Protein AF-A0A8T9MUU0-F1 (afdb_monomer)

InterPro domains:
  IPR001677 Transferrin-binding protein B, C-lobe/N-lobe beta-barrel domain [PF01298] (312-409)
  IPR011250 Outer membrane protein/outer membrane enzyme PagP, beta-barrel [SSF56925] (318-408)

Secondary structure (DSSP, 8-state):
--HHHHHHHHHHHHTTSS--------------------------------------------------PPPPP-PPEE--EEEE---TTSTTTTSEETT-S-EEE-SSTTEEEETTEEEESS--STTTTTTSS--EE-TT-SS-EEEE----SS---TTS-EEEEE-S-SSEEEEEEE-TTS-EEEEEEEEBPPHHHHHHHHHSTTGGG--EEEEEEEEEEE-HHHHHHHHHHHHHHHHHHHHHHHHHHHHHHHHHHHHHHHHHHHHT-HHHHHHHHHHHHHHHHHHHHHHHHHHHHHHHHHHHHHHHHHHHT-PPEEEEEEEEEETTTTEEEEEEE-SS-TT-EEEEEEEESS--SSS---TTEEEEE-GGGGGGS-EEEEEEETTTT-EEEEEEEETTEEEEEEEEE-

Radius of gyration: 31.25 Å; Cα contacts (8 Å, |Δi|>4): 716; chains: 1; bounding box: 78×64×93 Å

Organism: NCBI:txid211502

Nearest PDB structures (foldseek):
  7aal-assembly1_B  TM=9.586E-01  e=2.621E+00  Homo sapiens
  6zvr-assembly1_D  TM=7.462E-01  e=3.088E+00  Nostoc punctiforme
  7o40-assembly1_F  TM=5.292E-01  e=1.036E+00  Synechocystis sp. PCC 6803 substr. Kazusa
  7o3w-assembly1_A  TM=5.124E-01  e=2.482E+00  Synechocystis sp. PCC 6803 substr. Kazusa
  8qhz-assembly1_D  TM=4.959E-01  e=3.842E+00  Synechocystis sp. PCC 6803

Sequence (410 aa):
MDKKLTAVLVTAVFGLAACGSGGGGSGVITTGSGGSSGGKGGASAGGSSANNTGASSSAGNQSGSSTGGSAPAIKVLAGLHASLDVNPASEQAGKFVPAHGDWKLSKSMEAVEIEGRVIQLIPTGKGDAADGKEDGFYEGSNEKIYTGTSTAPYHQDPSNSWRMIGTHLKHARYGEIYDEYEKRHTLTVGDATPEDKIKQMTEAKGAIDKEIKYTGKALHVEAAPYFNAAAFLQERRQQLDNAENNVKGAYAAWEGAVTAVENAKLGGDAVAIAAAETELGRAHSNLQTAADALNGARQGLATAQEGVKSALSVKPVPVQSEFFVNFGNKTVVGTIKDENNPDFKINLKGTFGKKADYSDTDPYRFGGKDSALGEAGAIMEGTFHGDNAEELTGIYINGTSHGTFGAAKE

Solvent-accessible surface area (backbone atoms only — not comparable to full-atom values): 23086 Å² total; per-residue (Å²): 132,67,75,65,60,62,54,54,57,54,54,60,62,61,66,71,73,78,76,80,88,87,88,83,89,85,81,91,77,88,82,89,83,86,81,90,79,87,81,82,90,82,89,84,86,82,88,80,91,79,87,84,80,89,82,91,82,79,88,80,94,73,96,72,93,73,80,92,68,82,71,79,77,81,79,49,78,43,65,51,58,29,23,45,35,80,48,63,87,44,99,51,41,71,31,70,35,72,75,67,64,58,69,43,82,45,100,46,65,51,34,38,25,53,70,86,40,64,31,56,67,55,86,89,56,100,67,75,65,73,83,78,65,77,63,42,61,48,88,89,49,103,56,52,33,38,30,30,57,56,59,46,100,68,90,71,57,71,89,56,28,33,29,42,28,44,58,76,52,92,40,42,32,23,27,41,38,31,35,77,84,78,41,43,34,41,37,30,30,16,36,42,27,46,67,70,44,56,47,50,47,33,69,36,91,66,19,67,81,40,74,44,52,25,46,44,34,25,39,38,39,76,40,53,66,35,44,54,25,36,53,51,32,44,54,28,49,53,47,31,54,51,23,53,51,43,32,55,53,26,45,54,49,26,55,51,25,51,52,44,29,54,53,24,58,75,69,68,42,69,69,54,28,55,53,26,48,53,47,29,53,51,27,47,52,49,28,50,54,25,48,53,48,32,53,51,24,52,52,50,33,54,54,27,51,51,45,30,51,55,44,64,67,60,76,62,47,80,27,39,29,41,36,41,36,23,50,39,72,28,36,39,42,34,40,40,36,35,90,92,38,84,85,46,70,46,63,37,31,26,40,39,80,75,92,77,91,77,84,77,95,50,77,48,37,34,34,35,55,23,70,92,52,54,95,67,27,22,34,36,41,30,39,35,14,30,76,77,51,47,29,38,36,30,41,38,41,42,85,59,26,37,36,26,29,40,27,36,55,117

Foldseek 3Di:
DDPVVVVVVVVVVVVPVPDDDDDDDDDDDDDDDDDDDDDDDDDDDDDDDDDDDDDDDDDDDDDDDDDDDPDPPDFDKDKFKFKQPCQLPDPSHLHGDGPPFDWDQDPDQQWIAGNNFIWGQADPDPCPCVPDDDQDADPPDPARFTKAFRDGPDDDDSVQWMWTWGDRDDFKIWTWIQGRVRMIMTMIIGRFADLVLLVCLQPPDCLQVDKFKWKDKKFKDQCVLLVVLSVQLVVLVVLLVVLVVQLVVLVVQLVVLVVQLVVVVVVVDPVSNVVSVVSNVVSVVSNVVSVVSNVVSVVSNVVSVVSNSVSSPDGTDMWMKMWIARSNQQKIWMWTAHPVDRPDIAIAIWGADDDDDDDDDDRQKIWDFPPVVPPQTKIKIKGFTDHNSQKIKIKIDGPSMIIIDIIGTD

Structure (mmCIF, N/CA/C/O backbone):
data_AF-A0A8T9MUU0-F1
#
_entry.id   AF-A0A8T9MUU0-F1
#
loop_
_atom_site.group_PDB
_atom_site.id
_atom_site.type_symbol
_atom_site.label_atom_id
_atom_site.label_alt_id
_atom_site.label_comp_id
_atom_site.label_asym_id
_atom_site.label_entity_id
_atom_site.label_seq_id
_atom_site.pdbx_PDB_ins_code
_atom_site.Cartn_x
_atom_site.Cartn_y
_atom_site.Cartn_z
_atom_site.occupancy
_atom_site.B_iso_or_equiv
_atom_site.auth_seq_id
_atom_site.auth_comp_id
_atom_site.auth_asym_id
_atom_site.auth_atom_id
_atom_site.pdbx_PDB_model_num
ATOM 1 N N . MET A 1 1 ? 12.813 -19.259 -27.455 1.00 47.81 1 MET A N 1
ATOM 2 C CA . MET A 1 1 ? 14.172 -18.698 -27.608 1.00 47.81 1 MET A CA 1
ATOM 3 C C . MET A 1 1 ? 15.050 -19.269 -26.517 1.00 47.81 1 MET A C 1
ATOM 5 O O . MET A 1 1 ? 14.623 -19.302 -25.367 1.00 47.81 1 MET A O 1
ATOM 9 N N . ASP A 1 2 ? 16.222 -19.772 -26.888 1.00 32.12 2 ASP A N 1
ATOM 10 C CA . ASP A 1 2 ? 17.143 -20.432 -25.968 1.00 32.12 2 ASP A CA 1
ATOM 11 C C . ASP A 1 2 ? 17.756 -19.410 -25.000 1.00 32.12 2 ASP A C 1
ATOM 13 O O . ASP A 1 2 ? 18.453 -18.488 -25.422 1.00 32.12 2 ASP A O 1
ATOM 17 N N . LYS A 1 3 ? 17.528 -19.582 -23.689 1.00 38.00 3 LYS A N 1
ATOM 18 C CA . LYS A 1 3 ? 18.052 -18.705 -22.614 1.00 38.00 3 LYS A CA 1
ATOM 19 C C . LYS A 1 3 ? 19.586 -18.578 -22.631 1.00 38.00 3 LYS A C 1
ATOM 21 O O . LYS A 1 3 ? 20.150 -17.677 -22.018 1.00 38.00 3 LYS A O 1
ATOM 26 N N . LYS A 1 4 ? 20.261 -19.473 -23.355 1.00 37.47 4 LYS A N 1
ATOM 27 C CA . LYS A 1 4 ? 21.711 -19.492 -23.556 1.00 37.47 4 LYS A CA 1
ATOM 28 C C . LYS A 1 4 ? 22.200 -18.400 -24.516 1.00 37.47 4 LYS A C 1
ATOM 30 O O . LYS A 1 4 ? 23.317 -17.927 -24.343 1.00 37.47 4 LYS A O 1
ATOM 35 N N . LEU A 1 5 ? 21.373 -17.947 -25.464 1.00 40.44 5 LEU A N 1
ATOM 36 C CA . LEU A 1 5 ? 21.762 -16.906 -26.424 1.00 40.44 5 LEU A CA 1
ATOM 37 C C . LEU A 1 5 ? 21.836 -15.521 -25.758 1.00 40.44 5 LEU A C 1
ATOM 39 O O . LEU A 1 5 ? 22.755 -14.750 -26.016 1.00 40.44 5 LEU A O 1
ATOM 43 N N . THR A 1 6 ? 20.925 -15.244 -24.821 1.00 50.56 6 THR A N 1
ATOM 44 C CA . THR A 1 6 ? 20.920 -14.007 -24.025 1.00 50.56 6 THR A CA 1
ATOM 45 C C . THR A 1 6 ? 22.147 -13.911 -23.112 1.00 50.56 6 THR A C 1
ATOM 47 O O . THR A 1 6 ? 22.708 -12.832 -22.957 1.00 50.56 6 THR A O 1
ATOM 50 N N . ALA A 1 7 ? 22.611 -15.035 -22.552 1.00 41.44 7 ALA A N 1
ATOM 51 C CA . ALA A 1 7 ? 23.805 -15.070 -21.704 1.00 41.44 7 ALA A CA 1
ATOM 52 C C . ALA A 1 7 ? 25.097 -14.770 -22.489 1.00 41.44 7 ALA A C 1
ATOM 54 O O . ALA A 1 7 ? 25.939 -14.017 -22.006 1.00 41.44 7 ALA A O 1
ATOM 55 N N . VAL A 1 8 ? 25.227 -15.286 -23.717 1.00 45.62 8 VAL A N 1
ATOM 56 C CA . VAL A 1 8 ? 26.397 -15.039 -24.582 1.00 45.62 8 VAL A CA 1
ATOM 57 C C . VAL A 1 8 ? 26.465 -13.575 -25.038 1.00 45.62 8 VAL A C 1
ATOM 59 O O . VAL A 1 8 ? 27.548 -12.989 -25.068 1.00 45.62 8 VAL A O 1
ATOM 62 N N . LEU A 1 9 ? 25.314 -12.949 -25.305 1.00 45.38 9 LEU A N 1
ATOM 63 C CA . LEU A 1 9 ? 25.223 -11.531 -25.675 1.00 45.38 9 LEU A CA 1
ATOM 64 C C . LEU A 1 9 ? 25.645 -10.590 -24.535 1.00 45.38 9 LEU A C 1
ATOM 66 O O . LEU A 1 9 ? 26.265 -9.560 -24.786 1.00 45.38 9 LEU A O 1
ATOM 70 N N . VAL A 1 10 ? 25.377 -10.961 -23.279 1.00 51.72 10 VAL A N 1
ATOM 71 C CA . VAL A 1 10 ? 25.828 -10.194 -22.107 1.00 51.72 10 VAL A CA 1
ATOM 72 C C . VAL A 1 10 ? 27.349 -10.295 -21.939 1.00 51.72 10 VAL A C 1
ATOM 74 O O . VAL A 1 10 ? 28.006 -9.281 -21.723 1.00 51.72 10 VAL A O 1
ATOM 77 N N . THR A 1 11 ? 27.948 -11.480 -22.094 1.00 48.12 11 THR A N 1
ATOM 78 C CA . THR A 1 11 ? 29.403 -11.653 -21.905 1.00 48.12 11 THR A CA 1
ATOM 79 C C . THR A 1 11 ? 30.236 -10.960 -22.992 1.00 48.12 11 THR A C 1
ATOM 81 O O . THR A 1 11 ? 31.306 -10.432 -22.693 1.00 48.12 11 THR A O 1
ATOM 84 N N . ALA A 1 12 ? 29.742 -10.895 -24.233 1.00 43.91 12 ALA A N 1
ATOM 85 C CA . ALA A 1 12 ? 30.452 -10.247 -25.338 1.00 43.91 12 ALA A CA 1
ATOM 86 C C . ALA A 1 12 ? 30.530 -8.711 -25.200 1.00 43.91 12 ALA A C 1
ATOM 88 O O . ALA A 1 12 ? 31.528 -8.114 -25.597 1.00 43.91 12 ALA A O 1
ATOM 89 N N . VAL A 1 13 ? 29.524 -8.075 -24.587 1.00 50.50 13 VAL A N 1
ATOM 90 C CA . VAL A 1 13 ? 29.501 -6.614 -24.378 1.00 50.50 13 VAL A CA 1
ATOM 91 C C . VAL A 1 13 ? 30.392 -6.193 -23.199 1.00 50.50 13 VAL A C 1
ATOM 93 O O . VAL A 1 13 ? 31.060 -5.165 -23.274 1.00 50.50 13 VAL A O 1
ATOM 96 N N . PHE A 1 14 ? 30.496 -7.009 -22.143 1.00 46.34 14 PHE A N 1
ATOM 97 C CA . PHE A 1 14 ? 31.392 -6.719 -21.012 1.00 46.34 14 PHE A CA 1
ATOM 98 C C . PHE A 1 14 ? 32.874 -7.031 -21.292 1.00 46.34 14 PHE A C 1
ATOM 100 O O . PHE A 1 14 ? 33.748 -6.427 -20.672 1.00 46.34 14 PHE A O 1
ATOM 107 N N . GLY A 1 15 ? 33.183 -7.917 -22.246 1.00 37.72 15 GLY A N 1
ATOM 108 C CA . GLY A 1 15 ? 34.563 -8.273 -22.606 1.00 37.72 15 GLY A CA 1
ATOM 109 C C . GLY A 1 15 ? 35.354 -7.177 -23.336 1.00 37.72 15 GLY A C 1
ATOM 110 O O . GLY A 1 15 ? 36.580 -7.224 -23.343 1.00 37.72 15 GLY A O 1
ATOM 111 N N . LEU A 1 16 ? 34.681 -6.175 -23.915 1.00 39.28 16 LEU A N 1
ATOM 112 C CA . LEU A 1 16 ? 35.317 -5.090 -24.682 1.00 39.28 16 LEU A CA 1
ATOM 113 C C . LEU A 1 16 ? 35.532 -3.792 -23.883 1.00 39.28 16 LEU A C 1
ATOM 115 O O . LEU A 1 16 ? 36.207 -2.891 -24.372 1.00 39.28 16 LEU A O 1
ATOM 119 N N . ALA A 1 17 ? 35.030 -3.699 -22.647 1.00 40.53 17 ALA A N 1
ATOM 120 C CA . ALA A 1 17 ? 35.209 -2.520 -21.788 1.00 40.53 17 ALA A CA 1
ATOM 121 C C . ALA A 1 17 ? 36.428 -2.611 -20.842 1.00 40.53 17 ALA A C 1
ATOM 123 O O . ALA A 1 17 ? 36.721 -1.668 -20.111 1.00 40.53 17 ALA A O 1
ATOM 124 N N . ALA A 1 18 ? 37.171 -3.723 -20.856 1.00 40.22 18 ALA A N 1
ATOM 125 C CA . ALA A 1 18 ? 38.341 -3.939 -20.006 1.00 40.22 18 ALA A CA 1
ATOM 126 C C . ALA A 1 18 ? 39.668 -3.708 -20.756 1.00 40.22 18 ALA A C 1
ATOM 128 O O . ALA A 1 18 ? 40.536 -4.573 -20.756 1.00 40.22 18 ALA A O 1
ATOM 129 N N . CYS A 1 19 ? 39.841 -2.549 -21.400 1.00 39.88 19 CYS A N 1
ATOM 130 C CA . CYS A 1 19 ? 41.171 -2.021 -21.733 1.00 39.88 19 CYS A CA 1
ATOM 131 C C . CYS A 1 19 ? 41.102 -0.522 -22.071 1.00 39.88 19 CYS A C 1
ATOM 133 O O . CYS A 1 19 ? 40.812 -0.150 -23.203 1.00 39.88 19 CYS A O 1
ATOM 135 N N . GLY A 1 20 ? 41.396 0.343 -21.095 1.00 31.89 20 GLY A N 1
ATOM 136 C CA . GLY A 1 20 ? 41.598 1.776 -21.335 1.00 31.89 20 GLY A CA 1
ATOM 137 C C . GLY A 1 20 ? 41.543 2.640 -20.071 1.00 31.89 20 GLY A C 1
ATOM 138 O O . GLY A 1 20 ? 40.470 3.068 -19.671 1.00 31.89 20 GLY A O 1
ATOM 139 N N . SER A 1 21 ? 42.719 2.840 -19.454 1.00 35.81 21 SER A N 1
ATOM 140 C CA . SER A 1 21 ? 43.244 4.050 -18.765 1.00 35.81 21 SER A CA 1
ATOM 141 C C . SER A 1 21 ? 42.261 5.206 -18.483 1.00 35.81 21 SER A C 1
ATOM 143 O O . SER A 1 21 ? 41.609 5.672 -19.404 1.00 35.81 21 SER A O 1
ATOM 145 N N . GLY A 1 22 ? 42.161 5.843 -17.313 1.00 33.19 22 GLY A N 1
ATOM 146 C CA . GLY A 1 22 ? 43.107 6.063 -16.218 1.00 33.19 22 GLY A CA 1
ATOM 147 C C . GLY A 1 22 ? 43.082 7.558 -15.828 1.00 33.19 22 GLY A C 1
ATOM 148 O O . GLY A 1 22 ? 43.306 8.406 -16.684 1.00 33.19 22 GLY A O 1
ATOM 149 N N . GLY A 1 23 ? 42.830 7.864 -14.546 1.00 28.78 23 GLY A N 1
ATOM 150 C CA . GLY A 1 23 ? 42.906 9.206 -13.927 1.00 28.78 23 GLY A C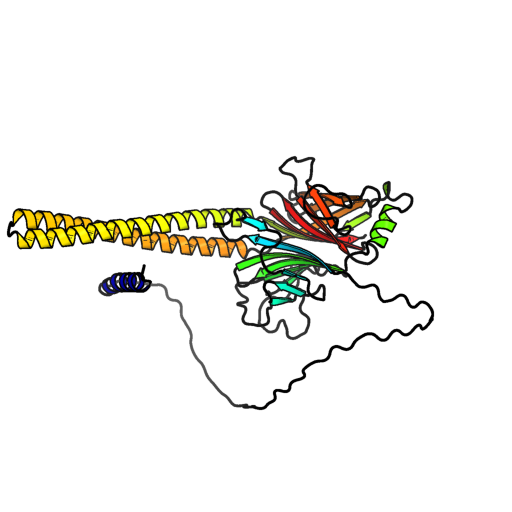A 1
ATOM 151 C C . GLY A 1 23 ? 41.614 9.585 -13.183 1.00 28.78 23 GLY A C 1
ATOM 152 O O . GLY A 1 23 ? 40.539 9.469 -13.746 1.00 28.78 23 GLY A O 1
ATOM 153 N N . GLY A 1 24 ? 41.582 10.021 -11.924 1.00 29.38 24 GLY A N 1
ATOM 154 C CA . GLY A 1 24 ? 42.615 10.287 -10.927 1.00 29.38 24 GLY A CA 1
ATOM 155 C C . GLY A 1 24 ? 42.061 11.267 -9.877 1.00 29.38 24 GLY A C 1
ATOM 156 O O . GLY A 1 24 ? 41.769 12.404 -10.224 1.00 29.38 24 GLY A O 1
ATOM 157 N N . GLY A 1 25 ? 41.967 10.829 -8.612 1.00 27.98 25 GLY A N 1
ATOM 158 C CA . GLY A 1 25 ? 41.773 11.652 -7.399 1.00 27.98 25 GLY A CA 1
ATOM 159 C C . GLY A 1 25 ? 40.314 11.940 -7.005 1.00 27.98 25 GLY A C 1
ATOM 160 O O . GLY A 1 25 ? 39.469 12.150 -7.857 1.00 27.98 25 GLY A O 1
ATOM 161 N N . SER A 1 26 ? 39.916 12.016 -5.735 1.00 28.80 26 SER A N 1
ATOM 162 C CA . SER A 1 26 ? 40.520 11.716 -4.430 1.00 28.80 26 SER A CA 1
ATOM 163 C C . SER A 1 26 ? 39.371 11.819 -3.415 1.00 28.80 26 SER A C 1
ATOM 165 O O . SER A 1 26 ? 38.606 12.780 -3.465 1.00 28.80 26 SER A O 1
ATOM 167 N N . GLY A 1 27 ? 39.230 10.854 -2.508 1.00 27.08 27 GLY A N 1
ATOM 168 C CA . GLY A 1 27 ? 38.193 10.854 -1.475 1.00 27.08 27 GLY A CA 1
ATOM 169 C C . GLY A 1 27 ? 38.480 9.765 -0.454 1.00 27.08 27 GLY A C 1
ATOM 170 O O . GLY A 1 27 ? 38.007 8.642 -0.574 1.00 27.08 27 GLY A O 1
ATOM 171 N N . VAL A 1 28 ? 39.349 10.091 0.497 1.00 28.78 28 VAL A N 1
ATOM 172 C CA . VAL A 1 28 ? 39.805 9.220 1.582 1.00 28.78 28 VAL A CA 1
ATOM 173 C C . VAL A 1 28 ? 38.635 8.891 2.514 1.00 28.78 28 VAL A C 1
ATOM 175 O O . VAL A 1 28 ? 38.098 9.790 3.153 1.00 28.78 28 VAL A O 1
ATOM 178 N N . ILE A 1 29 ? 38.301 7.606 2.660 1.00 31.11 29 ILE A N 1
ATOM 179 C CA . ILE A 1 29 ? 37.681 7.082 3.884 1.00 31.11 29 ILE A CA 1
ATOM 180 C C . ILE A 1 29 ? 38.589 5.978 4.419 1.00 31.11 29 ILE A C 1
ATOM 182 O O . ILE A 1 29 ? 38.755 4.912 3.831 1.00 31.11 29 ILE A O 1
ATOM 186 N N . THR A 1 30 ? 39.225 6.294 5.539 1.00 27.81 30 THR A N 1
ATOM 187 C CA . THR A 1 30 ? 40.043 5.423 6.377 1.00 27.81 30 THR A CA 1
ATOM 188 C C . THR A 1 30 ? 39.237 4.239 6.911 1.00 27.81 30 THR A C 1
ATOM 190 O O . THR A 1 30 ? 38.359 4.412 7.751 1.00 27.81 30 THR A O 1
ATOM 193 N N . THR A 1 31 ? 39.592 3.026 6.491 1.00 31.62 31 THR A N 1
ATOM 194 C CA . THR A 1 31 ? 39.244 1.773 7.174 1.00 31.62 31 THR A CA 1
ATOM 195 C C . THR A 1 31 ? 40.359 1.404 8.150 1.00 31.62 31 THR A C 1
ATOM 197 O O . THR A 1 31 ? 41.461 1.043 7.732 1.00 31.62 31 THR A O 1
ATOM 200 N N . GLY A 1 32 ? 40.082 1.482 9.452 1.00 26.50 32 GLY A N 1
ATOM 201 C CA . GLY A 1 32 ? 40.931 0.903 10.492 1.00 26.50 32 GLY A CA 1
ATOM 202 C C . GLY A 1 32 ? 40.562 -0.562 10.714 1.00 26.50 32 GLY A C 1
ATOM 203 O O . GLY A 1 32 ? 39.426 -0.865 11.062 1.00 26.50 32 GLY A O 1
ATOM 204 N N . SER A 1 33 ? 41.521 -1.459 10.489 1.00 30.84 33 SER A N 1
ATOM 205 C CA . SER A 1 33 ? 41.433 -2.895 10.772 1.00 30.84 33 SER A CA 1
ATOM 206 C C . SER A 1 33 ? 42.320 -3.267 11.962 1.00 30.84 33 SER A C 1
ATOM 208 O O . SER A 1 33 ? 43.409 -2.714 12.105 1.00 30.84 33 SER A O 1
ATOM 210 N N . GLY A 1 34 ? 41.900 -4.293 12.710 1.00 27.34 34 GLY A N 1
ATOM 211 C CA . GLY A 1 34 ? 42.758 -5.157 13.537 1.00 27.34 34 GLY A CA 1
ATOM 212 C C . GLY A 1 34 ? 42.509 -5.036 15.047 1.00 27.34 34 GLY A C 1
ATOM 213 O O . GLY A 1 34 ? 42.518 -3.939 15.581 1.00 27.34 34 GLY A O 1
ATOM 214 N N . GLY A 1 35 ? 42.308 -6.109 15.816 1.00 25.48 35 GLY A N 1
ATOM 215 C CA . GLY A 1 35 ? 42.318 -7.542 15.514 1.00 25.48 35 GLY A CA 1
ATOM 216 C C . GLY A 1 35 ? 42.335 -8.390 16.803 1.00 25.48 35 GLY A C 1
ATOM 217 O O . GLY A 1 35 ? 42.477 -7.844 17.892 1.00 25.48 35 GLY A O 1
ATOM 218 N N . SER A 1 36 ? 42.302 -9.723 16.618 1.00 26.41 36 SER A N 1
ATOM 219 C CA . SER A 1 36 ? 42.647 -10.806 17.575 1.00 26.41 36 SER A CA 1
ATOM 220 C C . SER A 1 36 ? 41.715 -11.054 18.778 1.00 26.41 36 SER A C 1
ATOM 222 O O . SER A 1 36 ? 41.190 -10.122 19.356 1.00 26.41 36 SER A O 1
ATOM 224 N N . SER A 1 37 ? 41.546 -12.262 19.333 1.00 29.30 37 SER A N 1
ATOM 225 C CA . SER A 1 37 ? 41.753 -13.668 18.929 1.00 29.30 37 SER A CA 1
ATOM 226 C C . SER A 1 37 ? 41.180 -14.583 20.041 1.00 29.30 37 SER A C 1
ATOM 228 O O . SER A 1 37 ? 41.188 -14.196 21.204 1.00 29.30 37 SER A O 1
ATOM 230 N N . GLY A 1 38 ? 40.766 -15.811 19.682 1.00 26.77 38 GLY A N 1
ATOM 231 C CA . GLY A 1 38 ? 40.624 -16.983 20.576 1.00 26.77 38 GLY A CA 1
ATOM 232 C C . GLY A 1 38 ? 39.322 -17.082 21.395 1.00 26.77 38 GLY A C 1
ATOM 233 O O . GLY A 1 38 ? 38.834 -16.096 21.913 1.00 26.77 38 GLY A O 1
ATOM 234 N N . GLY A 1 39 ? 38.688 -18.237 21.602 1.00 27.25 39 GLY A N 1
ATOM 235 C CA . GLY A 1 39 ? 38.942 -19.605 21.167 1.00 27.25 39 GLY A CA 1
ATOM 236 C C . GLY A 1 39 ? 37.957 -20.585 21.838 1.00 27.25 39 GLY A C 1
ATOM 237 O O . GLY A 1 39 ? 37.366 -20.267 22.862 1.00 27.25 39 GLY A O 1
ATOM 238 N N . LYS A 1 40 ? 37.895 -21.800 21.271 1.00 29.58 40 LYS A N 1
ATOM 239 C CA . LYS A 1 40 ? 37.414 -23.086 21.831 1.00 29.58 40 LYS A CA 1
ATOM 240 C C . LYS A 1 40 ? 35.899 -23.323 22.015 1.00 29.58 40 LYS A C 1
ATOM 242 O O . LYS A 1 40 ? 35.310 -22.923 23.003 1.00 29.58 40 LYS A O 1
ATOM 247 N N . GLY A 1 41 ? 35.380 -24.208 21.155 1.00 28.12 41 GLY A N 1
ATOM 248 C CA . GLY A 1 41 ? 35.104 -25.605 21.533 1.00 28.12 41 GLY A CA 1
ATOM 249 C C . GLY A 1 41 ? 33.685 -25.943 22.004 1.00 28.12 41 GLY A C 1
ATOM 250 O O . GLY A 1 41 ? 33.230 -25.441 23.020 1.00 28.12 41 GLY A O 1
ATOM 251 N N . GLY A 1 42 ? 33.041 -26.899 21.326 1.00 29.45 42 GLY A N 1
ATOM 252 C CA . GLY A 1 42 ? 31.839 -27.559 21.842 1.00 29.45 42 GLY A CA 1
ATOM 253 C C . GLY A 1 42 ? 31.021 -28.268 20.769 1.00 29.45 42 GLY A C 1
ATOM 254 O O . GLY A 1 42 ? 30.020 -27.741 20.304 1.00 29.45 42 GLY A O 1
ATOM 255 N N . ALA A 1 43 ? 31.451 -29.465 20.375 1.00 31.88 43 ALA A N 1
ATOM 256 C CA . ALA A 1 43 ? 30.630 -30.391 19.605 1.00 31.88 43 ALA A CA 1
ATOM 257 C C . ALA A 1 43 ? 29.523 -30.982 20.495 1.00 31.88 43 ALA A C 1
ATOM 259 O O . ALA A 1 43 ? 29.803 -31.405 21.615 1.00 31.88 43 ALA A O 1
ATOM 260 N N . SER A 1 44 ? 28.303 -31.109 19.974 1.00 32.69 44 SER A N 1
ATOM 261 C CA . SER A 1 44 ? 27.398 -32.179 20.401 1.00 32.69 44 SER A CA 1
ATOM 262 C C . SER A 1 44 ? 26.522 -32.621 19.231 1.00 32.69 44 SER A C 1
ATOM 264 O O . SER A 1 44 ? 25.897 -31.816 18.547 1.00 32.69 44 SER A O 1
ATOM 266 N N . ALA A 1 45 ? 26.574 -33.924 18.978 1.00 33.44 45 ALA A N 1
ATOM 267 C CA . ALA A 1 45 ? 25.743 -34.678 18.060 1.00 33.44 45 ALA A CA 1
ATOM 268 C C . ALA A 1 45 ? 24.874 -35.635 18.892 1.00 33.44 45 ALA A C 1
ATOM 270 O O . ALA A 1 45 ? 25.298 -36.075 19.960 1.00 33.44 45 ALA A O 1
ATOM 271 N N . GLY A 1 46 ? 23.700 -35.990 18.369 1.00 27.52 46 GLY A N 1
ATOM 272 C CA . GLY A 1 46 ? 22.766 -36.970 18.942 1.00 27.52 46 GLY A CA 1
ATOM 273 C C . GLY A 1 46 ? 21.371 -36.358 19.027 1.00 27.52 46 GLY A C 1
ATOM 274 O O . GLY A 1 46 ? 21.168 -35.419 19.779 1.00 27.52 46 GLY A O 1
ATOM 275 N N . GLY A 1 47 ? 20.440 -36.713 18.139 1.00 28.05 47 GLY A N 1
ATOM 276 C CA . GLY A 1 47 ? 19.591 -37.909 18.261 1.00 28.05 47 GLY A CA 1
ATOM 277 C C . GLY A 1 47 ? 18.267 -37.470 18.917 1.00 28.05 47 GLY A C 1
ATOM 278 O O . GLY A 1 47 ? 18.291 -36.726 19.880 1.00 28.05 47 GLY A O 1
ATOM 279 N N . SER A 1 48 ? 17.060 -37.813 18.485 1.00 30.20 48 SER A N 1
ATOM 280 C CA . SER A 1 48 ? 16.605 -38.953 17.704 1.00 30.20 48 SER A CA 1
ATOM 281 C C . SER A 1 48 ? 15.230 -38.632 17.115 1.00 30.20 48 SER A C 1
ATOM 283 O O . SER A 1 48 ? 14.413 -37.953 17.732 1.00 30.20 48 SER A O 1
ATOM 285 N N . SER A 1 49 ? 14.971 -39.185 15.939 1.00 31.84 49 SER A N 1
ATOM 286 C CA . SER A 1 49 ? 13.645 -39.407 15.372 1.00 31.84 49 SER A CA 1
ATOM 287 C C . SER A 1 49 ? 12.823 -40.382 16.223 1.00 31.84 49 SER A C 1
ATOM 289 O O . SER A 1 49 ? 13.343 -41.439 16.585 1.00 31.84 49 SER A O 1
ATOM 291 N N . ALA A 1 50 ? 11.533 -40.113 16.424 1.00 30.38 50 ALA A N 1
ATOM 292 C CA . ALA A 1 50 ? 10.532 -41.160 16.626 1.00 30.38 50 ALA A CA 1
ATOM 293 C C . ALA A 1 50 ? 9.126 -40.668 16.252 1.00 30.38 50 ALA A C 1
ATOM 295 O O . ALA A 1 50 ? 8.659 -39.629 16.710 1.00 30.38 50 ALA A O 1
ATOM 296 N N . ASN A 1 51 ? 8.492 -41.476 15.405 1.00 30.42 51 ASN A N 1
ATOM 297 C CA . ASN A 1 51 ? 7.086 -41.496 15.021 1.00 30.42 51 ASN A CA 1
ATOM 298 C C . ASN A 1 51 ? 6.113 -41.345 16.201 1.00 30.42 51 ASN A C 1
ATOM 300 O O . ASN A 1 51 ? 6.326 -41.948 17.250 1.00 30.42 51 ASN A O 1
ATOM 304 N N . ASN A 1 52 ? 4.928 -40.785 15.930 1.00 29.73 52 ASN A N 1
ATOM 305 C CA . ASN A 1 52 ? 3.732 -41.602 16.138 1.00 29.73 52 ASN A CA 1
ATOM 306 C C . ASN A 1 52 ? 2.590 -41.258 15.174 1.00 29.73 52 ASN A C 1
ATOM 308 O O . ASN A 1 52 ? 2.090 -40.139 15.098 1.00 29.73 52 ASN A O 1
ATOM 312 N N . THR A 1 53 ? 2.215 -42.286 14.429 1.00 31.86 53 THR A N 1
ATOM 313 C CA . THR A 1 53 ? 1.051 -42.435 13.564 1.00 31.86 53 THR A CA 1
ATOM 314 C C . THR A 1 53 ? -0.229 -42.626 14.379 1.00 31.86 53 THR A C 1
ATOM 316 O O . THR A 1 53 ? -0.232 -43.441 15.292 1.00 31.86 53 THR A O 1
ATOM 319 N N . GLY A 1 54 ? -1.312 -41.976 13.939 1.00 29.48 54 GLY A N 1
ATOM 320 C CA . GLY A 1 54 ? -2.665 -42.542 13.832 1.00 29.48 54 GLY A CA 1
ATOM 321 C C . GLY A 1 54 ? -3.461 -42.852 15.108 1.00 29.48 54 GLY A C 1
ATOM 322 O O . GLY A 1 54 ? -3.049 -43.651 15.934 1.00 29.48 54 GLY A O 1
ATOM 323 N N . ALA A 1 55 ? -4.690 -42.332 15.178 1.00 30.17 55 ALA A N 1
ATOM 324 C CA . ALA A 1 55 ? -5.903 -43.162 15.193 1.00 30.17 55 ALA A CA 1
ATOM 325 C C . ALA A 1 55 ? -7.160 -42.289 15.317 1.00 30.17 55 ALA A C 1
ATOM 327 O O . ALA A 1 55 ? -7.356 -41.565 16.289 1.00 30.17 55 ALA A O 1
ATOM 328 N N . SER A 1 56 ? -8.037 -42.418 14.326 1.00 38.12 56 SER A N 1
ATOM 329 C CA . SER A 1 56 ? -9.464 -42.149 14.448 1.00 38.12 56 SER A CA 1
ATOM 330 C C . SER A 1 56 ? -10.103 -43.122 15.440 1.00 38.12 56 SER A C 1
ATOM 332 O O . SER A 1 56 ? -9.846 -44.325 15.354 1.00 38.12 56 SER A O 1
ATOM 334 N N . SER A 1 57 ? -11.028 -42.656 16.274 1.00 31.55 57 SER A N 1
ATOM 335 C CA . SER A 1 57 ? -12.065 -43.527 16.823 1.00 31.55 57 SER A CA 1
ATOM 336 C C . SER A 1 57 ? -13.401 -42.800 16.948 1.00 31.55 57 SER A C 1
ATOM 338 O O . SER A 1 57 ? -13.510 -41.622 17.276 1.00 31.55 57 SER A O 1
ATOM 340 N N . SER A 1 58 ? -14.411 -43.560 16.560 1.00 32.22 58 SER A N 1
ATOM 341 C CA . SER A 1 58 ? -15.828 -43.278 16.444 1.00 32.22 58 SER A CA 1
ATOM 342 C C . SER A 1 58 ? -16.549 -43.171 17.789 1.00 32.22 58 SER A C 1
ATOM 344 O O . SER A 1 58 ? -16.224 -43.890 18.726 1.00 32.22 58 SER A O 1
ATOM 346 N N . ALA A 1 59 ? -17.596 -42.342 17.786 1.00 33.81 59 ALA A N 1
ATOM 347 C CA . ALA A 1 59 ? -18.864 -42.451 18.512 1.00 33.81 59 ALA A CA 1
ATOM 348 C C . ALA A 1 59 ? -18.912 -43.322 19.787 1.00 33.81 59 ALA A C 1
ATOM 350 O O . ALA A 1 59 ? -18.983 -44.548 19.730 1.00 33.81 59 ALA A O 1
ATOM 351 N N . GLY A 1 60 ? -19.061 -42.649 20.930 1.00 27.33 60 GLY A N 1
ATOM 352 C CA . GLY A 1 60 ? -19.629 -43.205 22.154 1.00 27.33 60 GLY A CA 1
ATOM 353 C C . GLY A 1 60 ? -20.796 -42.333 22.604 1.00 27.33 60 GLY A C 1
ATOM 354 O O . GLY A 1 60 ? -20.595 -41.242 23.127 1.00 27.33 60 GLY A O 1
ATOM 355 N N . ASN A 1 61 ? -22.018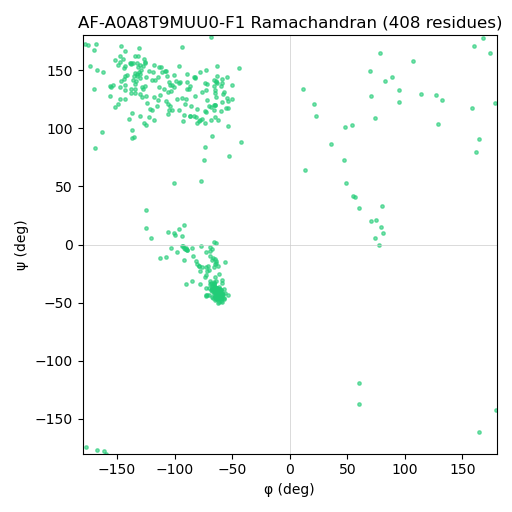 -42.799 22.359 1.00 36.59 61 ASN A N 1
ATOM 356 C CA . ASN A 1 61 ? -23.246 -42.174 22.834 1.00 36.59 61 ASN A CA 1
ATOM 357 C C . ASN A 1 61 ? -23.405 -42.510 24.328 1.00 36.59 61 ASN A C 1
ATOM 359 O O . ASN A 1 61 ? -23.686 -43.659 24.667 1.00 36.59 61 ASN A O 1
ATOM 363 N N . GLN A 1 62 ? -23.214 -41.536 25.220 1.00 29.84 62 GLN A N 1
ATOM 364 C CA . GLN A 1 62 ? -23.564 -41.668 26.636 1.00 29.84 62 GLN A CA 1
ATOM 365 C C . GLN A 1 62 ? -24.455 -40.504 27.067 1.00 29.84 62 GLN A C 1
ATOM 367 O O . GLN A 1 62 ? -24.024 -39.374 27.265 1.00 29.84 62 GLN A O 1
ATOM 372 N N . SER A 1 63 ? -25.736 -40.840 27.205 1.00 35.53 63 SER A N 1
ATOM 373 C CA . SER A 1 63 ? -26.759 -40.074 27.904 1.00 35.53 63 SER A CA 1
ATOM 374 C C . SER A 1 63 ? -26.376 -39.966 29.384 1.00 35.53 63 SER A C 1
ATOM 376 O O . SER A 1 63 ? -26.487 -40.943 30.125 1.00 35.53 63 SER A O 1
ATOM 378 N N . GLY A 1 64 ? -25.952 -38.776 29.808 1.00 30.34 64 GLY A N 1
ATOM 379 C CA . GLY A 1 64 ? -25.679 -38.433 31.200 1.00 30.34 64 GLY A CA 1
ATOM 380 C C . GLY A 1 64 ? -26.188 -37.028 31.504 1.00 30.34 64 GLY A C 1
ATOM 381 O O . GLY A 1 64 ? -25.630 -36.041 31.043 1.00 30.34 64 GLY A O 1
ATOM 382 N N . SER A 1 65 ? -27.276 -36.953 32.265 1.00 44.00 65 SER A N 1
ATOM 383 C CA . SER A 1 65 ? -27.813 -35.724 32.846 1.00 44.00 65 SER A CA 1
ATOM 384 C C . SER A 1 65 ? -26.855 -35.205 33.925 1.00 44.00 65 SER A C 1
ATOM 386 O O . SER A 1 65 ? -26.685 -35.866 34.950 1.00 44.00 65 SER A O 1
ATOM 388 N N . SER A 1 66 ? -26.303 -34.003 33.746 1.00 33.62 66 SER A N 1
ATOM 389 C CA . SER A 1 66 ? -25.686 -33.235 34.831 1.00 33.62 66 SER A CA 1
ATOM 390 C C . SER A 1 66 ? -25.766 -31.730 34.558 1.00 33.62 66 SER A C 1
ATOM 392 O O . SER A 1 66 ? -25.239 -31.249 33.561 1.00 33.62 66 SER A O 1
ATOM 394 N N . THR A 1 67 ? -26.468 -31.034 35.457 1.00 35.56 67 THR A N 1
ATOM 395 C CA . THR A 1 67 ? -26.240 -29.663 35.958 1.00 35.56 67 THR A CA 1
ATOM 396 C C . THR A 1 67 ? -25.397 -28.714 35.101 1.00 35.56 67 THR A C 1
ATOM 398 O O . THR A 1 67 ? -24.210 -28.941 34.886 1.00 35.56 67 THR A O 1
ATOM 401 N N . GLY A 1 68 ? -26.015 -27.593 34.713 1.00 34.91 68 GLY A N 1
ATOM 402 C CA . GLY A 1 68 ? -25.428 -26.537 33.894 1.00 34.91 68 GLY A CA 1
ATOM 403 C C . GLY A 1 68 ? -24.105 -25.992 34.430 1.00 34.91 68 GLY A C 1
ATOM 404 O O . GLY A 1 68 ? -24.075 -25.155 35.326 1.00 34.91 68 GLY A O 1
ATOM 405 N N . GLY A 1 69 ? -23.016 -26.435 33.812 1.00 28.38 69 GLY A N 1
ATOM 406 C CA . GLY A 1 69 ? -21.838 -25.612 33.603 1.00 28.38 69 GLY A CA 1
ATOM 407 C C . GLY A 1 69 ? -21.952 -25.046 32.196 1.00 28.38 69 GLY A C 1
ATOM 408 O O . GLY A 1 69 ? -21.986 -25.813 31.235 1.00 28.38 69 GLY A O 1
ATOM 409 N N . SER A 1 70 ? -22.068 -23.725 32.066 1.00 34.84 70 SER A N 1
ATOM 410 C CA . SER A 1 70 ? -21.931 -23.066 30.770 1.00 34.84 70 SER A CA 1
ATOM 411 C C . SER A 1 70 ? -20.602 -23.510 30.166 1.00 34.84 70 SER A C 1
ATOM 413 O O . SER A 1 70 ? -19.550 -23.274 30.761 1.00 34.84 70 SER A O 1
ATOM 415 N N . ALA A 1 71 ? -20.649 -24.198 29.023 1.00 38.62 71 ALA A N 1
ATOM 416 C CA . ALA A 1 71 ? -19.449 -24.474 28.249 1.00 38.62 71 ALA A CA 1
ATOM 417 C C . ALA A 1 71 ? -18.694 -23.145 28.052 1.00 38.62 71 ALA A C 1
ATOM 419 O O . ALA A 1 71 ? -19.354 -22.124 27.819 1.00 38.62 71 ALA A O 1
ATOM 420 N N . PRO A 1 72 ? -17.354 -23.114 28.187 1.00 45.53 72 PRO A N 1
ATOM 421 C CA . PRO A 1 72 ? -16.597 -21.896 27.935 1.00 45.53 72 PRO A CA 1
ATOM 422 C C . PRO A 1 72 ? -16.965 -21.394 26.539 1.00 45.53 72 PRO A C 1
ATOM 424 O O . PRO A 1 72 ? -16.890 -22.155 25.572 1.00 45.53 72 PRO A O 1
ATOM 427 N N . ALA A 1 73 ? -17.436 -20.148 26.455 1.00 53.47 73 ALA A N 1
ATOM 428 C CA . ALA A 1 73 ? -17.811 -19.546 25.186 1.00 53.47 73 ALA A CA 1
ATOM 429 C C . ALA A 1 73 ? -16.618 -19.657 24.228 1.00 53.47 73 ALA A C 1
ATOM 431 O O . ALA A 1 73 ? -15.495 -19.280 24.574 1.00 53.47 73 ALA A O 1
ATOM 432 N N . ILE A 1 74 ? -16.849 -20.236 23.048 1.00 54.56 74 ILE A N 1
ATOM 433 C CA . ILE A 1 74 ? -15.827 -20.325 22.008 1.00 54.56 74 ILE A CA 1
ATOM 434 C C . ILE A 1 74 ? -15.529 -18.888 21.581 1.00 54.56 74 ILE A C 1
ATOM 436 O O . ILE A 1 74 ? -16.378 -18.236 20.978 1.00 54.56 74 ILE A O 1
ATOM 440 N N . LYS A 1 75 ? -14.342 -18.384 21.930 1.00 67.88 75 LYS A N 1
ATOM 441 C CA . LYS A 1 75 ? -13.872 -17.079 21.466 1.00 67.88 75 LYS A CA 1
ATOM 442 C C . LYS A 1 75 ? -13.684 -17.137 19.955 1.00 67.88 75 LYS A C 1
ATOM 444 O O . LYS A 1 75 ? -12.904 -17.951 19.459 1.00 67.88 75 LYS A O 1
ATOM 449 N N . VAL A 1 76 ? -14.414 -16.294 19.237 1.00 72.88 76 VAL A N 1
ATOM 450 C CA . VAL A 1 76 ? -14.261 -16.127 17.792 1.00 72.88 76 VAL A CA 1
ATOM 451 C C . VAL A 1 76 ? -13.246 -15.015 17.570 1.00 72.88 76 VAL A C 1
ATOM 453 O O . VAL A 1 76 ? -13.447 -13.897 18.039 1.00 72.88 76 VAL A O 1
ATOM 456 N N . LEU A 1 77 ? -12.150 -15.319 16.877 1.00 74.00 77 LEU A N 1
ATOM 457 C CA . LEU A 1 77 ? -11.216 -14.291 16.428 1.00 74.00 77 LEU A CA 1
ATOM 458 C C . LEU A 1 77 ? -11.741 -13.677 15.134 1.00 74.00 77 LEU A C 1
ATOM 460 O O . LEU A 1 77 ? -12.029 -14.394 14.175 1.00 74.00 77 LEU A O 1
ATOM 464 N N . ALA A 1 78 ? -11.835 -12.353 15.113 1.00 73.06 78 ALA A N 1
ATOM 465 C CA . ALA A 1 78 ? -12.165 -11.578 13.929 1.00 73.06 78 ALA A CA 1
ATOM 466 C C . ALA A 1 78 ? -11.044 -10.584 13.637 1.00 73.06 78 ALA A C 1
ATOM 468 O O . ALA A 1 78 ? -10.354 -10.112 14.543 1.00 73.06 78 ALA A O 1
ATOM 469 N N . GLY A 1 79 ? -10.862 -10.277 12.360 1.00 68.44 79 GLY A N 1
ATOM 470 C CA . GLY A 1 79 ? -9.822 -9.372 11.915 1.00 68.44 79 GLY A CA 1
ATOM 471 C C . GLY A 1 79 ? -10.011 -8.963 10.467 1.00 68.44 79 GLY A C 1
ATOM 472 O O . GLY A 1 79 ? -10.551 -9.719 9.654 1.00 68.44 79 GLY A O 1
ATOM 473 N N . LEU A 1 80 ? -9.551 -7.759 10.160 1.00 71.56 80 LEU A N 1
ATOM 474 C CA . LEU A 1 80 ? -9.446 -7.232 8.810 1.00 71.56 80 LEU A CA 1
ATOM 475 C C . LEU A 1 80 ? -7.977 -7.214 8.427 1.00 71.56 80 LEU A C 1
ATOM 477 O O . LEU A 1 80 ? -7.113 -6.977 9.265 1.00 71.56 80 LEU A O 1
ATOM 481 N N . HIS A 1 81 ? -7.688 -7.476 7.165 1.00 78.38 81 HIS A N 1
ATOM 482 C CA . HIS A 1 81 ? -6.331 -7.408 6.657 1.00 78.38 81 HIS A CA 1
ATOM 483 C C . HIS A 1 81 ? -6.364 -6.930 5.218 1.00 78.38 81 HIS A C 1
ATOM 485 O O . HIS A 1 81 ? -7.232 -7.317 4.430 1.00 78.38 81 HIS A O 1
ATOM 491 N N . ALA A 1 82 ? -5.398 -6.094 4.876 1.00 72.75 82 ALA A N 1
ATOM 492 C CA . ALA A 1 82 ? -5.166 -5.706 3.505 1.00 72.75 82 ALA A CA 1
ATOM 493 C C . ALA A 1 82 ? -3.670 -5.547 3.265 1.00 72.75 82 ALA A C 1
ATOM 495 O O . ALA A 1 82 ? -2.920 -5.060 4.112 1.00 72.75 82 ALA A O 1
ATOM 496 N N . SER A 1 83 ? -3.246 -5.950 2.077 1.00 77.69 83 SER A N 1
ATOM 497 C CA . SER A 1 83 ? -1.887 -5.726 1.604 1.00 77.69 83 SER A CA 1
ATOM 498 C C . SER A 1 83 ? -1.926 -4.584 0.602 1.00 77.69 83 SER A C 1
ATOM 500 O O . SER A 1 83 ? -2.820 -4.538 -0.247 1.00 77.69 83 SER A O 1
ATOM 502 N N . LEU A 1 84 ? -0.968 -3.669 0.689 1.00 73.81 84 LEU A N 1
ATOM 503 C CA . LEU A 1 84 ? -0.734 -2.719 -0.386 1.00 73.81 84 LEU A CA 1
ATOM 504 C C . LEU A 1 84 ? -0.244 -3.510 -1.599 1.00 73.81 84 LEU A C 1
ATOM 506 O O . LEU A 1 84 ? 0.776 -4.199 -1.515 1.00 73.81 84 LEU A O 1
ATOM 510 N N . ASP A 1 85 ? -0.968 -3.439 -2.712 1.00 67.31 85 ASP A N 1
ATOM 511 C CA . ASP A 1 85 ? -0.494 -4.056 -3.942 1.00 67.31 85 ASP A CA 1
ATOM 512 C C . ASP A 1 85 ? 0.642 -3.216 -4.519 1.00 67.31 85 ASP A C 1
ATOM 514 O O . ASP A 1 85 ? 0.437 -2.129 -5.073 1.00 67.31 85 ASP A O 1
ATOM 518 N N . VAL A 1 86 ? 1.856 -3.740 -4.337 1.00 61.78 86 VAL A N 1
ATOM 519 C CA . VAL A 1 86 ? 3.081 -3.071 -4.756 1.00 61.78 86 VAL A CA 1
ATOM 520 C C . VAL A 1 86 ? 3.454 -3.317 -6.214 1.00 61.78 86 VAL A C 1
ATOM 522 O O . VAL A 1 86 ? 4.449 -2.774 -6.697 1.00 61.78 86 VAL A O 1
ATOM 525 N N . ASN A 1 87 ? 2.685 -4.140 -6.931 1.00 64.06 87 ASN A N 1
ATOM 526 C CA . ASN A 1 87 ? 2.965 -4.460 -8.318 1.00 64.06 87 ASN A CA 1
ATOM 527 C C . ASN A 1 87 ? 2.451 -3.339 -9.237 1.00 64.06 87 ASN A C 1
ATOM 529 O O . ASN A 1 87 ? 1.245 -3.255 -9.463 1.00 64.06 87 ASN A O 1
ATOM 533 N N . PRO A 1 88 ? 3.329 -2.540 -9.874 1.00 55.94 88 PRO A N 1
ATOM 534 C CA . PRO A 1 88 ? 2.896 -1.444 -10.744 1.00 55.94 88 PRO A CA 1
ATOM 535 C C . PRO A 1 88 ? 2.179 -1.923 -12.018 1.00 55.94 88 PRO A C 1
ATOM 537 O O . PRO A 1 88 ? 1.615 -1.114 -12.742 1.00 55.94 88 PRO A O 1
ATOM 540 N N . ALA A 1 89 ? 2.219 -3.224 -12.329 1.00 56.78 89 ALA A N 1
ATOM 541 C CA . ALA A 1 89 ? 1.486 -3.808 -13.453 1.00 56.78 89 ALA A CA 1
ATOM 542 C C . ALA A 1 89 ? 0.070 -4.289 -13.078 1.00 56.78 89 ALA A C 1
ATOM 544 O O . ALA A 1 89 ? -0.653 -4.770 -13.948 1.00 56.78 89 ALA A O 1
ATOM 545 N N . SER A 1 90 ? -0.312 -4.216 -11.803 1.00 64.94 90 SER A N 1
ATOM 546 C CA . SER A 1 90 ? -1.637 -4.615 -11.338 1.00 64.94 90 SER A CA 1
ATOM 547 C C . SER A 1 90 ? -2.669 -3.508 -11.556 1.00 64.94 90 SER A C 1
ATOM 549 O O . SER A 1 90 ? -2.385 -2.333 -11.343 1.00 64.94 90 SER A O 1
ATOM 551 N N . GLU A 1 91 ? -3.912 -3.865 -11.892 1.00 64.25 91 GLU A N 1
ATOM 552 C CA . GLU A 1 91 ? -5.049 -2.921 -11.889 1.00 64.25 91 GLU A CA 1
ATOM 553 C C . GLU A 1 91 ? -5.379 -2.394 -10.478 1.00 64.25 91 GLU A C 1
ATOM 555 O O . GLU A 1 91 ? -6.083 -1.389 -10.299 1.00 64.25 91 GLU A O 1
ATOM 560 N N . GLN A 1 92 ? -4.870 -3.092 -9.463 1.00 61.50 92 GLN A N 1
ATOM 561 C CA . GLN A 1 92 ? -4.969 -2.717 -8.064 1.00 61.50 92 GLN A CA 1
ATOM 562 C C . GLN A 1 92 ? -3.693 -2.049 -7.541 1.00 61.50 92 GLN A C 1
ATOM 564 O O . GLN A 1 92 ? -3.614 -1.800 -6.342 1.00 61.50 92 GLN A O 1
ATOM 569 N N . ALA A 1 93 ? -2.723 -1.724 -8.409 1.00 59.47 93 ALA A N 1
ATOM 570 C CA . ALA A 1 93 ? -1.494 -1.040 -8.019 1.00 59.47 93 ALA A CA 1
ATOM 571 C C . ALA A 1 93 ? -1.811 0.195 -7.172 1.00 59.47 93 ALA A C 1
ATOM 573 O O . ALA A 1 93 ? -2.596 1.062 -7.566 1.00 59.47 93 ALA A O 1
ATOM 574 N N . GLY A 1 94 ? -1.214 0.256 -5.985 1.00 57.59 94 GLY A N 1
ATOM 575 C CA . GLY A 1 94 ? -1.480 1.342 -5.058 1.00 57.59 94 GLY A CA 1
ATOM 576 C C . GLY A 1 94 ? -2.862 1.333 -4.409 1.00 57.59 94 GLY A C 1
ATOM 577 O O . GLY A 1 94 ? -3.327 2.338 -3.884 1.00 57.59 94 GLY A O 1
ATOM 578 N N . LYS A 1 95 ? -3.539 0.197 -4.385 1.00 63.81 95 LYS A N 1
ATOM 579 C CA . LYS A 1 95 ? -4.711 0.010 -3.538 1.00 63.81 95 LYS A CA 1
ATOM 580 C C . LYS A 1 95 ? -4.364 -0.978 -2.442 1.00 63.81 95 LYS A C 1
ATOM 582 O O . LYS A 1 95 ? -3.556 -1.889 -2.624 1.00 63.81 95 LYS A O 1
ATOM 587 N N . PHE A 1 96 ? -4.987 -0.784 -1.288 1.00 65.19 96 PHE A N 1
ATOM 588 C CA . PHE A 1 96 ? -5.076 -1.844 -0.300 1.00 65.19 96 PHE A CA 1
ATOM 589 C C . PHE A 1 96 ? -6.067 -2.859 -0.827 1.00 65.19 96 PHE A C 1
ATOM 591 O O . PHE A 1 96 ? -7.245 -2.546 -0.999 1.00 65.19 96 PHE A O 1
ATOM 598 N N . VAL A 1 97 ? -5.568 -4.050 -1.130 1.00 65.12 97 VAL A N 1
ATOM 599 C CA . VAL A 1 97 ? -6.389 -5.118 -1.679 1.00 65.12 97 VAL A CA 1
ATOM 600 C C . VAL A 1 97 ? -6.700 -6.093 -0.552 1.00 65.12 97 VAL A C 1
ATOM 602 O O . VAL A 1 97 ? -5.779 -6.729 -0.020 1.00 65.12 97 VAL A O 1
ATOM 605 N N . PRO A 1 98 ? -7.982 -6.226 -0.169 1.00 62.44 98 PRO A N 1
ATOM 606 C CA . PRO A 1 98 ? -8.417 -7.343 0.651 1.00 62.44 98 PRO A CA 1
ATOM 607 C C . PRO A 1 98 ? -8.054 -8.647 -0.076 1.00 62.44 98 PRO A C 1
ATOM 609 O O . PRO A 1 98 ? -8.338 -8.780 -1.264 1.00 62.44 98 PRO A O 1
ATOM 612 N N . ALA A 1 99 ? -7.433 -9.600 0.621 1.00 56.97 99 ALA A N 1
ATOM 613 C CA . ALA A 1 99 ? -7.071 -10.930 0.104 1.00 56.97 99 ALA A CA 1
ATOM 614 C C . ALA A 1 99 ? -5.861 -11.051 -0.859 1.00 56.97 99 ALA A C 1
ATOM 616 O O . ALA A 1 99 ? -5.730 -12.072 -1.535 1.00 56.97 99 ALA A O 1
ATOM 617 N N . HIS A 1 100 ? -4.920 -10.096 -0.895 1.00 50.06 100 HIS A N 1
ATOM 618 C CA . HIS A 1 100 ? -3.598 -10.383 -1.482 1.00 50.06 100 HIS A CA 1
ATOM 619 C C . HIS A 1 100 ? -2.714 -11.159 -0.485 1.00 50.06 100 HIS A C 1
ATOM 621 O O . HIS A 1 100 ? -2.203 -10.584 0.483 1.00 50.06 100 HIS A O 1
ATOM 627 N N . GLY A 1 101 ? -2.529 -12.457 -0.758 1.00 57.00 101 GLY A N 1
ATOM 628 C CA . GLY A 1 101 ? -1.694 -13.391 0.010 1.00 57.00 101 GLY A CA 1
ATOM 629 C C . GLY A 1 101 ? -2.505 -14.397 0.836 1.00 57.00 101 GLY A C 1
ATOM 630 O O . GLY A 1 101 ? -3.662 -14.152 1.170 1.00 57.00 101 GLY A O 1
ATOM 631 N N . ASP A 1 102 ? -1.889 -15.532 1.180 1.00 67.12 102 ASP A N 1
ATOM 632 C CA . ASP A 1 102 ? -2.483 -16.531 2.077 1.00 67.12 102 ASP A CA 1
ATOM 633 C C . ASP A 1 102 ? -2.444 -16.013 3.522 1.00 67.12 102 ASP A C 1
ATOM 635 O O . ASP A 1 102 ? -1.518 -16.304 4.284 1.00 67.12 102 ASP A O 1
ATOM 639 N N . TRP A 1 103 ? -3.439 -15.206 3.883 1.00 76.12 103 TRP A N 1
ATOM 640 C CA . TRP A 1 103 ? -3.638 -14.718 5.243 1.00 76.12 103 TRP A CA 1
ATOM 641 C C . TRP A 1 103 ? -4.472 -15.693 6.060 1.00 76.12 103 TRP A C 1
ATOM 643 O O . TRP A 1 103 ? -5.543 -16.132 5.633 1.00 76.12 103 TRP A O 1
ATOM 653 N N . LYS A 1 104 ? -4.021 -15.977 7.281 1.00 80.44 104 LYS A N 1
ATOM 654 C CA . LYS A 1 104 ? -4.843 -16.652 8.286 1.00 80.44 104 LYS A CA 1
ATOM 655 C C . LYS A 1 104 ? -4.703 -15.950 9.624 1.00 80.44 104 LYS A C 1
ATOM 657 O O . LYS A 1 104 ? -3.608 -15.585 10.053 1.00 80.44 104 LYS A O 1
ATOM 662 N N . LEU A 1 105 ? -5.830 -15.796 10.309 1.00 77.94 105 LEU A N 1
ATOM 663 C CA . LEU A 1 105 ? -5.802 -15.435 11.718 1.00 77.94 105 LEU A CA 1
ATOM 664 C C . LEU A 1 105 ? -5.160 -16.592 12.490 1.00 77.94 105 LEU A C 1
ATOM 666 O O . LEU A 1 105 ? -5.492 -17.760 12.267 1.00 77.94 105 LEU A O 1
ATOM 670 N N . SER A 1 106 ? -4.219 -16.270 13.378 1.00 76.12 106 SER A N 1
ATOM 671 C CA . SER A 1 106 ? -3.639 -17.263 14.280 1.00 76.12 106 SER A CA 1
ATOM 672 C C . SER A 1 106 ? -4.685 -17.734 15.297 1.00 76.12 106 SER A C 1
ATOM 674 O O . SER A 1 106 ? -5.812 -17.249 15.352 1.00 76.12 106 SER A O 1
ATOM 676 N N . LYS A 1 107 ? -4.302 -18.674 16.163 1.00 79.62 107 LYS A N 1
ATOM 677 C CA . LYS A 1 107 ? -5.116 -19.099 17.312 1.00 79.62 107 LYS A CA 1
ATOM 678 C C . LYS A 1 107 ? -5.159 -18.058 18.441 1.00 79.62 107 LYS A C 1
ATOM 680 O O . LYS A 1 107 ? -5.865 -18.275 19.422 1.00 79.62 107 LYS A O 1
ATOM 685 N N . SER A 1 108 ? -4.385 -16.977 18.343 1.00 84.19 108 SER A N 1
ATOM 686 C CA . SER A 1 108 ? -4.352 -15.881 19.313 1.00 84.19 108 SER A CA 1
ATOM 687 C C . SER A 1 108 ? -4.305 -14.527 18.608 1.00 84.19 108 SER A C 1
ATOM 689 O O . SER A 1 108 ? -3.810 -14.422 17.489 1.00 84.19 108 SER A O 1
ATOM 691 N N . MET A 1 109 ? -4.757 -13.478 19.298 1.00 86.38 109 MET A N 1
ATOM 692 C CA . MET A 1 109 ? -4.642 -12.089 18.832 1.00 86.38 109 MET A CA 1
ATOM 693 C C . MET A 1 109 ? -3.204 -11.549 18.832 1.00 86.38 109 MET A C 1
ATOM 695 O O . MET A 1 109 ? -2.979 -10.431 18.393 1.00 86.38 109 MET A O 1
ATOM 699 N N . GLU A 1 110 ? -2.236 -12.315 19.337 1.00 84.38 110 GLU A N 1
ATOM 700 C CA . GLU A 1 110 ? -0.834 -11.887 19.426 1.00 84.38 110 GLU A CA 1
ATOM 701 C C . GLU A 1 110 ? -0.019 -12.262 18.188 1.00 84.38 110 GLU A C 1
ATOM 703 O O . GLU A 1 110 ? 1.149 -11.899 18.099 1.00 84.38 110 GLU A O 1
ATOM 708 N N . ALA A 1 111 ? -0.608 -12.981 17.230 1.00 83.88 111 ALA A N 1
ATOM 709 C CA . ALA A 1 111 ? 0.079 -13.400 16.019 1.00 83.88 111 ALA A CA 1
ATOM 710 C C . ALA A 1 111 ? -0.862 -13.458 14.811 1.00 83.88 111 ALA A C 1
ATOM 712 O O . ALA A 1 111 ? -2.070 -13.656 14.941 1.00 83.88 111 ALA A O 1
ATOM 713 N N . VAL A 1 112 ? -0.284 -13.369 13.620 1.00 85.69 112 VAL A N 1
ATOM 714 C CA . VAL A 1 112 ? -0.967 -13.586 12.336 1.00 85.69 112 VAL A CA 1
ATOM 715 C C . VAL A 1 112 ? -0.141 -14.527 11.466 1.00 85.69 112 VAL A C 1
ATOM 717 O O . VAL A 1 112 ? 1.074 -14.601 11.627 1.00 85.69 112 VAL A O 1
ATOM 720 N N . GLU A 1 113 ? -0.780 -15.268 10.563 1.00 83.56 113 GLU A N 1
ATOM 721 C CA . GLU A 1 113 ? -0.084 -16.057 9.544 1.00 83.56 113 GLU A CA 1
ATOM 722 C C . GLU A 1 113 ? -0.184 -15.336 8.197 1.00 83.56 113 GLU A C 1
ATOM 724 O O . GLU A 1 113 ? -1.287 -15.119 7.693 1.00 83.56 113 GLU A O 1
ATOM 729 N N . ILE A 1 114 ? 0.961 -14.974 7.622 1.00 80.25 114 ILE A N 1
ATOM 730 C CA . ILE A 1 114 ? 1.068 -14.337 6.306 1.00 80.25 114 ILE A CA 1
ATOM 731 C C . ILE A 1 114 ? 1.912 -15.245 5.420 1.00 80.25 114 ILE A C 1
ATOM 733 O O . ILE A 1 114 ? 3.090 -15.473 5.699 1.00 80.25 114 ILE A O 1
ATOM 737 N N . GLU A 1 115 ? 1.320 -15.779 4.353 1.00 78.31 115 GLU A N 1
ATOM 738 C CA . GLU A 1 115 ? 2.029 -16.625 3.380 1.00 78.31 115 GLU A CA 1
ATOM 739 C C . GLU A 1 115 ? 2.696 -17.842 4.051 1.00 78.31 115 GLU A C 1
ATOM 741 O O . GLU A 1 115 ? 3.837 -18.200 3.766 1.00 78.31 115 GLU A O 1
ATOM 746 N N . GLY A 1 116 ? 1.992 -18.455 5.011 1.00 79.50 116 GLY A N 1
ATOM 747 C CA . GLY A 1 116 ? 2.480 -19.601 5.785 1.00 79.50 116 GLY A CA 1
ATOM 748 C C . GLY A 1 116 ? 3.475 -19.259 6.903 1.00 79.50 116 GLY A C 1
ATOM 749 O O . GLY A 1 116 ? 3.921 -20.162 7.613 1.00 79.50 116 GLY A O 1
ATOM 750 N N . ARG A 1 117 ? 3.828 -17.979 7.089 1.00 76.44 117 ARG A N 1
ATOM 751 C CA . ARG A 1 117 ? 4.730 -17.507 8.151 1.00 76.44 117 ARG A CA 1
ATOM 752 C C . ARG A 1 117 ? 3.928 -16.972 9.327 1.00 76.44 117 ARG A C 1
ATOM 754 O O . ARG A 1 117 ? 3.128 -16.060 9.153 1.00 76.44 117 ARG A O 1
ATOM 761 N N . VAL A 1 118 ? 4.178 -17.487 10.529 1.00 79.88 118 VAL A N 1
ATOM 762 C CA . VAL A 1 118 ? 3.610 -16.919 11.759 1.00 79.88 118 VAL A CA 1
ATOM 763 C C . VAL A 1 118 ? 4.434 -15.704 12.170 1.00 79.88 118 VAL A C 1
ATOM 765 O O . VAL A 1 118 ? 5.612 -15.837 12.500 1.00 79.88 118 VAL A O 1
ATOM 768 N N . ILE A 1 119 ? 3.803 -14.535 12.170 1.00 77.75 119 ILE A N 1
ATOM 769 C CA . ILE A 1 119 ? 4.384 -13.268 12.602 1.00 77.75 119 ILE A CA 1
ATOM 770 C C . ILE A 1 119 ? 3.795 -12.916 13.963 1.00 77.75 119 ILE A C 1
ATOM 772 O O . ILE A 1 119 ? 2.580 -12.769 14.104 1.00 77.75 119 ILE A O 1
ATOM 776 N N . GLN A 1 120 ? 4.661 -12.769 14.964 1.00 81.06 120 GLN A N 1
ATOM 777 C CA . GLN A 1 120 ? 4.262 -12.245 16.268 1.00 81.06 120 GLN A CA 1
ATOM 778 C C . GLN A 1 120 ? 4.006 -10.738 16.155 1.00 81.06 120 GLN A C 1
ATOM 780 O O . GLN A 1 120 ? 4.812 -10.001 15.584 1.00 81.06 120 GLN A O 1
ATOM 785 N N . LEU A 1 121 ? 2.887 -10.274 16.697 1.00 79.81 121 LEU A N 1
ATOM 786 C CA . LEU A 1 121 ? 2.527 -8.858 16.741 1.00 79.81 121 LEU A CA 1
ATOM 787 C C . LEU A 1 121 ? 3.155 -8.157 17.954 1.00 79.81 121 LEU A C 1
ATOM 789 O O . LEU A 1 121 ? 3.497 -6.980 17.869 1.00 79.81 121 LEU A O 1
ATOM 793 N N . ILE A 1 122 ? 3.341 -8.881 19.062 1.00 75.69 122 ILE A N 1
ATOM 794 C CA . ILE A 1 122 ? 3.977 -8.402 20.298 1.00 75.69 122 ILE A CA 1
ATOM 795 C C . ILE A 1 122 ? 5.066 -9.408 20.723 1.00 75.69 122 ILE A C 1
ATOM 797 O O . ILE A 1 122 ? 4.858 -10.612 20.558 1.00 75.69 122 ILE A O 1
ATOM 801 N N . PRO A 1 123 ? 6.214 -8.971 21.282 1.00 63.91 123 PRO A N 1
ATOM 802 C CA . PRO A 1 123 ? 7.234 -9.877 21.807 1.00 63.91 123 PRO A CA 1
ATOM 803 C C . PRO A 1 123 ? 6.673 -10.755 22.926 1.00 63.91 123 PRO A C 1
ATOM 805 O O . PRO A 1 123 ? 5.990 -10.262 23.827 1.00 63.91 123 PRO A O 1
ATOM 808 N N . THR A 1 124 ? 6.997 -12.049 22.912 1.00 57.88 124 THR A N 1
ATOM 809 C CA . THR A 1 124 ? 6.444 -13.011 23.884 1.00 57.88 124 THR A CA 1
ATOM 810 C C . THR A 1 124 ? 7.426 -13.384 25.000 1.00 57.88 124 THR A C 1
ATOM 812 O O . THR A 1 124 ? 7.042 -14.068 25.951 1.00 57.88 124 THR A O 1
ATOM 815 N N . GLY A 1 125 ? 8.673 -12.887 24.966 1.00 50.44 125 GLY A N 1
ATOM 816 C CA . GLY A 1 125 ? 9.650 -13.133 26.030 1.00 50.44 125 GLY A CA 1
ATOM 817 C C . GLY A 1 125 ? 10.929 -12.287 25.986 1.00 50.44 125 GLY A C 1
ATOM 818 O O . GLY A 1 125 ? 11.215 -11.578 25.028 1.00 50.44 125 GLY A O 1
ATOM 819 N N . LYS A 1 126 ? 11.738 -12.405 27.055 1.00 40.03 126 LYS A N 1
ATOM 820 C CA . LYS A 1 126 ? 13.016 -11.687 27.291 1.00 40.03 126 LYS A CA 1
ATOM 821 C C . LYS A 1 126 ? 14.149 -11.993 26.287 1.00 40.03 126 LYS A C 1
ATOM 823 O O . LYS A 1 126 ? 15.249 -11.485 26.472 1.00 40.03 126 LYS A O 1
ATOM 828 N N . GLY A 1 127 ? 13.909 -12.834 25.281 1.00 44.03 127 GLY A N 1
ATOM 829 C CA . GLY A 1 127 ? 14.899 -13.244 24.279 1.00 44.03 127 GLY A CA 1
ATOM 830 C C . GLY A 1 127 ? 14.623 -12.744 22.861 1.00 44.03 127 GLY A C 1
ATOM 831 O O . GLY A 1 127 ? 15.521 -12.829 22.035 1.00 44.03 127 GLY A O 1
ATOM 832 N N . ASP A 1 128 ? 13.436 -12.195 22.586 1.00 44.31 128 ASP A N 1
ATOM 833 C CA . ASP A 1 128 ? 13.037 -11.817 21.218 1.00 44.31 128 ASP A CA 1
ATOM 834 C C . ASP A 1 128 ? 13.624 -10.460 20.776 1.00 44.31 128 ASP A C 1
ATOM 836 O O . ASP A 1 128 ? 13.694 -10.179 19.587 1.00 44.31 128 ASP A O 1
ATOM 840 N N . ALA A 1 129 ? 14.101 -9.647 21.728 1.00 42.78 129 ALA A N 1
ATOM 841 C CA . ALA A 1 129 ? 14.735 -8.344 21.485 1.00 42.78 129 ALA A CA 1
ATOM 842 C C . ALA A 1 129 ? 16.277 -8.416 21.382 1.00 42.78 129 ALA A C 1
ATOM 844 O O . ALA A 1 129 ? 16.958 -7.388 21.381 1.00 42.78 129 ALA A O 1
ATOM 845 N N . ALA A 1 130 ? 16.858 -9.623 21.362 1.00 38.03 130 ALA A N 1
ATOM 846 C CA . ALA A 1 130 ? 18.307 -9.828 21.469 1.00 38.03 130 ALA A CA 1
ATOM 847 C C . ALA A 1 130 ? 19.101 -9.529 20.178 1.00 38.03 130 ALA A C 1
ATOM 849 O O . ALA A 1 130 ? 20.331 -9.576 20.206 1.00 38.03 130 ALA A O 1
ATOM 850 N N . ASP A 1 131 ? 18.430 -9.143 19.088 1.00 42.19 131 ASP A N 1
ATOM 851 C CA . ASP A 1 131 ? 19.054 -9.004 17.763 1.00 42.19 131 ASP A CA 1
ATOM 852 C C . ASP A 1 131 ? 19.402 -7.546 17.388 1.00 42.19 131 ASP A C 1
ATOM 854 O O . ASP A 1 131 ? 19.822 -7.254 16.267 1.00 42.19 131 ASP A O 1
ATOM 858 N N . GLY A 1 132 ? 19.300 -6.615 18.345 1.00 38.53 132 GLY A N 1
ATOM 859 C CA . GLY A 1 132 ? 19.978 -5.318 18.261 1.00 38.53 132 GLY A CA 1
ATOM 860 C C . GLY A 1 132 ? 19.318 -4.234 17.398 1.00 38.53 132 GLY A C 1
ATOM 861 O O . GLY A 1 132 ? 20.046 -3.405 16.853 1.00 38.53 132 GLY A O 1
ATOM 862 N N . LYS A 1 133 ? 17.979 -4.168 17.302 1.00 46.12 133 LYS A N 1
ATOM 863 C CA . LYS A 1 133 ? 17.247 -2.977 16.804 1.00 46.12 133 LYS A CA 1
ATOM 864 C C . LYS A 1 133 ? 16.033 -2.643 17.671 1.00 46.12 133 LYS A C 1
ATOM 866 O O . LYS A 1 133 ? 15.549 -3.517 18.375 1.00 46.12 133 LYS A O 1
ATOM 871 N N . GLU A 1 134 ? 15.613 -1.372 17.634 1.00 46.28 134 GLU A N 1
ATOM 872 C CA . GLU A 1 134 ? 14.618 -0.702 18.498 1.00 46.28 134 GLU A CA 1
ATOM 873 C C . GLU A 1 134 ? 13.261 -1.425 18.599 1.00 46.28 134 GLU A C 1
ATOM 875 O O . GLU A 1 134 ? 12.253 -1.007 18.027 1.00 46.28 134 GLU A O 1
ATOM 880 N N . ASP A 1 135 ? 13.225 -2.500 19.376 1.00 51.88 135 ASP A N 1
ATOM 881 C CA . ASP A 1 135 ? 12.005 -2.964 20.010 1.00 51.88 135 ASP A CA 1
ATOM 882 C C . ASP A 1 135 ? 11.685 -2.006 21.159 1.00 51.88 135 ASP A C 1
ATOM 884 O O . ASP A 1 135 ? 12.440 -1.882 22.126 1.00 51.88 135 ASP A O 1
ATOM 888 N N . GLY A 1 136 ? 10.571 -1.292 21.041 1.00 56.25 136 GLY A N 1
ATOM 889 C CA . GLY A 1 136 ? 10.233 -0.226 21.974 1.00 56.25 136 GLY A CA 1
ATOM 890 C C . GLY A 1 136 ? 8.796 0.247 21.843 1.00 56.25 136 GLY A C 1
ATOM 891 O O . GLY A 1 136 ? 7.999 -0.295 21.077 1.00 56.25 136 GLY A 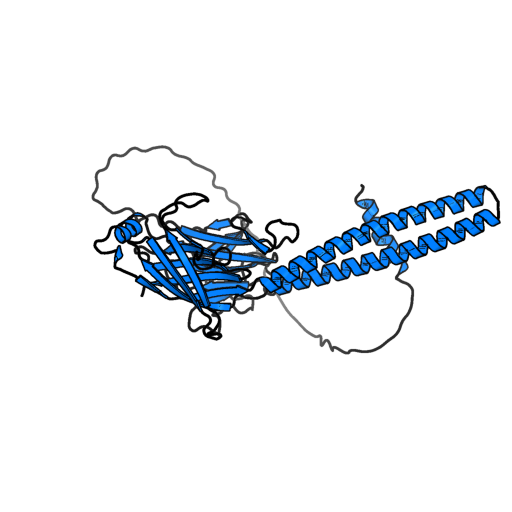O 1
ATOM 892 N N . PHE A 1 137 ? 8.460 1.264 22.626 1.00 56.69 137 PHE A N 1
ATOM 893 C CA . PHE A 1 137 ? 7.236 2.026 22.425 1.00 56.69 137 PHE A CA 1
ATOM 894 C C . PHE A 1 137 ? 7.585 3.301 21.669 1.00 56.69 137 PHE A C 1
ATOM 896 O O . PHE A 1 137 ? 8.623 3.903 21.928 1.00 56.69 137 PHE A O 1
ATOM 903 N N . TYR A 1 138 ? 6.728 3.700 20.734 1.00 54.72 138 TYR A N 1
ATOM 904 C CA . TYR A 1 138 ? 6.918 4.923 19.960 1.00 54.72 138 TYR A CA 1
ATOM 905 C C . TYR A 1 138 ? 7.087 6.143 20.887 1.00 54.72 138 TYR A C 1
ATOM 907 O O . TYR A 1 138 ? 6.161 6.495 21.615 1.00 54.72 138 TYR A O 1
ATOM 915 N N . GLU A 1 139 ? 8.252 6.802 20.838 1.00 50.22 139 GLU A N 1
ATOM 916 C CA . GLU A 1 139 ? 8.633 7.881 21.772 1.00 50.22 139 GLU A CA 1
ATOM 917 C C . GLU A 1 139 ? 7.743 9.137 21.680 1.00 50.22 139 GLU A C 1
ATOM 919 O O . GLU A 1 139 ? 7.722 9.952 22.598 1.00 50.22 139 GLU A O 1
ATOM 924 N N . GLY A 1 140 ? 6.968 9.287 20.601 1.00 52.81 140 GLY A N 1
ATOM 925 C CA . GLY A 1 140 ? 6.061 10.418 20.380 1.00 52.81 140 GLY A CA 1
ATOM 926 C C . GLY A 1 140 ? 4.602 10.183 20.790 1.00 52.81 140 GLY A C 1
ATOM 927 O O . GLY A 1 140 ? 3.739 10.947 20.370 1.00 52.81 140 GLY A O 1
ATOM 928 N N . SER A 1 141 ? 4.288 9.122 21.541 1.00 48.50 141 SER A N 1
ATOM 929 C CA . SER A 1 141 ? 2.928 8.852 22.025 1.00 48.50 141 SER A CA 1
ATOM 930 C C . SER A 1 141 ? 2.944 8.475 23.503 1.00 48.50 141 SER A C 1
ATOM 932 O O . SER A 1 141 ? 3.712 7.618 23.928 1.00 48.50 141 SER A O 1
ATOM 934 N N . ASN A 1 142 ? 2.037 9.063 24.288 1.00 46.53 142 ASN A N 1
ATOM 935 C CA . ASN A 1 142 ? 1.814 8.677 25.689 1.00 46.53 142 ASN A CA 1
ATOM 936 C C . ASN A 1 142 ? 1.171 7.278 25.832 1.00 46.53 142 ASN A C 1
ATOM 938 O O . ASN A 1 142 ? 0.954 6.804 26.947 1.00 46.53 142 ASN A O 1
ATOM 942 N N . GLU A 1 143 ? 0.851 6.612 24.718 1.00 51.91 143 GLU A N 1
ATOM 943 C CA . GLU A 1 143 ? 0.226 5.294 24.675 1.00 51.91 143 GLU A CA 1
ATOM 944 C C . GLU A 1 143 ? 1.104 4.235 23.999 1.00 51.91 143 GLU A C 1
ATOM 946 O O . GLU A 1 143 ? 1.939 4.513 23.141 1.00 51.91 143 GLU A O 1
ATOM 951 N N . LYS A 1 144 ? 0.865 2.975 24.377 1.00 64.62 144 LYS A N 1
ATOM 952 C CA . LYS A 1 144 ? 1.674 1.804 24.031 1.00 64.62 144 LYS A CA 1
ATOM 953 C C . LYS A 1 144 ? 1.491 1.355 22.569 1.00 64.62 144 LYS A C 1
ATOM 955 O O . LYS A 1 144 ? 0.869 0.323 22.304 1.00 64.62 144 LYS A O 1
ATOM 960 N N . ILE A 1 145 ? 2.023 2.107 21.609 1.00 65.44 145 ILE A N 1
ATOM 961 C CA . ILE A 1 145 ? 2.249 1.607 20.243 1.00 65.44 145 ILE A CA 1
ATOM 962 C C . ILE A 1 145 ? 3.609 0.929 20.237 1.00 65.44 145 ILE A C 1
ATOM 964 O O . ILE A 1 145 ? 4.633 1.592 20.391 1.00 65.44 145 ILE A O 1
ATOM 968 N N . TYR A 1 146 ? 3.604 -0.391 20.105 1.00 72.25 146 TYR A N 1
ATOM 969 C CA . TYR A 1 146 ? 4.824 -1.169 20.003 1.00 72.25 146 TYR A CA 1
ATOM 970 C C . TYR A 1 146 ? 5.411 -1.020 18.600 1.00 72.25 146 TYR A C 1
ATOM 972 O O . TYR A 1 146 ? 4.702 -1.177 17.604 1.00 72.25 146 TYR A O 1
ATOM 980 N N . THR A 1 147 ? 6.703 -0.726 18.538 1.00 61.94 147 THR A N 1
ATOM 981 C CA . THR A 1 147 ? 7.502 -0.723 17.317 1.00 61.94 147 THR A CA 1
ATOM 982 C C . THR A 1 147 ? 8.526 -1.841 17.404 1.00 61.94 147 THR A C 1
ATOM 984 O O . THR A 1 147 ? 9.172 -1.988 18.438 1.00 61.94 147 THR A O 1
ATOM 987 N N . GLY A 1 148 ? 8.697 -2.606 16.331 1.00 58.75 148 GLY A N 1
ATOM 988 C CA . GLY A 1 148 ? 9.727 -3.641 16.281 1.00 58.75 148 GLY A CA 1
ATOM 989 C C . GLY A 1 148 ? 10.066 -4.078 14.867 1.00 58.75 148 GLY A C 1
ATOM 990 O O . GLY A 1 148 ? 9.506 -3.561 13.899 1.00 58.75 148 GLY A O 1
ATOM 991 N N . THR A 1 149 ? 10.964 -5.049 14.744 1.00 57.25 149 THR A N 1
ATOM 992 C CA . THR A 1 149 ? 11.240 -5.743 13.472 1.00 57.25 149 THR A CA 1
ATOM 993 C C . THR A 1 149 ? 10.306 -6.947 13.335 1.00 57.25 149 THR A C 1
ATOM 995 O O . THR A 1 149 ? 9.884 -7.514 14.339 1.00 57.25 149 THR A O 1
ATOM 998 N N . SER A 1 150 ? 9.886 -7.304 12.119 1.00 54.03 150 SER A N 1
ATOM 999 C CA . SER A 1 150 ? 8.766 -8.235 11.892 1.00 54.03 150 SER A CA 1
ATOM 1000 C C . SER A 1 150 ? 9.124 -9.716 12.116 1.00 54.03 150 SER A C 1
ATOM 1002 O O . SER A 1 150 ? 8.882 -10.519 11.231 1.00 54.03 150 SER A O 1
ATOM 1004 N N . THR A 1 151 ? 9.658 -10.109 13.274 1.00 51.97 151 THR A N 1
ATOM 1005 C CA . THR A 1 151 ? 10.272 -11.423 13.570 1.00 51.97 151 THR A CA 1
ATOM 1006 C C . THR A 1 151 ? 9.536 -12.668 13.026 1.00 51.97 151 THR A C 1
ATOM 1008 O O . THR A 1 151 ? 8.754 -13.314 13.727 1.00 51.97 151 THR A O 1
ATOM 1011 N N . ALA A 1 152 ? 9.841 -13.071 11.790 1.00 47.44 152 ALA A N 1
ATOM 1012 C CA . ALA A 1 152 ? 9.690 -14.452 11.345 1.00 47.44 152 ALA A CA 1
ATOM 1013 C C . ALA A 1 152 ? 10.937 -15.239 11.803 1.00 47.44 152 ALA A C 1
ATOM 1015 O O . ALA A 1 152 ? 12.041 -14.693 11.777 1.00 47.44 152 ALA A O 1
ATOM 1016 N N . PRO A 1 153 ? 10.811 -16.515 12.212 1.00 45.75 153 PRO A N 1
ATOM 1017 C CA . PRO A 1 153 ? 11.887 -17.270 12.872 1.00 45.75 153 PRO A CA 1
ATOM 1018 C C . PRO A 1 153 ? 13.131 -17.571 12.012 1.00 45.75 153 PRO A C 1
ATOM 1020 O O . PRO A 1 153 ? 14.049 -18.232 12.491 1.00 45.75 153 PRO A O 1
ATOM 1023 N N . TYR A 1 154 ? 13.197 -17.107 10.761 1.00 43.88 154 TYR A N 1
ATOM 1024 C CA . TYR A 1 154 ? 14.316 -17.372 9.863 1.00 43.88 154 TYR A CA 1
ATOM 1025 C C . TYR A 1 154 ? 14.720 -16.103 9.104 1.00 43.88 154 TYR A C 1
ATOM 1027 O O . TYR A 1 154 ? 13.977 -15.623 8.259 1.00 43.88 154 TYR A O 1
ATOM 1035 N N . HIS A 1 155 ? 15.925 -15.605 9.402 1.00 45.09 155 HIS A N 1
ATOM 1036 C CA . HIS A 1 155 ? 16.701 -14.646 8.604 1.00 45.09 155 HIS A CA 1
ATOM 1037 C C . HIS A 1 155 ? 15.943 -13.413 8.094 1.00 45.09 155 HIS A C 1
ATOM 1039 O O . HIS A 1 155 ? 15.724 -13.265 6.894 1.00 45.09 155 HIS A O 1
ATOM 1045 N N . GLN A 1 156 ? 15.627 -12.482 8.989 1.00 52.12 156 GLN A N 1
ATOM 1046 C CA . GLN A 1 156 ? 15.211 -11.150 8.564 1.00 52.12 156 GLN A CA 1
ATOM 1047 C C . GLN A 1 156 ? 16.384 -10.187 8.585 1.00 52.12 156 GLN A C 1
ATOM 1049 O O . GLN A 1 156 ? 17.204 -10.217 9.498 1.00 52.12 156 GLN A O 1
ATOM 1054 N N . ASP A 1 157 ? 16.454 -9.334 7.565 1.00 55.03 157 ASP A N 1
ATOM 1055 C CA . ASP A 1 157 ? 17.274 -8.137 7.605 1.00 55.03 157 ASP A CA 1
ATOM 1056 C C . ASP A 1 157 ? 16.498 -7.065 8.386 1.00 55.03 157 ASP A C 1
ATOM 1058 O O . ASP A 1 157 ? 15.548 -6.470 7.862 1.00 55.03 157 ASP A O 1
ATOM 1062 N N . PRO A 1 158 ? 16.881 -6.781 9.640 1.00 56.34 158 PRO A N 1
ATOM 1063 C CA . PRO A 1 158 ? 16.183 -5.809 10.465 1.00 56.34 158 PRO A CA 1
ATOM 1064 C C . PRO A 1 158 ? 16.341 -4.374 9.927 1.00 56.34 158 PRO A C 1
ATOM 1066 O O . PRO A 1 158 ? 15.837 -3.432 10.524 1.00 56.34 158 PRO A O 1
ATOM 1069 N N . SER A 1 159 ? 17.123 -4.128 8.863 1.00 61.75 159 SER A N 1
ATOM 1070 C CA . SER A 1 159 ? 17.189 -2.810 8.201 1.00 61.75 159 SER A CA 1
ATOM 1071 C C . SER A 1 159 ? 16.049 -2.568 7.214 1.00 61.75 159 SER A C 1
ATOM 1073 O O . SER A 1 159 ? 15.823 -1.421 6.845 1.00 61.75 159 SER A O 1
ATOM 1075 N N . ASN A 1 160 ? 15.312 -3.620 6.844 1.00 66.62 160 ASN A N 1
ATOM 1076 C CA . ASN A 1 160 ? 14.340 -3.599 5.754 1.00 66.62 160 ASN A CA 1
ATOM 1077 C C . ASN A 1 160 ? 12.931 -4.048 6.171 1.00 66.62 160 ASN A C 1
ATOM 1079 O O . ASN A 1 160 ? 12.107 -4.317 5.308 1.00 66.62 160 ASN A O 1
ATOM 1083 N N . SER A 1 161 ? 12.635 -4.125 7.469 1.00 75.06 161 SER A N 1
ATOM 1084 C CA . SER A 1 161 ? 11.295 -4.452 7.965 1.00 75.06 161 SER A CA 1
ATOM 1085 C C . SER A 1 161 ? 10.968 -3.670 9.233 1.00 75.06 161 SER A C 1
ATOM 1087 O O . SER A 1 161 ? 11.858 -3.296 10.003 1.00 75.06 161 SER A O 1
ATOM 1089 N N . TRP A 1 162 ? 9.684 -3.420 9.460 1.00 81.19 162 TRP A N 1
ATOM 1090 C CA . TRP A 1 162 ? 9.177 -2.859 10.707 1.00 81.19 162 TRP A CA 1
ATOM 1091 C C . TRP A 1 162 ? 7.738 -3.311 10.954 1.00 81.19 162 TRP A C 1
ATOM 1093 O O . TRP A 1 162 ? 7.004 -3.662 10.039 1.00 81.19 162 TRP A O 1
ATOM 1103 N N . ARG A 1 163 ? 7.307 -3.261 12.208 1.00 84.94 163 ARG A N 1
ATOM 1104 C CA . ARG A 1 163 ? 5.903 -3.384 12.607 1.00 84.94 163 ARG A CA 1
ATOM 1105 C C . ARG A 1 163 ? 5.557 -2.279 13.592 1.00 84.94 163 ARG A C 1
ATOM 1107 O O . ARG A 1 163 ? 6.401 -1.890 14.400 1.00 84.94 163 ARG A O 1
ATOM 1114 N N . MET A 1 164 ? 4.330 -1.781 13.515 1.00 88.19 164 MET A N 1
ATOM 1115 C CA . MET A 1 164 ? 3.757 -0.819 14.453 1.00 88.19 164 MET A CA 1
ATOM 1116 C C . MET A 1 164 ? 2.394 -1.329 14.895 1.00 88.19 164 MET A C 1
ATOM 1118 O O . MET A 1 164 ? 1.474 -1.368 14.085 1.00 88.19 164 MET A O 1
ATOM 1122 N N . ILE A 1 165 ? 2.269 -1.735 16.159 1.00 89.12 165 ILE A N 1
ATOM 1123 C CA . ILE A 1 165 ? 1.081 -2.415 16.687 1.00 89.12 165 ILE A CA 1
ATOM 1124 C C . ILE A 1 165 ? 0.545 -1.666 17.908 1.00 89.12 165 ILE A C 1
ATOM 1126 O O . ILE A 1 165 ? 1.272 -1.407 18.869 1.00 89.12 165 ILE A O 1
ATOM 1130 N N . GLY A 1 166 ? -0.744 -1.332 17.900 1.00 88.19 166 GLY A N 1
ATOM 1131 C CA . GLY A 1 166 ? -1.438 -0.786 19.060 1.00 88.19 166 GLY A CA 1
ATOM 1132 C C . GLY A 1 166 ? -1.658 -1.852 20.133 1.00 88.19 166 GLY A C 1
ATOM 1133 O O . GLY A 1 166 ? -2.264 -2.890 19.870 1.00 88.19 166 GLY A O 1
ATOM 1134 N N . THR A 1 167 ? -1.184 -1.590 21.355 1.00 84.75 167 THR A N 1
ATOM 1135 C CA . THR A 1 167 ? -1.236 -2.553 22.478 1.00 84.75 167 THR A CA 1
ATOM 1136 C C . THR A 1 167 ? -2.022 -2.044 23.693 1.00 84.75 167 THR A C 1
ATOM 1138 O O . THR A 1 167 ? -2.054 -2.693 24.736 1.00 84.75 167 THR A O 1
ATOM 1141 N N . HIS A 1 168 ? -2.658 -0.873 23.583 1.00 85.31 168 HIS A N 1
ATOM 1142 C CA . HIS A 1 168 ? -3.470 -0.293 24.660 1.00 85.31 168 HIS A CA 1
ATOM 1143 C C . HIS A 1 168 ? -4.812 -1.024 24.863 1.00 85.31 168 HIS A C 1
ATOM 1145 O O . HIS A 1 168 ? -5.415 -0.919 25.929 1.00 85.31 168 HIS A O 1
ATOM 1151 N N . LEU A 1 169 ? -5.249 -1.780 23.855 1.00 90.38 169 LEU A N 1
ATOM 1152 C CA . LEU A 1 169 ? -6.461 -2.591 23.860 1.00 90.38 169 LEU A CA 1
ATOM 1153 C C . LEU A 1 169 ? -6.217 -3.957 24.530 1.00 90.38 169 LEU A C 1
ATOM 1155 O O . LEU A 1 169 ? -5.145 -4.554 24.412 1.00 90.38 169 LEU A O 1
ATOM 1159 N N . LYS A 1 170 ? -7.214 -4.474 25.245 1.00 92.19 170 LYS A N 1
ATOM 1160 C CA . LYS A 1 170 ? -7.194 -5.765 25.947 1.00 92.19 170 LYS A CA 1
ATOM 1161 C C . LYS A 1 170 ? -7.683 -6.917 25.078 1.00 92.19 170 LYS A C 1
ATOM 1163 O O . LYS A 1 170 ? -7.186 -8.025 25.252 1.00 92.19 170 LYS A O 1
ATOM 1168 N N . HIS A 1 171 ? -8.648 -6.676 24.195 1.00 93.44 171 HIS A N 1
ATOM 1169 C CA . HIS A 1 171 ? -9.338 -7.697 23.402 1.00 93.44 171 HIS A CA 1
ATOM 1170 C C . HIS A 1 171 ? -8.939 -7.689 21.930 1.00 93.44 171 HIS A C 1
ATOM 1172 O O . HIS A 1 171 ? -9.280 -8.628 21.213 1.00 93.44 171 HIS A O 1
ATOM 1178 N N . ALA A 1 172 ? -8.221 -6.663 21.476 1.00 92.50 172 ALA A N 1
ATOM 1179 C CA . ALA A 1 172 ? -7.801 -6.553 20.090 1.00 92.50 172 ALA A CA 1
ATOM 1180 C C . ALA A 1 172 ? -6.403 -5.955 19.909 1.00 92.50 172 ALA A C 1
ATOM 1182 O O . ALA A 1 172 ? -5.798 -5.370 20.809 1.00 92.50 172 ALA A O 1
ATOM 1183 N N . ARG A 1 173 ? -5.893 -6.101 18.693 1.00 92.12 173 ARG A N 1
ATOM 1184 C CA . ARG A 1 173 ? -4.705 -5.462 18.143 1.00 92.12 173 ARG A CA 1
ATOM 1185 C C . ARG A 1 173 ? -5.086 -4.834 16.814 1.00 92.12 173 ARG A C 1
ATOM 1187 O O . ARG A 1 173 ? -5.948 -5.329 16.089 1.00 92.12 173 ARG A O 1
ATOM 1194 N N . TYR A 1 174 ? -4.395 -3.762 16.483 1.00 93.19 174 TYR A N 1
ATOM 1195 C CA . TYR A 1 174 ? -4.442 -3.147 15.168 1.00 93.19 174 TYR A CA 1
ATOM 1196 C C . TYR A 1 174 ? -3.046 -2.644 14.841 1.00 93.19 174 TYR A C 1
ATOM 1198 O O . TYR A 1 174 ? -2.258 -2.357 15.749 1.00 93.19 174 TYR A O 1
ATOM 1206 N N . GLY A 1 175 ? -2.727 -2.540 13.562 1.00 92.69 175 GLY A N 1
ATOM 1207 C CA . GLY A 1 175 ? -1.466 -1.950 13.182 1.00 92.69 175 GLY A CA 1
ATOM 1208 C C . GLY A 1 175 ? -1.051 -2.215 11.754 1.00 92.69 175 GLY A C 1
ATOM 1209 O O . GLY A 1 175 ? -1.854 -2.577 10.893 1.00 92.69 175 GLY A O 1
ATOM 1210 N N . GLU A 1 176 ? 0.241 -2.027 11.528 1.00 90.44 176 GLU A N 1
ATOM 1211 C CA . GLU A 1 176 ? 0.869 -2.196 10.230 1.00 90.44 176 GLU A CA 1
ATOM 1212 C C . GLU A 1 176 ? 2.166 -2.986 10.329 1.00 90.44 176 GLU A C 1
ATOM 1214 O O . GLU A 1 176 ? 2.905 -2.892 11.313 1.00 90.44 176 GLU A O 1
ATOM 1219 N N . ILE A 1 177 ? 2.440 -3.747 9.275 1.00 86.94 177 ILE A N 1
ATOM 1220 C CA . ILE A 1 177 ? 3.662 -4.522 9.097 1.00 86.94 177 ILE A CA 1
ATOM 1221 C C . ILE A 1 177 ? 4.237 -4.160 7.732 1.00 86.94 177 ILE A C 1
ATOM 1223 O O . ILE A 1 177 ? 3.549 -4.261 6.721 1.00 86.94 177 ILE A O 1
ATOM 1227 N N . TYR A 1 178 ? 5.499 -3.763 7.707 1.00 84.00 178 TYR A N 1
ATOM 1228 C CA . TYR A 1 178 ? 6.329 -3.755 6.516 1.00 84.00 178 TYR A CA 1
ATOM 1229 C C . TYR A 1 178 ? 7.318 -4.911 6.624 1.00 84.00 178 TYR A C 1
ATOM 1231 O O . TYR A 1 178 ? 8.165 -4.924 7.522 1.00 84.00 178 TYR A O 1
ATOM 1239 N N . ASP A 1 179 ? 7.160 -5.909 5.763 1.00 76.19 179 ASP A N 1
ATOM 1240 C CA . ASP A 1 179 ? 7.934 -7.142 5.827 1.00 76.19 179 ASP A CA 1
ATOM 1241 C C . ASP A 1 179 ? 9.183 -7.107 4.930 1.00 76.19 179 ASP A C 1
ATOM 1243 O O . ASP A 1 179 ? 9.390 -6.207 4.115 1.00 76.19 179 ASP A O 1
ATOM 1247 N N . GLU A 1 180 ? 10.049 -8.104 5.096 1.00 68.75 180 GLU A N 1
ATOM 1248 C CA . GLU A 1 180 ? 11.316 -8.234 4.374 1.00 68.75 180 GLU A CA 1
ATOM 1249 C C . GLU A 1 180 ? 11.165 -8.430 2.857 1.00 68.75 180 GLU A C 1
ATOM 1251 O O . GLU A 1 180 ? 12.142 -8.284 2.122 1.00 68.75 180 GLU A O 1
ATOM 1256 N N . TYR A 1 181 ? 9.958 -8.753 2.384 1.00 71.00 181 TYR A N 1
ATOM 1257 C CA . TYR A 1 181 ? 9.636 -8.892 0.965 1.00 71.00 181 TYR A CA 1
ATOM 1258 C C . TYR A 1 181 ? 9.112 -7.585 0.367 1.00 71.00 181 TYR A C 1
ATOM 1260 O O . TYR A 1 181 ? 8.525 -7.597 -0.717 1.00 71.00 181 TYR A O 1
ATOM 1268 N N . GLU A 1 182 ? 9.336 -6.471 1.068 1.00 71.56 182 GLU A N 1
ATOM 1269 C CA . GLU A 1 182 ? 8.925 -5.130 0.672 1.00 71.56 182 GLU A CA 1
ATOM 1270 C C . GLU A 1 182 ? 7.400 -5.028 0.514 1.00 71.56 182 GLU A C 1
ATOM 1272 O O . GLU A 1 182 ? 6.887 -4.265 -0.307 1.00 71.56 182 GLU A O 1
ATOM 1277 N N . LYS A 1 183 ? 6.649 -5.802 1.309 1.00 77.56 183 LYS A N 1
ATOM 1278 C CA . LYS A 1 183 ? 5.189 -5.726 1.356 1.00 77.56 183 LYS A CA 1
ATOM 1279 C C . LYS A 1 183 ? 4.751 -4.967 2.589 1.00 77.56 183 LYS A C 1
ATOM 1281 O O . LYS A 1 183 ? 5.253 -5.169 3.691 1.00 77.56 183 LYS A O 1
ATOM 1286 N N . ARG A 1 184 ? 3.767 -4.096 2.389 1.00 83.69 184 ARG A N 1
ATOM 1287 C CA . ARG A 1 184 ? 3.109 -3.366 3.466 1.00 83.69 184 ARG A CA 1
ATOM 1288 C C . ARG A 1 184 ? 1.730 -3.952 3.705 1.00 83.69 184 ARG A C 1
ATOM 1290 O O . ARG A 1 184 ? 0.941 -4.110 2.774 1.00 83.69 184 ARG A O 1
ATOM 1297 N N . HIS A 1 185 ? 1.438 -4.222 4.961 1.00 86.19 185 HIS A N 1
ATOM 1298 C CA . HIS A 1 185 ? 0.223 -4.861 5.412 1.00 86.19 185 HIS A CA 1
ATOM 1299 C C . HIS A 1 185 ? -0.427 -4.012 6.497 1.00 86.19 185 HIS A C 1
ATOM 1301 O O . HIS A 1 185 ? 0.242 -3.583 7.434 1.00 86.19 185 HIS A O 1
ATOM 1307 N N . THR A 1 186 ? -1.731 -3.799 6.384 1.00 88.25 186 THR A N 1
ATOM 1308 C CA . THR A 1 186 ? -2.578 -3.253 7.446 1.00 88.25 186 THR A CA 1
ATOM 1309 C C . THR A 1 186 ? -3.399 -4.389 8.027 1.00 88.25 186 THR A C 1
ATOM 1311 O O . THR A 1 186 ? -3.854 -5.271 7.293 1.00 88.25 186 THR A O 1
ATOM 1314 N N . LEU A 1 187 ? -3.571 -4.399 9.347 1.00 91.00 187 LEU A N 1
ATOM 1315 C CA . LEU A 1 187 ? -4.324 -5.458 10.002 1.00 91.00 187 LEU A CA 1
ATOM 1316 C C . LEU A 1 187 ? -5.044 -5.004 11.268 1.00 91.00 187 LEU A C 1
ATOM 1318 O O . LEU A 1 187 ? -4.608 -4.100 11.984 1.00 91.00 187 LEU A O 1
ATOM 1322 N N . THR A 1 188 ? -6.114 -5.726 11.570 1.00 91.19 188 THR A N 1
ATOM 1323 C CA . THR A 1 188 ? -6.746 -5.798 12.881 1.00 91.19 188 THR A CA 1
ATOM 1324 C C . THR A 1 188 ? -6.974 -7.257 13.250 1.00 91.19 188 THR A C 1
ATOM 1326 O O . THR A 1 188 ? -7.177 -8.104 12.381 1.00 91.19 188 THR A O 1
ATOM 1329 N N . VAL A 1 189 ? -6.916 -7.577 14.538 1.00 91.19 189 VAL A N 1
ATOM 1330 C CA . VAL A 1 189 ? -7.230 -8.914 15.052 1.00 91.19 189 VAL A CA 1
ATOM 1331 C C . VAL A 1 189 ? -7.699 -8.813 16.496 1.00 91.19 189 VAL A C 1
ATOM 1333 O O . VAL A 1 189 ? -7.106 -8.088 17.286 1.00 91.19 189 VAL A O 1
ATOM 1336 N N . GLY A 1 190 ? -8.738 -9.546 16.879 1.00 90.62 190 GLY A N 1
ATOM 1337 C CA . GLY A 1 190 ? -9.179 -9.573 18.270 1.00 90.62 190 GLY A CA 1
ATOM 1338 C C . GLY A 1 190 ? -10.309 -10.549 18.548 1.00 90.62 190 GLY A C 1
ATOM 1339 O O . GLY A 1 190 ? -10.908 -11.114 17.632 1.00 90.62 190 GLY A O 1
ATOM 1340 N N . ASP A 1 191 ? -10.612 -10.708 19.833 1.00 91.00 191 ASP A N 1
ATOM 1341 C CA . ASP A 1 191 ? -11.760 -11.462 20.335 1.00 91.00 191 ASP A CA 1
ATOM 1342 C C . ASP A 1 191 ? -13.045 -10.711 19.954 1.00 91.00 191 ASP A C 1
ATOM 1344 O O . ASP A 1 191 ? -13.335 -9.653 20.516 1.00 91.00 191 ASP A O 1
ATOM 1348 N N . ALA A 1 192 ? -13.802 -11.222 18.983 1.00 89.00 192 ALA A N 1
ATOM 1349 C CA . ALA A 1 192 ? -15.035 -10.595 18.516 1.00 89.00 192 ALA A CA 1
ATOM 1350 C C . ALA A 1 192 ? -16.102 -10.563 19.621 1.00 89.00 192 ALA A C 1
ATOM 1352 O O . ALA A 1 192 ? -16.280 -11.535 20.361 1.00 89.00 192 ALA A O 1
ATOM 1353 N N . THR A 1 193 ? -16.850 -9.463 19.711 1.00 91.19 193 THR A N 1
ATOM 1354 C CA . THR A 1 193 ? -18.010 -9.381 20.608 1.00 91.19 193 THR A CA 1
ATOM 1355 C C . THR A 1 193 ? -19.090 -10.372 20.174 1.00 91.19 193 THR A C 1
ATOM 1357 O O . THR A 1 193 ? -19.518 -10.280 19.031 1.00 91.19 193 THR A O 1
ATOM 1360 N N . PRO A 1 194 ? -19.612 -11.255 21.047 1.00 89.00 194 PRO A N 1
ATOM 1361 C CA . PRO A 1 194 ? -20.645 -12.224 20.669 1.00 89.00 194 PRO A CA 1
ATOM 1362 C C . PRO A 1 194 ? -21.900 -11.593 20.032 1.00 89.00 194 PRO A C 1
ATOM 1364 O O . PRO A 1 194 ? -22.349 -10.518 20.436 1.00 89.00 194 PRO A O 1
ATOM 1367 N N . GLU A 1 195 ? -22.513 -12.265 19.046 1.00 85.38 195 GLU A N 1
ATOM 1368 C CA . GLU A 1 195 ? -23.637 -11.688 18.277 1.00 85.38 195 GLU A CA 1
ATOM 1369 C C . GLU A 1 195 ? -24.851 -11.401 19.157 1.00 85.38 195 GLU A C 1
ATOM 1371 O O . GLU A 1 195 ? -25.544 -10.398 18.981 1.00 85.38 195 GLU A O 1
ATOM 1376 N N . ASP A 1 196 ? -25.114 -12.279 20.125 1.00 87.38 196 ASP A N 1
ATOM 1377 C CA . ASP A 1 196 ? -26.209 -12.131 21.075 1.00 87.38 196 ASP A CA 1
ATOM 1378 C C . ASP A 1 196 ? -26.016 -10.892 21.955 1.00 87.38 196 ASP A C 1
ATOM 1380 O O . ASP A 1 196 ? -26.998 -10.242 22.313 1.00 87.38 196 ASP A O 1
ATOM 1384 N N . LYS A 1 197 ? -24.764 -10.522 22.248 1.00 91.19 197 LYS A N 1
ATOM 1385 C CA . LYS A 1 197 ? -24.415 -9.308 22.991 1.00 91.19 197 LYS A CA 1
ATOM 1386 C C . LYS A 1 197 ? -24.625 -8.060 22.149 1.00 91.19 197 LYS A C 1
ATOM 1388 O O . LYS A 1 197 ? -25.259 -7.119 22.625 1.00 91.19 197 LYS A O 1
ATOM 1393 N N . ILE A 1 198 ? -24.196 -8.071 20.884 1.00 88.69 198 ILE A N 1
ATOM 1394 C CA . ILE A 1 198 ? -24.505 -6.991 19.931 1.00 88.69 198 ILE A CA 1
ATOM 1395 C C . ILE A 1 198 ? -26.024 -6.817 19.800 1.00 88.69 198 ILE A C 1
ATOM 1397 O O . ILE A 1 198 ? -26.539 -5.705 19.928 1.00 88.69 198 ILE A O 1
ATOM 1401 N N . LYS A 1 199 ? -26.764 -7.920 19.637 1.00 88.25 199 LYS A N 1
ATOM 1402 C CA . LYS A 1 199 ? -28.227 -7.915 19.539 1.00 88.25 199 LYS A CA 1
ATOM 1403 C C . LYS A 1 199 ? -28.889 -7.360 20.801 1.00 88.25 199 LYS A C 1
ATOM 1405 O O . LYS A 1 199 ? -29.757 -6.498 20.687 1.00 88.25 199 LYS A O 1
ATOM 1410 N N . GLN A 1 200 ? -28.448 -7.784 21.988 1.00 91.12 200 GLN A N 1
ATOM 1411 C CA . GLN A 1 200 ? -28.921 -7.245 23.270 1.00 91.12 200 GLN A CA 1
ATOM 1412 C C . GLN A 1 200 ? -28.723 -5.726 23.352 1.00 91.12 200 GLN A C 1
ATOM 1414 O O . GLN A 1 200 ? -29.619 -5.023 23.812 1.00 91.12 200 GLN A O 1
ATOM 1419 N N . MET A 1 201 ? -27.584 -5.208 22.883 1.00 91.06 201 MET A N 1
ATOM 1420 C CA . MET A 1 201 ? -27.314 -3.766 22.874 1.00 91.06 201 MET A CA 1
ATOM 1421 C C . MET A 1 201 ? -28.181 -3.006 21.864 1.00 91.06 201 MET A C 1
ATOM 1423 O O . MET A 1 201 ? -28.633 -1.905 22.172 1.00 91.06 201 MET A O 1
ATOM 1427 N N . THR A 1 202 ? -28.455 -3.585 20.693 1.00 87.94 202 THR A N 1
ATOM 1428 C CA . THR A 1 202 ? -29.360 -2.997 19.693 1.00 87.94 202 THR A CA 1
ATOM 1429 C C . THR A 1 202 ? -30.819 -2.988 20.155 1.00 87.94 202 THR A C 1
ATOM 1431 O O . THR A 1 202 ? -31.535 -2.023 19.899 1.00 87.94 202 THR A O 1
ATOM 1434 N N . GLU A 1 203 ? -31.272 -4.047 20.826 1.00 90.69 203 GLU A N 1
ATOM 1435 C CA . GLU A 1 203 ? -32.669 -4.223 21.251 1.00 90.69 203 GLU A CA 1
ATOM 1436 C C . GLU A 1 203 ? -32.961 -3.636 22.643 1.00 90.69 203 GLU A C 1
ATOM 1438 O O . GLU A 1 203 ? -34.113 -3.618 23.084 1.00 90.69 203 GLU A O 1
ATOM 1443 N N . ALA A 1 204 ? -31.939 -3.138 23.349 1.00 90.62 204 ALA A N 1
ATOM 1444 C CA . ALA A 1 204 ? -32.103 -2.543 24.667 1.00 90.62 204 ALA A CA 1
ATOM 1445 C C . ALA A 1 204 ? -33.071 -1.347 24.629 1.00 90.62 204 ALA A C 1
ATOM 1447 O O . ALA A 1 204 ? -33.041 -0.493 23.740 1.00 90.62 204 ALA A O 1
ATOM 1448 N N . LYS A 1 205 ? -33.932 -1.250 25.646 1.00 88.56 205 LYS A N 1
ATOM 1449 C CA . LYS A 1 205 ? -34.872 -0.131 25.779 1.00 88.56 205 LYS A CA 1
ATOM 1450 C C . LYS A 1 205 ? -34.102 1.195 25.842 1.00 88.56 205 LYS A C 1
ATOM 1452 O O . LYS A 1 205 ? -33.275 1.380 26.729 1.00 88.56 205 LYS A O 1
ATOM 1457 N N . GLY A 1 206 ? -34.409 2.115 24.925 1.00 87.44 206 GLY A N 1
ATOM 1458 C CA . GLY A 1 206 ? -33.729 3.412 24.814 1.00 87.44 206 GLY A CA 1
ATOM 1459 C C . GLY A 1 206 ? -32.386 3.371 24.073 1.00 87.44 206 GLY A C 1
ATOM 1460 O O . GLY A 1 206 ? -31.673 4.368 24.082 1.00 87.44 206 GLY A O 1
ATOM 1461 N N . ALA A 1 207 ? -32.025 2.259 23.419 1.00 82.69 207 ALA A N 1
ATOM 1462 C CA . ALA A 1 207 ? -30.771 2.150 22.665 1.00 82.69 207 ALA A CA 1
ATOM 1463 C C . ALA A 1 207 ? -30.639 3.187 21.536 1.00 82.69 207 ALA A C 1
ATOM 1465 O O . ALA A 1 207 ? -29.528 3.600 21.228 1.00 82.69 207 ALA A O 1
ATOM 1466 N N . ILE A 1 208 ? -31.756 3.621 20.940 1.00 80.81 208 ILE A N 1
ATOM 1467 C CA . ILE A 1 208 ? -31.789 4.634 19.869 1.00 80.81 208 ILE A CA 1
ATOM 1468 C C . ILE A 1 208 ? -31.322 6.009 20.368 1.00 80.81 208 ILE A C 1
ATOM 1470 O O . ILE A 1 208 ? -30.686 6.743 19.614 1.00 80.81 208 ILE A O 1
ATOM 1474 N N . ASP A 1 209 ? -31.575 6.334 21.636 1.00 84.31 209 ASP A N 1
ATOM 1475 C CA . ASP A 1 209 ? -31.232 7.632 22.234 1.00 84.31 209 ASP A CA 1
ATOM 1476 C C . ASP A 1 209 ? -29.862 7.613 22.929 1.00 84.31 209 ASP A C 1
ATOM 1478 O O . ASP A 1 209 ? -29.422 8.621 23.483 1.00 84.31 209 ASP A O 1
ATOM 1482 N N . LYS A 1 210 ? -29.184 6.457 22.935 1.00 92.06 210 LYS A N 1
ATOM 1483 C CA . LYS A 1 210 ? -27.908 6.267 23.621 1.00 92.06 210 LYS A CA 1
ATOM 1484 C C . LYS A 1 210 ? -26.755 6.232 22.628 1.00 92.06 210 LYS A C 1
ATOM 1486 O O . LYS A 1 210 ? -26.612 5.298 21.842 1.00 92.06 210 LYS A O 1
ATOM 1491 N N . GLU A 1 211 ? -25.883 7.220 22.751 1.00 95.06 211 GLU A N 1
ATOM 1492 C CA . GLU A 1 211 ? -24.588 7.254 22.085 1.00 95.06 211 GLU A CA 1
ATOM 1493 C C . GLU A 1 211 ? -23.489 6.843 23.070 1.00 95.06 211 GLU A C 1
ATOM 1495 O O . GLU A 1 211 ? -23.498 7.239 24.238 1.00 95.06 211 GLU A O 1
ATOM 1500 N N . ILE A 1 212 ? -22.575 5.988 22.620 1.00 96.75 212 ILE A N 1
ATOM 1501 C CA . ILE A 1 212 ? -21.453 5.487 23.409 1.00 96.75 212 ILE A CA 1
ATOM 1502 C C . ILE A 1 212 ? -20.170 6.019 22.786 1.00 96.75 212 ILE A C 1
ATOM 1504 O O . ILE A 1 212 ? -19.922 5.798 21.600 1.00 96.75 212 ILE A O 1
ATOM 1508 N N . LYS A 1 213 ? -19.366 6.703 23.598 1.00 97.81 213 LYS A N 1
ATOM 1509 C CA . LYS A 1 213 ? -18.079 7.251 23.189 1.00 97.81 213 LYS A CA 1
ATOM 1510 C C . LYS A 1 213 ? -16.974 6.207 23.341 1.00 97.81 213 LYS A C 1
ATOM 1512 O O . LYS A 1 213 ? -16.915 5.496 24.343 1.00 97.81 213 LYS A O 1
ATOM 1517 N N . TYR A 1 214 ? -16.117 6.138 22.333 1.00 98.00 214 TYR A N 1
ATOM 1518 C CA . TYR A 1 214 ? -14.901 5.342 22.306 1.00 98.00 214 TYR A CA 1
ATOM 1519 C C . TYR A 1 214 ? -13.732 6.259 21.966 1.00 98.00 214 TYR A C 1
ATOM 1521 O O . TYR A 1 214 ? -13.833 7.077 21.048 1.00 98.00 214 TYR A O 1
ATOM 1529 N N . THR A 1 215 ? -12.617 6.104 22.665 1.00 96.56 215 THR A N 1
ATOM 1530 C CA . THR A 1 215 ? -11.391 6.863 22.413 1.00 96.56 215 THR A CA 1
ATOM 1531 C C . THR A 1 215 ? -10.186 5.945 22.311 1.00 96.56 215 THR A C 1
ATOM 1533 O O . THR A 1 215 ? -10.126 4.876 22.921 1.00 96.56 215 THR A O 1
ATOM 1536 N N . GLY A 1 216 ? -9.234 6.337 21.473 1.00 94.38 216 GLY A N 1
ATOM 1537 C CA . GLY A 1 216 ? -7.989 5.610 21.301 1.00 94.38 216 GLY A CA 1
ATOM 1538 C C . GLY A 1 216 ? -7.086 6.262 20.269 1.00 94.38 216 GLY A C 1
ATOM 1539 O O . GLY A 1 216 ? -6.977 7.491 20.177 1.00 94.38 216 GLY A O 1
ATOM 1540 N N . LYS A 1 217 ? -6.408 5.422 19.490 1.00 92.69 217 LYS A N 1
ATOM 1541 C CA . LYS A 1 217 ? -5.387 5.842 18.529 1.00 92.69 217 LYS A CA 1
ATOM 1542 C C . LYS A 1 217 ? -5.615 5.206 17.168 1.00 92.69 217 LYS A C 1
ATOM 1544 O O . LYS A 1 217 ? -6.429 4.302 16.981 1.00 92.69 217 LYS A O 1
ATOM 1549 N N . ALA A 1 218 ? -4.876 5.705 16.199 1.00 93.12 218 ALA A N 1
ATOM 1550 C CA . ALA A 1 218 ? -4.811 5.181 14.857 1.00 93.12 218 ALA A CA 1
ATOM 1551 C C . ALA A 1 218 ? -3.391 5.332 14.309 1.00 93.12 218 ALA A C 1
ATOM 1553 O O . ALA A 1 218 ? -2.588 6.111 14.819 1.00 93.12 218 ALA A O 1
ATOM 1554 N N . LEU A 1 219 ? -3.081 4.536 13.297 1.00 92.44 219 LEU A N 1
ATOM 1555 C CA . LEU A 1 219 ? -1.881 4.646 12.485 1.00 92.44 219 LEU A CA 1
ATOM 1556 C C . LEU A 1 219 ? -2.316 5.185 11.131 1.00 92.44 219 LEU A C 1
ATOM 1558 O O . LEU A 1 219 ? -3.224 4.625 10.519 1.00 92.44 219 LEU A O 1
ATOM 1562 N N . HIS A 1 220 ? -1.727 6.298 10.713 1.00 90.62 220 HIS A N 1
ATOM 1563 C CA . HIS A 1 220 ? -2.074 6.989 9.483 1.00 90.62 220 HIS A CA 1
ATOM 1564 C C . HIS A 1 220 ? -0.905 7.015 8.508 1.00 90.62 220 HIS A C 1
ATOM 1566 O O . HIS A 1 220 ? 0.244 7.232 8.894 1.00 90.62 220 HIS A O 1
ATOM 1572 N N . VAL A 1 221 ? -1.217 6.857 7.227 1.00 87.62 221 VAL A N 1
ATOM 1573 C CA . VAL A 1 221 ? -0.242 6.877 6.146 1.00 87.62 221 VAL A CA 1
ATOM 1574 C C . VAL A 1 221 ? -0.798 7.664 4.981 1.00 87.62 221 VAL A C 1
ATOM 1576 O O . VAL A 1 221 ? -1.884 7.373 4.477 1.00 87.62 221 VAL A O 1
ATOM 1579 N N . GLU A 1 222 ? 0.009 8.593 4.486 1.00 84.56 222 GLU A N 1
ATOM 1580 C CA . GLU A 1 222 ? -0.206 9.204 3.185 1.00 84.56 222 GLU A CA 1
ATOM 1581 C C . GLU A 1 222 ? 0.452 8.325 2.115 1.00 84.56 222 GLU A C 1
ATOM 1583 O O . GLU A 1 222 ? 1.678 8.219 2.073 1.00 84.56 222 GLU A O 1
ATOM 1588 N N . ALA A 1 223 ? -0.336 7.661 1.261 1.00 78.50 223 ALA A N 1
ATOM 1589 C CA . ALA A 1 223 ? 0.212 6.756 0.246 1.00 78.50 223 ALA A CA 1
ATOM 1590 C C . ALA A 1 223 ? 0.524 7.451 -1.090 1.00 78.50 223 ALA A C 1
ATOM 1592 O O . ALA A 1 223 ? 1.106 6.825 -1.976 1.00 78.50 223 ALA A O 1
ATOM 1593 N N . ALA A 1 224 ? 0.227 8.750 -1.241 1.00 79.81 224 ALA A N 1
ATOM 1594 C CA . ALA A 1 224 ? 0.572 9.503 -2.450 1.00 79.81 224 ALA A CA 1
ATOM 1595 C C . ALA A 1 224 ? 2.068 9.419 -2.844 1.00 79.81 224 ALA A C 1
ATOM 1597 O O . ALA A 1 224 ? 2.344 9.183 -4.024 1.00 79.81 224 ALA A O 1
ATOM 1598 N N . PRO A 1 225 ? 3.051 9.529 -1.920 1.00 83.12 225 PRO A N 1
ATOM 1599 C CA . PRO A 1 225 ? 4.464 9.329 -2.253 1.00 83.12 225 PRO A CA 1
ATOM 1600 C C . PRO A 1 225 ? 4.747 7.955 -2.865 1.00 83.12 225 PRO A C 1
ATOM 1602 O O . PRO A 1 225 ? 5.520 7.847 -3.817 1.00 83.12 225 PRO A O 1
ATOM 1605 N N . TYR A 1 226 ? 4.080 6.916 -2.360 1.00 81.50 226 TYR A N 1
ATOM 1606 C CA . TYR A 1 226 ? 4.203 5.566 -2.889 1.00 81.50 226 TYR A CA 1
ATOM 1607 C C . TYR A 1 226 ? 3.607 5.458 -4.304 1.00 81.50 226 TYR A C 1
ATOM 1609 O O . TYR A 1 226 ? 4.270 4.932 -5.198 1.00 81.50 226 TYR A O 1
ATOM 1617 N N . PHE A 1 227 ? 2.416 6.013 -4.557 1.00 77.81 227 PHE A N 1
ATOM 1618 C CA . PHE A 1 227 ? 1.807 5.980 -5.898 1.00 77.81 227 PHE A CA 1
ATOM 1619 C C . PHE A 1 227 ? 2.646 6.713 -6.937 1.00 77.81 227 PHE A C 1
ATOM 1621 O O . PHE A 1 227 ? 2.824 6.216 -8.048 1.00 77.81 227 PHE A O 1
ATOM 1628 N N . ASN A 1 228 ? 3.222 7.853 -6.559 1.00 83.50 228 ASN A N 1
ATOM 1629 C CA . ASN A 1 228 ? 4.124 8.600 -7.428 1.00 83.50 228 ASN A CA 1
ATOM 1630 C C . ASN A 1 228 ? 5.380 7.780 -7.767 1.00 83.50 228 ASN A C 1
ATOM 1632 O O . ASN A 1 228 ? 5.785 7.725 -8.929 1.00 83.50 228 ASN A O 1
ATOM 1636 N N . ALA A 1 229 ? 5.969 7.099 -6.778 1.00 85.00 229 ALA A N 1
ATOM 1637 C CA . ALA A 1 229 ? 7.119 6.226 -6.999 1.00 85.00 229 ALA A CA 1
ATOM 1638 C C . ALA A 1 229 ? 6.767 5.017 -7.888 1.00 85.00 229 ALA A C 1
ATOM 1640 O O . ALA A 1 229 ? 7.527 4.675 -8.794 1.00 85.00 229 ALA A O 1
ATOM 1641 N N . ALA A 1 230 ? 5.601 4.399 -7.679 1.00 81.94 230 ALA A N 1
ATOM 1642 C CA . ALA A 1 230 ? 5.131 3.262 -8.469 1.00 81.94 230 ALA A CA 1
ATOM 1643 C C . ALA A 1 230 ? 4.842 3.645 -9.932 1.00 81.94 230 ALA A C 1
ATOM 1645 O O . ALA A 1 230 ? 5.253 2.928 -10.848 1.00 81.94 230 ALA A O 1
ATOM 1646 N N . ALA A 1 231 ? 4.206 4.797 -10.164 1.00 83.06 231 ALA A N 1
ATOM 1647 C CA . ALA A 1 231 ? 3.967 5.327 -11.506 1.00 83.06 231 ALA A CA 1
ATOM 1648 C C . ALA A 1 231 ? 5.288 5.613 -12.240 1.00 83.06 231 ALA A C 1
ATOM 1650 O O . ALA A 1 231 ? 5.466 5.218 -13.394 1.00 83.06 231 ALA A O 1
ATOM 1651 N N . PHE A 1 232 ? 6.257 6.220 -11.549 1.00 86.50 232 PHE A N 1
ATOM 1652 C CA . PHE A 1 232 ? 7.591 6.445 -12.102 1.00 86.50 232 PHE A CA 1
ATOM 1653 C C . PHE A 1 232 ? 8.313 5.128 -12.430 1.00 86.50 232 PHE A C 1
ATOM 1655 O O . PHE A 1 232 ? 8.935 5.003 -13.486 1.00 86.50 232 PHE A O 1
ATOM 1662 N N . LEU A 1 233 ? 8.194 4.108 -11.573 1.00 86.31 233 LEU A N 1
ATOM 1663 C CA . LEU A 1 233 ? 8.736 2.775 -11.842 1.00 86.31 233 LEU A CA 1
ATOM 1664 C C . LEU A 1 233 ? 8.127 2.152 -13.108 1.00 86.31 233 LEU A C 1
ATOM 1666 O O . LEU A 1 233 ? 8.853 1.547 -13.899 1.00 86.31 233 LEU A O 1
ATOM 1670 N N . GLN A 1 234 ? 6.819 2.313 -13.325 1.00 86.19 234 GLN A N 1
ATOM 1671 C CA . GLN A 1 234 ? 6.144 1.828 -14.530 1.00 86.19 234 GLN A CA 1
ATOM 1672 C C . GLN A 1 234 ? 6.675 2.511 -15.797 1.00 86.19 234 GLN A C 1
ATOM 1674 O O . GLN A 1 234 ? 6.978 1.827 -16.778 1.00 86.19 234 GLN A O 1
ATOM 1679 N N . GLU A 1 235 ? 6.868 3.831 -15.763 1.00 89.81 235 GLU A N 1
ATOM 1680 C CA . GLU A 1 235 ? 7.473 4.578 -16.870 1.00 89.81 235 GLU A CA 1
ATOM 1681 C C . GLU A 1 235 ? 8.883 4.051 -17.193 1.00 89.81 235 GLU A C 1
ATOM 1683 O O . GLU A 1 235 ? 9.219 3.809 -18.355 1.00 89.81 235 GLU A O 1
ATOM 1688 N N . ARG A 1 236 ? 9.705 3.791 -16.166 1.00 92.25 236 ARG A N 1
ATOM 1689 C CA . ARG A 1 236 ? 11.057 3.239 -16.357 1.00 92.25 236 ARG A CA 1
ATOM 1690 C C . ARG A 1 236 ? 11.057 1.824 -16.923 1.00 92.25 236 ARG A C 1
ATOM 1692 O O . ARG A 1 236 ? 11.930 1.513 -17.731 1.00 92.25 236 ARG A O 1
ATOM 1699 N N . ARG A 1 237 ? 10.075 0.985 -16.576 1.00 90.81 237 ARG A N 1
ATOM 1700 C CA . ARG A 1 237 ? 9.901 -0.335 -17.214 1.00 90.81 237 ARG A CA 1
ATOM 1701 C C . AR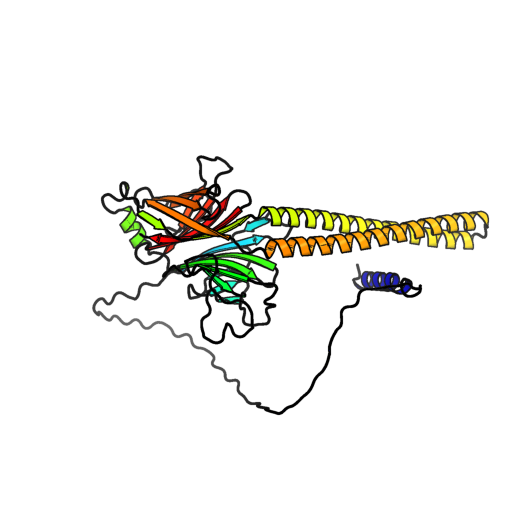G A 1 237 ? 9.606 -0.196 -18.704 1.00 90.81 237 ARG A C 1
ATOM 1703 O O . ARG A 1 237 ? 10.267 -0.841 -19.508 1.00 90.81 237 ARG A O 1
ATOM 1710 N N . GLN A 1 238 ? 8.706 0.711 -19.081 1.00 92.94 238 GLN A N 1
ATOM 1711 C CA . GLN A 1 238 ? 8.408 0.963 -20.491 1.00 92.94 238 GLN A CA 1
ATOM 1712 C C . GLN A 1 238 ? 9.640 1.475 -21.259 1.00 92.94 238 GLN A C 1
ATOM 1714 O O . GLN A 1 238 ? 9.880 1.074 -22.398 1.00 92.94 238 GLN A O 1
ATOM 1719 N N . GLN A 1 239 ? 10.450 2.340 -20.641 1.00 94.44 239 GLN A N 1
ATOM 1720 C CA . GLN A 1 239 ? 11.712 2.798 -21.232 1.00 94.44 239 GLN A CA 1
ATOM 1721 C C . GLN A 1 239 ? 12.713 1.651 -21.420 1.00 94.44 239 GLN A C 1
ATOM 1723 O O . GLN A 1 239 ? 13.374 1.597 -22.458 1.00 94.44 239 GLN A O 1
ATOM 1728 N N . LEU A 1 240 ? 12.803 0.726 -20.457 1.00 95.75 240 LEU A N 1
ATOM 1729 C CA . LEU A 1 240 ? 13.630 -0.473 -20.581 1.00 95.75 240 LEU A CA 1
ATOM 1730 C C . LEU A 1 240 ? 13.166 -1.349 -21.750 1.00 95.75 240 LEU A C 1
ATOM 1732 O O . LEU A 1 240 ? 13.986 -1.682 -22.602 1.00 95.75 240 LEU A O 1
ATOM 1736 N N . ASP A 1 241 ? 11.870 -1.648 -21.842 1.00 95.12 241 ASP A N 1
ATOM 1737 C CA . ASP A 1 241 ? 11.307 -2.472 -22.921 1.00 95.12 241 ASP A CA 1
ATOM 1738 C C . ASP A 1 241 ? 11.579 -1.858 -24.305 1.00 95.12 241 ASP A C 1
ATOM 1740 O O . ASP A 1 241 ? 11.991 -2.543 -25.247 1.00 95.12 241 ASP A O 1
ATOM 1744 N N . ASN A 1 242 ? 11.411 -0.538 -24.429 1.00 96.81 242 ASN A N 1
ATOM 1745 C CA . ASN A 1 242 ? 11.727 0.195 -25.653 1.00 96.81 242 ASN A CA 1
ATOM 1746 C C . ASN A 1 242 ? 13.224 0.120 -25.994 1.00 96.81 242 ASN A C 1
ATOM 1748 O O . ASN A 1 242 ? 13.579 -0.119 -27.150 1.00 96.81 242 ASN A O 1
ATOM 1752 N N . ALA A 1 243 ? 14.108 0.285 -25.006 1.00 97.44 243 ALA A N 1
ATOM 1753 C CA . ALA A 1 243 ? 15.550 0.189 -25.211 1.00 97.44 243 ALA A CA 1
ATOM 1754 C C . ALA A 1 243 ? 15.980 -1.230 -25.621 1.00 97.44 243 ALA A C 1
ATOM 1756 O O . ALA A 1 243 ? 16.787 -1.388 -26.537 1.00 97.44 243 ALA A O 1
ATOM 1757 N N . GLU A 1 244 ? 15.395 -2.269 -25.018 1.00 97.69 244 GLU A N 1
ATOM 1758 C CA . GLU A 1 244 ? 15.633 -3.660 -25.412 1.00 97.69 244 GLU A CA 1
ATOM 1759 C C . GLU A 1 244 ? 15.202 -3.930 -26.857 1.00 97.69 244 GLU A C 1
ATOM 1761 O O . GLU A 1 244 ? 15.917 -4.601 -27.605 1.00 97.69 244 GLU A O 1
ATOM 1766 N N . ASN A 1 245 ? 14.058 -3.389 -27.280 1.00 97.62 245 ASN A N 1
ATOM 1767 C CA . ASN A 1 245 ? 13.590 -3.516 -28.659 1.00 97.62 245 ASN A CA 1
ATOM 1768 C C . ASN A 1 245 ? 14.483 -2.753 -29.649 1.00 97.62 245 ASN A C 1
ATOM 1770 O O . ASN A 1 245 ? 14.781 -3.280 -30.723 1.00 97.62 245 ASN A O 1
ATOM 1774 N N . ASN A 1 246 ? 14.984 -1.574 -29.274 1.00 97.81 246 ASN A N 1
ATOM 1775 C CA . ASN A 1 246 ? 15.932 -0.814 -30.090 1.00 97.81 246 ASN A CA 1
ATOM 1776 C C . ASN A 1 246 ? 17.256 -1.563 -30.278 1.00 97.81 246 ASN A C 1
ATOM 1778 O O . ASN A 1 246 ? 17.763 -1.625 -31.397 1.00 97.81 246 ASN A O 1
ATOM 1782 N N . VAL A 1 247 ? 17.791 -2.186 -29.221 1.00 98.38 247 VAL A N 1
ATOM 1783 C CA . VAL A 1 247 ? 18.997 -3.025 -29.322 1.00 98.38 247 VAL A CA 1
ATOM 1784 C C . VAL A 1 247 ? 18.759 -4.209 -30.257 1.00 98.38 247 VAL A C 1
ATOM 1786 O O . VAL A 1 247 ? 19.594 -4.467 -31.121 1.00 98.38 247 VAL A O 1
ATOM 1789 N N . LYS A 1 248 ? 17.612 -4.896 -30.148 1.00 97.88 248 LYS A N 1
ATOM 1790 C CA . LYS A 1 248 ? 17.260 -6.004 -31.058 1.00 97.88 248 LYS A CA 1
ATOM 1791 C C . LYS A 1 248 ? 17.219 -5.548 -32.520 1.00 97.88 248 LYS A C 1
ATOM 1793 O O . LYS A 1 248 ? 17.789 -6.217 -33.378 1.00 97.88 248 LYS A O 1
ATOM 1798 N N . GLY A 1 249 ? 16.581 -4.410 -32.802 1.00 97.56 249 GLY A N 1
ATOM 1799 C CA . GLY A 1 249 ? 16.511 -3.846 -34.152 1.00 97.56 249 GLY A CA 1
ATOM 1800 C C . GLY A 1 249 ? 17.878 -3.419 -34.695 1.00 97.56 249 GLY A C 1
ATOM 1801 O O . GLY A 1 249 ? 18.226 -3.757 -35.826 1.00 97.56 249 GLY A O 1
ATOM 1802 N N . ALA A 1 250 ? 18.681 -2.730 -33.881 1.00 98.00 250 ALA A N 1
ATOM 1803 C CA . ALA A 1 250 ? 20.024 -2.294 -34.260 1.00 98.00 250 ALA A CA 1
ATOM 1804 C C . ALA A 1 250 ? 20.973 -3.478 -34.498 1.00 98.00 250 ALA A C 1
ATOM 1806 O O . ALA A 1 250 ? 21.781 -3.441 -35.425 1.00 98.00 250 ALA A O 1
ATOM 1807 N N . TYR A 1 251 ? 20.843 -4.546 -33.707 1.00 98.06 251 TYR A N 1
ATOM 1808 C CA . TYR A 1 251 ? 21.617 -5.770 -33.888 1.00 98.06 251 TYR A CA 1
ATOM 1809 C C . TYR A 1 251 ? 21.283 -6.458 -35.215 1.00 98.06 251 TYR A C 1
ATOM 1811 O O . TYR A 1 251 ? 22.192 -6.750 -35.985 1.00 98.06 251 TYR A O 1
ATOM 1819 N N . ALA A 1 252 ? 19.996 -6.618 -35.538 1.00 98.00 252 ALA A N 1
ATOM 1820 C CA . ALA A 1 252 ? 19.576 -7.189 -36.819 1.00 98.00 252 ALA A CA 1
ATOM 1821 C C . ALA A 1 252 ? 20.069 -6.359 -38.024 1.00 98.00 252 ALA A C 1
ATOM 1823 O O . ALA A 1 252 ? 20.488 -6.916 -39.038 1.00 98.00 252 ALA A O 1
ATOM 1824 N N . ALA A 1 253 ? 20.066 -5.024 -37.913 1.00 97.75 253 ALA A N 1
ATOM 1825 C CA . ALA A 1 253 ? 20.620 -4.143 -38.944 1.00 97.75 253 ALA A CA 1
ATOM 1826 C C . ALA A 1 253 ? 22.141 -4.312 -39.096 1.00 97.75 253 ALA A C 1
ATOM 1828 O O . ALA A 1 253 ? 22.652 -4.340 -40.216 1.00 97.75 253 ALA A O 1
ATOM 1829 N N . TRP A 1 254 ? 22.861 -4.460 -37.982 1.00 98.31 254 TRP A N 1
ATOM 1830 C CA . TRP A 1 254 ? 24.295 -4.738 -37.986 1.00 98.31 254 TRP A CA 1
ATOM 1831 C C . TRP A 1 254 ? 24.614 -6.098 -38.622 1.00 98.31 254 TRP A C 1
ATOM 1833 O O . TRP A 1 254 ? 25.467 -6.151 -39.504 1.00 98.31 254 TRP A O 1
ATOM 1843 N N . GLU A 1 255 ? 23.889 -7.169 -38.279 1.00 98.19 255 GLU A N 1
ATOM 1844 C CA . GLU A 1 255 ? 24.038 -8.488 -38.921 1.00 98.19 255 GLU A CA 1
ATOM 1845 C C . GLU A 1 255 ? 23.766 -8.427 -40.435 1.00 98.19 255 GLU A C 1
ATOM 1847 O O . GLU A 1 255 ? 24.506 -9.003 -41.241 1.00 98.19 255 GLU A O 1
ATOM 1852 N N . GLY A 1 256 ? 22.738 -7.674 -40.839 1.00 97.69 256 GLY A N 1
ATOM 1853 C CA . GLY A 1 256 ? 22.443 -7.414 -42.248 1.00 97.69 256 GLY A CA 1
ATOM 1854 C C . GLY A 1 256 ? 23.586 -6.690 -42.964 1.00 97.69 256 GLY A C 1
ATOM 1855 O O . GLY A 1 256 ? 23.961 -7.074 -44.073 1.00 97.69 256 GLY A O 1
ATOM 1856 N N . ALA A 1 257 ? 24.190 -5.686 -42.322 1.00 97.75 257 ALA A N 1
ATOM 1857 C CA . ALA A 1 257 ? 25.328 -4.955 -42.873 1.00 97.75 257 ALA A CA 1
ATOM 1858 C C . ALA A 1 257 ? 26.596 -5.824 -42.972 1.00 97.75 257 ALA A C 1
ATOM 1860 O O . ALA A 1 257 ? 27.308 -5.742 -43.972 1.00 97.75 257 ALA A O 1
ATOM 1861 N N . VAL A 1 258 ? 26.853 -6.704 -41.994 1.00 98.00 258 VAL A N 1
ATOM 1862 C CA .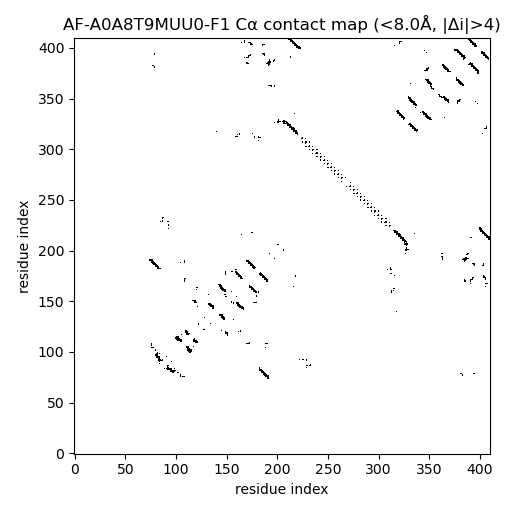 VAL A 1 258 ? 27.943 -7.698 -42.062 1.00 98.00 258 VAL A CA 1
ATOM 1863 C C . VAL A 1 258 ? 27.759 -8.598 -43.285 1.00 98.00 258 VAL A C 1
ATOM 1865 O O . VAL A 1 258 ? 28.667 -8.716 -44.108 1.00 98.00 258 VAL A O 1
ATOM 1868 N N . THR A 1 259 ? 26.556 -9.148 -43.462 1.00 97.81 259 THR A N 1
ATOM 1869 C CA . THR A 1 259 ? 26.220 -10.005 -44.610 1.00 97.81 259 THR A CA 1
ATOM 1870 C C . THR A 1 259 ? 26.393 -9.262 -45.944 1.00 97.81 259 THR A C 1
ATOM 1872 O O . THR A 1 259 ? 26.883 -9.821 -46.925 1.00 97.81 259 THR A O 1
ATOM 1875 N N . ALA A 1 260 ? 26.023 -7.977 -46.003 1.00 96.81 260 ALA A N 1
ATOM 1876 C CA . ALA A 1 260 ? 26.203 -7.150 -47.196 1.00 96.81 260 ALA A CA 1
ATOM 1877 C C . ALA A 1 260 ? 27.686 -6.945 -47.550 1.00 96.81 260 ALA A C 1
ATOM 1879 O O . ALA A 1 260 ? 28.047 -7.026 -48.725 1.00 96.81 260 ALA A O 1
ATOM 1880 N N . VAL A 1 261 ? 28.550 -6.734 -46.549 1.00 97.38 261 VAL A N 1
ATOM 1881 C CA . VAL A 1 261 ? 30.006 -6.641 -46.743 1.00 97.38 261 VAL A CA 1
ATOM 1882 C C . VAL A 1 261 ? 30.572 -7.956 -47.279 1.00 97.38 261 VAL A C 1
ATOM 1884 O O . VAL A 1 261 ? 31.373 -7.936 -48.214 1.00 97.38 261 VAL A O 1
ATOM 1887 N N . GLU A 1 262 ? 30.155 -9.098 -46.729 1.00 96.81 262 GLU A N 1
ATOM 1888 C CA . GLU A 1 262 ? 30.586 -10.422 -47.198 1.00 96.81 262 GLU A CA 1
ATOM 1889 C C . GLU A 1 262 ? 30.189 -10.659 -48.661 1.00 96.81 262 GLU A C 1
ATOM 1891 O O . GLU A 1 262 ? 31.030 -11.027 -49.484 1.00 96.81 262 GLU A O 1
ATOM 1896 N N . ASN A 1 263 ? 28.941 -10.352 -49.020 1.00 96.25 263 ASN A N 1
ATOM 1897 C CA . ASN A 1 263 ? 28.451 -10.481 -50.393 1.00 96.25 263 ASN A CA 1
ATOM 1898 C C . ASN A 1 263 ? 29.167 -9.534 -51.369 1.00 96.25 263 ASN A C 1
ATOM 1900 O O . ASN A 1 263 ? 29.521 -9.945 -52.476 1.00 96.25 263 ASN A O 1
ATOM 1904 N N . ALA A 1 264 ? 29.426 -8.284 -50.971 1.00 96.19 264 ALA A N 1
ATOM 1905 C CA . ALA A 1 264 ? 30.175 -7.335 -51.794 1.00 96.19 264 ALA A CA 1
ATOM 1906 C C . ALA A 1 264 ? 31.614 -7.818 -52.047 1.00 96.19 264 ALA A C 1
ATOM 1908 O O . ALA A 1 264 ? 32.117 -7.717 -53.168 1.00 96.19 264 ALA A O 1
ATOM 1909 N N . LYS A 1 265 ? 32.255 -8.414 -51.031 1.00 95.12 265 LYS A N 1
ATOM 1910 C CA . LYS A 1 265 ? 33.598 -9.006 -51.145 1.00 95.12 265 LYS A CA 1
ATOM 1911 C C . LYS A 1 265 ? 33.633 -10.189 -52.110 1.00 95.12 265 LYS A C 1
ATOM 1913 O O . LYS A 1 265 ? 34.588 -10.301 -52.873 1.00 95.12 265 LYS A O 1
ATOM 1918 N N . LEU A 1 266 ? 32.590 -11.021 -52.137 1.00 96.06 266 LEU A N 1
ATOM 1919 C CA . LEU A 1 266 ? 32.460 -12.110 -53.115 1.00 96.06 266 LEU A CA 1
ATOM 1920 C C . LEU A 1 266 ? 32.301 -11.599 -54.557 1.00 96.06 266 LEU A C 1
ATOM 1922 O O . LEU A 1 266 ? 32.788 -12.240 -55.485 1.00 96.06 266 LEU A O 1
ATOM 1926 N N . GLY A 1 267 ? 31.641 -10.452 -54.746 1.00 94.12 267 GLY A N 1
ATOM 1927 C CA . GLY A 1 267 ? 31.451 -9.826 -56.059 1.00 94.12 267 GLY A CA 1
ATOM 1928 C C . GLY A 1 267 ? 32.684 -9.101 -56.614 1.00 94.12 267 GLY A C 1
ATOM 1929 O O . GLY A 1 267 ? 32.754 -8.865 -57.817 1.00 94.12 267 GLY A O 1
ATOM 1930 N N . GLY A 1 268 ? 33.658 -8.752 -55.765 1.00 93.56 268 GLY A N 1
ATOM 1931 C CA . GLY A 1 268 ? 34.931 -8.142 -56.170 1.00 93.56 268 GLY A CA 1
ATOM 1932 C C . GLY A 1 268 ? 34.867 -6.668 -56.603 1.00 93.56 268 GLY A C 1
ATOM 1933 O O . GLY A 1 268 ? 35.882 -6.128 -57.040 1.00 93.56 268 GLY A O 1
ATOM 1934 N N . ASP A 1 269 ? 33.717 -6.000 -56.480 1.00 94.75 269 ASP A N 1
ATOM 1935 C CA . ASP A 1 269 ? 33.572 -4.572 -56.789 1.00 94.75 269 ASP A CA 1
ATOM 1936 C C . ASP A 1 269 ? 34.008 -3.706 -55.597 1.00 94.75 269 ASP A C 1
ATOM 1938 O O . ASP A 1 269 ? 33.341 -3.644 -54.561 1.00 94.75 269 ASP A O 1
ATOM 1942 N N . ALA A 1 270 ? 35.129 -3.001 -55.759 1.00 95.06 270 ALA A N 1
ATOM 1943 C CA . ALA A 1 270 ? 35.697 -2.131 -54.733 1.00 95.06 270 ALA A CA 1
ATOM 1944 C C . ALA A 1 270 ? 34.741 -1.013 -54.277 1.00 95.06 270 ALA A C 1
ATOM 1946 O O . ALA A 1 270 ? 34.759 -0.636 -53.104 1.00 95.06 270 ALA A O 1
ATOM 1947 N N . VAL A 1 271 ? 33.891 -0.495 -55.171 1.00 95.88 271 VAL A N 1
ATOM 1948 C CA . VAL A 1 271 ? 32.925 0.560 -54.830 1.00 95.88 271 VAL A CA 1
ATOM 1949 C C . VAL A 1 271 ? 31.807 -0.012 -53.960 1.00 95.88 271 VAL A C 1
ATOM 1951 O O . VAL A 1 271 ? 31.452 0.584 -52.941 1.00 95.88 271 VAL A O 1
ATOM 1954 N N . ALA A 1 272 ? 31.297 -1.195 -54.314 1.00 95.00 272 ALA A N 1
ATOM 1955 C CA . ALA A 1 272 ? 30.283 -1.894 -53.529 1.00 95.00 272 ALA A CA 1
ATOM 1956 C C . ALA A 1 272 ? 30.797 -2.281 -52.132 1.00 95.00 272 ALA A C 1
ATOM 1958 O O . ALA A 1 272 ? 30.071 -2.127 -51.148 1.00 95.00 272 ALA A O 1
ATOM 1959 N N . ILE A 1 273 ? 32.058 -2.720 -52.025 1.00 96.56 273 ILE A N 1
ATOM 1960 C CA . ILE A 1 273 ? 32.698 -3.037 -50.739 1.00 96.56 273 ILE A CA 1
ATOM 1961 C C . ILE A 1 273 ? 32.772 -1.788 -49.853 1.00 96.56 273 ILE A C 1
ATOM 1963 O O . ILE A 1 273 ? 32.320 -1.832 -48.710 1.00 96.56 273 ILE A O 1
ATOM 1967 N N . ALA A 1 274 ? 33.273 -0.664 -50.377 1.00 96.44 274 ALA A N 1
ATOM 1968 C CA . ALA A 1 274 ? 33.405 0.573 -49.604 1.00 96.44 274 ALA A CA 1
ATOM 1969 C C . ALA A 1 274 ? 32.047 1.111 -49.106 1.00 96.44 274 ALA A C 1
ATOM 1971 O O . ALA A 1 274 ? 31.934 1.592 -47.973 1.00 96.44 274 ALA A O 1
ATOM 1972 N N . ALA A 1 275 ? 30.998 1.000 -49.929 1.00 96.75 275 ALA A N 1
ATOM 1973 C CA . ALA A 1 275 ? 29.641 1.372 -49.538 1.00 96.75 275 ALA A CA 1
ATOM 1974 C C . ALA A 1 275 ? 29.097 0.468 -48.417 1.00 96.75 275 ALA A C 1
ATOM 1976 O O . ALA A 1 275 ? 28.563 0.973 -47.427 1.00 96.75 275 ALA A O 1
ATOM 1977 N N . ALA A 1 276 ? 29.281 -0.852 -48.532 1.00 96.88 276 ALA A N 1
ATOM 1978 C CA . ALA A 1 276 ? 28.851 -1.810 -47.515 1.00 96.88 276 ALA A CA 1
ATOM 1979 C C . ALA A 1 276 ? 29.611 -1.632 -46.188 1.00 96.88 276 ALA A C 1
ATOM 1981 O O . ALA A 1 276 ? 29.007 -1.688 -45.120 1.00 96.88 276 ALA A O 1
ATOM 1982 N N . GLU A 1 277 ? 30.918 -1.355 -46.229 1.00 97.56 277 GLU A N 1
ATOM 1983 C CA . GLU A 1 277 ? 31.719 -1.095 -45.023 1.00 97.56 277 GLU A CA 1
ATOM 1984 C C . GLU A 1 277 ? 31.310 0.216 -44.334 1.00 97.56 277 GLU A C 1
ATOM 1986 O O . GLU A 1 277 ? 31.264 0.284 -43.104 1.00 97.56 277 GLU A O 1
ATOM 1991 N N . THR A 1 278 ? 30.921 1.235 -45.107 1.00 97.75 278 THR A N 1
ATOM 1992 C CA . THR A 1 278 ? 30.341 2.474 -44.561 1.00 97.75 278 THR A CA 1
ATOM 1993 C C . THR A 1 278 ? 29.010 2.203 -43.852 1.00 97.75 278 THR A C 1
ATOM 1995 O O . THR A 1 278 ? 28.771 2.728 -42.761 1.00 97.75 278 THR A O 1
ATOM 1998 N N . GLU A 1 279 ? 28.144 1.369 -44.439 1.00 97.38 279 GLU A N 1
ATOM 1999 C CA . GLU A 1 279 ? 26.887 0.947 -43.809 1.00 97.38 279 GLU A CA 1
ATOM 2000 C C . GLU A 1 279 ? 27.139 0.166 -42.519 1.00 97.38 279 GLU A C 1
ATOM 2002 O O . GLU A 1 279 ? 26.517 0.451 -41.499 1.00 97.38 279 GLU A O 1
ATOM 2007 N N . LEU A 1 280 ? 28.097 -0.765 -42.537 1.00 97.94 280 LEU A N 1
ATOM 2008 C CA . LEU A 1 280 ? 28.493 -1.529 -41.358 1.00 97.94 280 LEU A CA 1
ATOM 2009 C C . LEU A 1 280 ? 28.976 -0.613 -40.231 1.00 97.94 280 LEU A C 1
ATOM 2011 O O . LEU A 1 280 ? 28.566 -0.792 -39.084 1.00 97.94 280 LEU A O 1
ATOM 2015 N N . GLY A 1 281 ? 29.791 0.398 -40.548 1.00 97.38 281 GLY A N 1
ATOM 2016 C CA . GLY A 1 281 ? 30.222 1.407 -39.579 1.00 97.38 281 GLY A CA 1
ATOM 2017 C C . GLY A 1 281 ? 29.045 2.164 -38.955 1.00 97.38 281 GLY A C 1
ATOM 2018 O O . GLY A 1 281 ? 28.994 2.337 -37.735 1.00 97.38 281 GLY A O 1
ATOM 2019 N N . ARG A 1 282 ? 28.051 2.552 -39.766 1.00 98.06 282 ARG A N 1
ATOM 2020 C CA . ARG A 1 282 ? 26.833 3.219 -39.278 1.00 98.06 282 ARG A CA 1
ATOM 2021 C C . ARG A 1 282 ? 25.976 2.295 -38.416 1.00 98.06 282 ARG A C 1
ATOM 2023 O O . ARG A 1 282 ? 25.555 2.693 -37.334 1.00 98.06 282 ARG A O 1
ATOM 2030 N N . ALA A 1 283 ? 25.748 1.062 -38.862 1.00 97.94 283 ALA A N 1
ATOM 2031 C CA . ALA A 1 283 ? 24.985 0.068 -38.116 1.00 97.94 283 ALA A CA 1
ATOM 2032 C C . ALA A 1 283 ? 25.657 -0.264 -36.775 1.00 97.94 283 ALA A C 1
ATOM 2034 O O . ALA A 1 283 ? 24.980 -0.368 -35.754 1.00 97.94 283 ALA A O 1
ATOM 2035 N N . HIS A 1 284 ? 26.991 -0.341 -36.749 1.00 97.88 284 HIS A N 1
ATOM 2036 C CA . HIS A 1 284 ? 27.756 -0.529 -35.519 1.00 97.88 284 HIS A CA 1
ATOM 2037 C C . HIS A 1 284 ? 27.600 0.654 -34.552 1.00 97.88 284 HIS A C 1
ATOM 2039 O O . HIS A 1 284 ? 27.324 0.443 -33.373 1.00 97.88 284 HIS A O 1
ATOM 2045 N N . SER A 1 285 ? 27.704 1.893 -35.043 1.00 98.06 285 SER A N 1
ATOM 2046 C CA . SER A 1 285 ? 27.486 3.097 -34.226 1.00 98.06 285 SER A CA 1
ATOM 2047 C C . SER A 1 285 ? 26.057 3.172 -33.661 1.00 98.06 285 SER A C 1
ATOM 2049 O O . SER A 1 285 ? 25.864 3.497 -32.486 1.00 98.06 285 SER A O 1
ATOM 2051 N N . ASN A 1 286 ? 25.054 2.787 -34.456 1.00 97.50 286 ASN A N 1
ATOM 2052 C CA . ASN A 1 286 ? 23.664 2.698 -34.001 1.00 97.50 286 ASN A CA 1
ATOM 2053 C C . ASN A 1 286 ? 23.486 1.629 -32.911 1.00 97.50 286 ASN A C 1
ATOM 2055 O O . ASN A 1 286 ? 22.783 1.869 -31.930 1.00 97.50 286 ASN A O 1
ATOM 2059 N N . LEU A 1 287 ? 24.135 0.468 -33.055 1.00 98.00 287 LEU A N 1
ATOM 2060 C CA . LEU A 1 287 ? 24.110 -0.591 -32.047 1.00 98.00 287 LEU A CA 1
ATOM 2061 C C . LEU A 1 287 ? 24.756 -0.141 -30.730 1.00 98.00 287 LEU A C 1
ATOM 2063 O O . LEU A 1 287 ? 24.187 -0.395 -29.671 1.00 98.00 287 LEU A O 1
ATOM 2067 N N . GLN A 1 288 ? 25.892 0.562 -30.785 1.00 98.06 288 GLN A N 1
ATOM 2068 C CA . GLN A 1 288 ? 26.522 1.154 -29.597 1.00 98.06 288 GLN A CA 1
ATOM 2069 C C . GLN A 1 288 ? 25.580 2.144 -28.901 1.00 98.06 288 GLN A C 1
ATOM 2071 O O . GLN A 1 288 ? 25.312 2.002 -27.711 1.00 98.06 288 GLN A O 1
ATOM 2076 N N . THR A 1 289 ? 24.980 3.066 -29.659 1.00 97.75 289 THR A N 1
ATOM 2077 C CA . THR A 1 289 ? 24.006 4.034 -29.125 1.00 97.75 289 THR A CA 1
ATOM 2078 C C . THR A 1 289 ? 22.813 3.340 -28.458 1.00 97.75 289 THR A C 1
ATOM 2080 O O . THR A 1 289 ? 22.374 3.739 -27.378 1.00 97.75 289 THR A O 1
ATOM 2083 N N . ALA A 1 290 ? 22.287 2.274 -29.072 1.00 97.56 290 ALA A N 1
ATOM 2084 C CA . ALA A 1 290 ? 21.194 1.496 -28.497 1.00 97.56 290 ALA A CA 1
ATOM 2085 C C . ALA A 1 290 ? 21.617 0.762 -27.210 1.00 97.56 290 ALA A C 1
ATOM 2087 O O . ALA A 1 290 ? 20.842 0.709 -26.254 1.00 97.56 290 ALA A O 1
ATOM 2088 N N . ALA A 1 291 ? 22.838 0.221 -27.164 1.00 97.94 291 ALA A N 1
ATOM 2089 C CA . ALA A 1 291 ? 23.381 -0.440 -25.980 1.00 97.94 291 ALA A CA 1
ATOM 2090 C C . ALA A 1 291 ? 23.577 0.541 -24.809 1.00 97.94 291 ALA A C 1
ATOM 2092 O O . ALA A 1 291 ? 23.222 0.217 -23.674 1.00 97.94 291 ALA A O 1
ATOM 2093 N N . ASP A 1 292 ? 24.059 1.755 -25.081 1.00 97.31 292 ASP A N 1
ATOM 2094 C CA . ASP A 1 292 ? 24.189 2.811 -24.073 1.00 97.31 292 ASP A CA 1
ATOM 2095 C C . ASP A 1 292 ? 22.820 3.236 -23.526 1.00 97.31 292 ASP A C 1
ATOM 2097 O O . ASP A 1 292 ? 22.639 3.339 -22.309 1.00 97.31 292 ASP A O 1
ATOM 2101 N N . ALA A 1 293 ? 21.821 3.388 -24.402 1.00 96.69 293 ALA A N 1
ATOM 2102 C CA . ALA A 1 293 ? 20.445 3.667 -23.993 1.00 96.69 293 ALA A CA 1
ATOM 2103 C C . ALA A 1 293 ? 19.861 2.546 -23.113 1.00 96.69 293 ALA A C 1
ATOM 2105 O O . ALA A 1 293 ? 19.197 2.832 -22.115 1.00 96.69 293 ALA A O 1
ATOM 2106 N N . LEU A 1 294 ? 20.144 1.276 -23.431 1.00 97.75 294 LEU A N 1
ATOM 2107 C CA . LEU A 1 294 ? 19.740 0.130 -22.610 1.00 97.75 294 LEU A CA 1
ATOM 2108 C C . LEU A 1 294 ? 20.392 0.163 -21.222 1.00 97.75 294 LEU A C 1
ATOM 2110 O O . LEU A 1 294 ? 19.717 -0.073 -20.218 1.00 97.75 294 LEU A O 1
ATOM 2114 N N . ASN A 1 295 ? 21.684 0.483 -21.141 1.00 96.94 295 ASN A N 1
ATOM 2115 C CA . ASN A 1 295 ? 22.376 0.626 -19.861 1.00 96.94 295 ASN A CA 1
ATOM 2116 C C . ASN A 1 295 ? 21.783 1.770 -19.023 1.00 96.94 295 ASN A C 1
ATOM 2118 O O . ASN A 1 295 ? 21.514 1.575 -17.836 1.00 96.94 295 ASN A O 1
ATOM 2122 N N . GLY A 1 296 ? 21.502 2.921 -19.642 1.00 96.94 296 GLY A N 1
ATOM 2123 C CA . GLY A 1 296 ? 20.824 4.040 -18.985 1.00 96.94 296 GLY A CA 1
ATOM 2124 C C . GLY A 1 296 ? 19.423 3.675 -18.483 1.00 96.94 296 GLY A C 1
ATOM 2125 O O . GLY A 1 296 ? 19.075 3.988 -17.345 1.00 96.94 296 GLY A O 1
ATOM 2126 N N . ALA A 1 297 ? 18.638 2.945 -19.282 1.00 95.62 297 ALA A N 1
ATOM 2127 C CA . ALA A 1 297 ? 17.307 2.485 -18.884 1.00 95.62 297 ALA A CA 1
ATOM 2128 C C . ALA A 1 297 ? 17.359 1.511 -17.693 1.00 95.62 297 ALA A C 1
ATOM 2130 O O . ALA A 1 297 ? 16.555 1.626 -16.769 1.00 95.62 297 ALA A O 1
ATOM 2131 N N . ARG A 1 298 ? 18.340 0.598 -17.662 1.00 95.31 298 ARG A N 1
ATOM 2132 C CA . ARG A 1 298 ? 18.564 -0.315 -16.526 1.00 95.31 298 ARG A CA 1
ATOM 2133 C C . ARG A 1 298 ? 18.922 0.430 -15.243 1.00 95.31 298 ARG A C 1
ATOM 2135 O O . ARG A 1 298 ? 18.370 0.116 -14.192 1.00 95.31 298 ARG A O 1
ATOM 2142 N N . GLN A 1 299 ? 19.811 1.420 -15.324 1.00 96.00 299 GLN A N 1
ATOM 2143 C CA . GLN A 1 299 ? 20.157 2.261 -14.173 1.00 96.00 299 GLN A CA 1
ATOM 2144 C C . GLN A 1 299 ? 18.941 3.052 -13.678 1.00 96.00 299 GLN A C 1
ATOM 2146 O O . GLN A 1 299 ? 18.651 3.042 -12.484 1.00 96.00 299 GLN A O 1
ATOM 2151 N N . GLY A 1 300 ? 18.184 3.668 -14.593 1.00 92.12 300 GLY A N 1
ATOM 2152 C CA . GLY A 1 300 ? 16.959 4.393 -14.256 1.00 92.12 300 GLY A CA 1
ATOM 2153 C C . GLY A 1 300 ? 15.901 3.506 -13.594 1.00 92.12 300 GLY A C 1
ATOM 2154 O O . GLY A 1 300 ? 15.258 3.938 -12.638 1.00 92.12 300 GLY A O 1
ATOM 2155 N N . LEU A 1 301 ? 15.754 2.257 -14.052 1.00 90.69 301 LEU A N 1
ATOM 2156 C CA . LEU A 1 301 ? 14.869 1.278 -13.422 1.00 90.69 301 LEU A CA 1
ATOM 2157 C C . LEU A 1 301 ? 15.317 0.952 -11.992 1.00 90.69 301 LEU A C 1
ATOM 2159 O O . LEU A 1 301 ? 14.488 0.999 -11.088 1.00 90.69 301 LEU A O 1
ATOM 2163 N N . ALA A 1 302 ? 16.609 0.684 -11.777 1.00 87.06 302 ALA A N 1
ATOM 2164 C CA . ALA A 1 302 ? 17.147 0.394 -10.448 1.00 87.06 302 ALA A CA 1
ATOM 2165 C C . ALA A 1 302 ? 16.918 1.560 -9.469 1.00 87.06 302 ALA A C 1
ATOM 2167 O O . ALA A 1 302 ? 16.450 1.352 -8.353 1.00 87.06 302 ALA A O 1
ATOM 2168 N N . THR A 1 303 ? 17.154 2.805 -9.899 1.00 89.81 303 THR A N 1
ATOM 2169 C CA . THR A 1 303 ? 16.858 3.994 -9.080 1.00 89.81 303 THR A CA 1
ATOM 2170 C C . THR A 1 303 ? 15.368 4.122 -8.757 1.00 89.81 303 THR A C 1
ATOM 2172 O O . THR A 1 303 ? 15.012 4.468 -7.633 1.00 89.81 303 THR A O 1
ATOM 2175 N N . ALA A 1 304 ? 14.481 3.833 -9.714 1.00 85.88 304 ALA A N 1
ATOM 2176 C CA . ALA A 1 304 ? 13.042 3.865 -9.464 1.00 85.88 304 ALA A CA 1
ATOM 2177 C C . ALA A 1 304 ? 12.596 2.778 -8.470 1.00 85.88 304 ALA A C 1
ATOM 2179 O O . ALA A 1 304 ? 11.726 3.040 -7.641 1.00 85.88 304 ALA A O 1
ATOM 2180 N N . GLN A 1 305 ? 13.210 1.589 -8.510 1.00 85.19 305 GLN A N 1
ATOM 2181 C CA . GLN A 1 305 ? 12.956 0.520 -7.537 1.00 85.19 305 GLN A CA 1
ATOM 2182 C C . GLN A 1 305 ? 13.342 0.951 -6.116 1.00 85.19 305 GLN A C 1
ATOM 2184 O O . GLN A 1 305 ? 12.531 0.810 -5.203 1.00 85.19 305 GLN A O 1
ATOM 2189 N N . GLU A 1 306 ? 14.514 1.568 -5.940 1.00 86.44 306 GLU A N 1
ATOM 2190 C CA . GLU A 1 306 ? 14.927 2.132 -4.645 1.00 86.44 306 GLU A CA 1
ATOM 2191 C C . GLU A 1 306 ? 13.975 3.238 -4.158 1.00 86.44 306 GLU A C 1
ATOM 2193 O O . GLU A 1 306 ? 13.666 3.319 -2.969 1.00 86.44 306 GLU A O 1
ATOM 2198 N N . GLY A 1 307 ? 13.443 4.061 -5.069 1.00 86.19 307 GLY A N 1
ATOM 2199 C CA . GLY A 1 307 ? 12.427 5.064 -4.737 1.00 86.19 307 GLY A CA 1
ATOM 2200 C C . GLY A 1 307 ? 11.135 4.450 -4.185 1.00 86.19 307 GLY A C 1
ATOM 2201 O O . GLY A 1 307 ? 10.597 4.934 -3.189 1.00 86.19 307 GLY A O 1
ATOM 2202 N N . VAL A 1 308 ? 10.662 3.353 -4.787 1.00 83.69 308 VAL A N 1
ATOM 2203 C CA . VAL A 1 308 ? 9.495 2.602 -4.293 1.00 83.69 308 VAL A CA 1
ATOM 2204 C C . VAL A 1 308 ? 9.777 1.993 -2.922 1.00 83.69 308 VAL A C 1
ATOM 2206 O O . VAL A 1 308 ? 8.974 2.167 -2.004 1.00 83.69 308 VAL A O 1
ATOM 2209 N N . LYS A 1 309 ? 10.934 1.345 -2.756 1.00 81.94 309 LYS A N 1
ATOM 2210 C CA . LYS A 1 309 ? 11.370 0.770 -1.477 1.00 81.94 309 LYS A CA 1
ATOM 2211 C C . LYS A 1 309 ? 11.423 1.825 -0.371 1.00 81.94 309 LYS A C 1
ATOM 2213 O O . LYS A 1 309 ? 10.895 1.616 0.720 1.00 81.94 309 LYS A O 1
ATOM 2218 N N . SER A 1 310 ? 11.999 2.989 -0.670 1.00 84.31 310 SER A N 1
ATOM 2219 C CA . SER A 1 310 ? 12.058 4.114 0.262 1.00 84.31 310 SER A CA 1
ATOM 2220 C C . SER A 1 310 ? 10.657 4.579 0.671 1.00 84.31 310 SER A C 1
ATOM 2222 O O . SER A 1 310 ? 10.392 4.700 1.867 1.00 84.31 310 SER A O 1
ATOM 2224 N N . ALA A 1 311 ? 9.732 4.742 -0.282 1.00 84.44 311 ALA A N 1
ATOM 2225 C CA . ALA A 1 311 ? 8.355 5.141 0.010 1.00 84.44 311 ALA A CA 1
ATOM 2226 C C . ALA A 1 311 ? 7.593 4.105 0.861 1.00 84.44 311 ALA A C 1
ATOM 2228 O O . ALA A 1 311 ? 6.836 4.482 1.756 1.00 84.44 311 ALA A O 1
ATOM 2229 N N . LEU A 1 312 ? 7.811 2.807 0.629 1.00 80.69 312 LEU A N 1
ATOM 2230 C CA . LEU A 1 312 ? 7.195 1.733 1.416 1.00 80.69 312 LEU A CA 1
ATOM 2231 C C . LEU A 1 312 ? 7.741 1.655 2.844 1.00 80.69 312 LEU A C 1
ATOM 2233 O O . LEU A 1 312 ? 6.985 1.373 3.772 1.00 80.69 312 LEU A O 1
ATOM 2237 N N . SER A 1 313 ? 9.027 1.963 3.022 1.00 80.38 313 SER A N 1
ATOM 2238 C CA . SER A 1 313 ? 9.695 1.933 4.326 1.00 80.38 313 SER A CA 1
ATOM 2239 C C . SER A 1 313 ? 9.236 3.035 5.291 1.00 80.38 313 SER A C 1
ATOM 2241 O O . SER A 1 313 ? 9.560 2.974 6.478 1.00 80.38 313 SER A O 1
ATOM 2243 N N . VAL A 1 314 ? 8.461 4.021 4.821 1.00 84.31 314 VAL A N 1
ATOM 2244 C CA . VAL A 1 314 ? 7.928 5.101 5.660 1.00 84.31 314 VAL A CA 1
ATOM 2245 C C . VAL A 1 314 ? 6.933 4.538 6.676 1.00 84.31 314 VAL A C 1
ATOM 2247 O O . VAL A 1 314 ? 5.858 4.045 6.319 1.00 84.31 314 VAL A O 1
ATOM 2250 N N . LYS A 1 315 ? 7.290 4.649 7.958 1.00 85.31 315 LYS A N 1
ATOM 2251 C CA . LYS A 1 315 ? 6.443 4.258 9.090 1.00 85.31 315 LYS A CA 1
ATOM 2252 C C . LYS A 1 315 ? 5.164 5.111 9.147 1.00 85.31 315 LYS A C 1
ATOM 2254 O O . LYS A 1 315 ? 5.223 6.299 8.827 1.00 85.31 315 LYS A O 1
ATOM 2259 N N . PRO A 1 316 ? 4.017 4.539 9.555 1.00 88.00 316 PRO A N 1
ATOM 2260 C CA . PRO A 1 316 ? 2.805 5.314 9.785 1.00 88.00 316 PRO A CA 1
ATOM 2261 C C . PRO A 1 316 ? 2.986 6.321 10.924 1.00 88.00 316 PRO A C 1
ATOM 2263 O O . PRO A 1 316 ? 3.758 6.103 11.860 1.00 88.00 316 PRO A O 1
ATOM 2266 N N . VAL A 1 317 ? 2.211 7.400 10.868 1.00 88.00 317 VAL A N 1
ATOM 2267 C CA . VAL A 1 317 ? 2.134 8.424 11.909 1.00 88.00 317 VAL A CA 1
ATOM 2268 C C . VAL A 1 317 ? 1.040 8.045 12.911 1.00 88.00 317 VAL A C 1
ATOM 2270 O O . VAL A 1 317 ? -0.108 7.830 12.509 1.00 88.00 317 VAL A O 1
ATOM 2273 N N . PRO A 1 318 ? 1.351 7.958 14.215 1.00 90.19 318 PRO A N 1
ATOM 2274 C CA . PRO A 1 318 ? 0.336 7.817 15.249 1.00 90.19 318 PRO A CA 1
ATOM 2275 C C . PRO A 1 318 ? -0.561 9.050 15.343 1.00 90.19 318 PRO A C 1
ATOM 2277 O O . PRO A 1 318 ? -0.081 10.171 15.469 1.00 90.19 318 PRO A O 1
ATOM 2280 N N . VAL A 1 319 ? -1.869 8.828 15.341 1.00 91.56 319 VAL A N 1
ATOM 2281 C CA . VAL A 1 319 ? -2.904 9.866 15.416 1.00 91.56 319 VAL A CA 1
ATOM 2282 C C . VAL A 1 319 ? -3.981 9.454 16.428 1.00 91.56 319 VAL A C 1
ATOM 2284 O O . VAL A 1 319 ? -4.065 8.290 16.826 1.00 91.56 319 VAL A O 1
ATOM 2287 N N . GLN A 1 320 ? -4.793 10.396 16.900 1.00 93.75 320 GLN A N 1
ATOM 2288 C CA . GLN A 1 320 ? -5.931 10.119 17.780 1.00 93.75 320 GLN A CA 1
ATOM 2289 C C . GLN A 1 320 ? -7.114 9.565 16.997 1.00 93.75 320 GLN A C 1
ATOM 2291 O O . GLN A 1 320 ? -7.347 9.954 15.851 1.00 93.75 320 GLN A O 1
ATOM 2296 N N . SER A 1 321 ? -7.897 8.712 17.651 1.00 95.19 321 SER A N 1
ATOM 2297 C CA . SER A 1 321 ? -9.184 8.255 17.147 1.00 95.19 321 SER A CA 1
ATOM 2298 C C . SER A 1 321 ? -10.278 8.448 18.202 1.00 95.19 321 SER A C 1
ATOM 2300 O O . SER A 1 321 ? -10.090 8.183 19.390 1.00 95.19 321 SER A O 1
ATOM 2302 N N . GLU A 1 322 ? -11.425 8.965 17.771 1.00 97.06 322 GLU A N 1
ATOM 2303 C CA . GLU A 1 322 ? -12.613 9.163 18.603 1.00 97.06 322 GLU A CA 1
ATOM 2304 C C . GLU A 1 322 ? -13.829 8.675 17.825 1.00 97.06 322 GLU A C 1
ATOM 2306 O O . GLU A 1 322 ? -14.008 9.048 16.665 1.00 97.06 322 GLU A O 1
ATOM 2311 N N . PHE A 1 323 ? -14.660 7.846 18.450 1.00 97.06 323 PHE A N 1
ATOM 2312 C CA . PHE A 1 323 ? -15.851 7.285 17.832 1.00 97.06 323 PHE A CA 1
ATOM 2313 C C . PHE A 1 323 ? -17.067 7.415 18.737 1.00 97.06 323 PHE A C 1
ATOM 2315 O O . PHE A 1 323 ? -16.991 7.296 19.957 1.00 97.06 323 PHE A O 1
ATOM 2322 N N . PHE A 1 324 ? -18.209 7.590 18.096 1.00 96.88 324 PHE A N 1
ATOM 2323 C CA . PHE A 1 324 ? -19.525 7.633 18.694 1.00 96.88 324 PHE A CA 1
ATOM 2324 C C . PHE A 1 324 ? -20.365 6.530 18.058 1.00 96.88 324 PHE A C 1
ATOM 2326 O O . PHE A 1 324 ? -20.593 6.507 16.843 1.00 96.88 324 PHE A O 1
ATOM 2333 N N . VAL 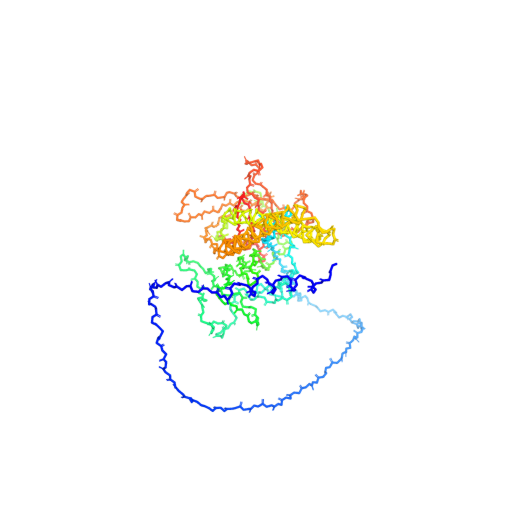A 1 325 ? -20.778 5.571 18.883 1.00 95.56 325 VAL A N 1
ATOM 2334 C CA . VAL A 1 325 ? -21.520 4.385 18.458 1.00 95.56 325 VAL A CA 1
ATOM 2335 C C . VAL A 1 325 ? -22.929 4.455 19.013 1.00 95.56 325 VAL A C 1
ATOM 2337 O O . VAL A 1 325 ? -23.133 4.600 20.218 1.00 95.56 325 VAL A O 1
ATOM 2340 N N . ASN A 1 326 ? -23.910 4.281 18.137 1.00 95.19 326 ASN A N 1
ATOM 2341 C CA . ASN A 1 326 ? -25.304 4.145 18.525 1.00 95.19 326 ASN A CA 1
ATOM 2342 C C . ASN A 1 326 ? -25.803 2.766 18.088 1.00 95.19 326 ASN A C 1
ATOM 2344 O O . ASN A 1 326 ? -26.007 2.513 16.899 1.00 95.19 326 ASN A O 1
ATOM 2348 N N . PHE A 1 327 ? -25.989 1.864 19.055 1.00 91.12 327 PHE A N 1
ATOM 2349 C CA . PHE A 1 327 ? -26.413 0.487 18.787 1.00 91.12 327 PHE A CA 1
ATOM 2350 C C . PHE A 1 327 ? -27.879 0.369 18.367 1.00 91.12 327 PHE A C 1
ATOM 2352 O O . PHE A 1 327 ? -28.207 -0.566 17.634 1.00 91.12 327 PHE A O 1
ATOM 2359 N N . GLY A 1 328 ? -28.744 1.307 18.771 1.00 89.25 328 GLY A N 1
ATOM 2360 C CA . GLY A 1 328 ? -30.143 1.337 18.340 1.00 89.25 328 GLY A CA 1
ATOM 2361 C C . GLY A 1 328 ? -30.293 1.768 16.879 1.00 89.25 328 GLY A C 1
ATOM 2362 O O . GLY A 1 328 ? -31.018 1.132 16.117 1.00 89.25 328 GLY A O 1
ATOM 2363 N N . ASN A 1 329 ? -29.546 2.797 16.469 1.00 88.31 329 ASN A N 1
ATOM 2364 C CA . ASN A 1 329 ? -29.502 3.300 15.090 1.00 88.31 329 ASN A CA 1
ATOM 2365 C C . ASN A 1 329 ? -28.520 2.533 14.193 1.00 88.31 329 ASN A C 1
ATOM 2367 O O . ASN A 1 329 ? -28.524 2.717 12.977 1.00 88.31 329 ASN A O 1
ATOM 2371 N N . LYS A 1 330 ? -27.694 1.663 14.784 1.00 90.31 330 LYS A N 1
ATOM 2372 C CA . LYS A 1 330 ? -26.633 0.893 14.125 1.00 90.31 330 LYS A CA 1
ATOM 2373 C C . LYS A 1 330 ? -25.639 1.756 13.352 1.00 90.31 330 LYS A C 1
ATOM 2375 O O . LYS A 1 330 ? -25.237 1.418 12.237 1.00 90.31 330 LYS A O 1
ATOM 2380 N N . THR A 1 331 ? -25.254 2.882 13.939 1.00 90.75 331 THR A N 1
ATOM 2381 C CA . THR A 1 331 ? -24.331 3.846 13.335 1.00 90.75 331 THR A CA 1
ATOM 2382 C C . THR A 1 331 ? -23.035 3.925 14.121 1.00 90.75 331 THR A C 1
ATOM 2384 O O . THR A 1 331 ? -23.044 3.892 15.352 1.00 90.75 331 THR A O 1
ATOM 2387 N N . VAL A 1 332 ? -21.936 4.105 13.395 1.00 91.88 332 VAL A N 1
ATOM 2388 C CA . VAL A 1 332 ? -20.623 4.461 13.932 1.00 91.88 332 VAL A CA 1
ATOM 2389 C C . VAL A 1 332 ? -20.177 5.735 13.226 1.00 91.88 332 VAL A C 1
ATOM 2391 O O . VAL A 1 332 ? -20.089 5.764 11.997 1.00 91.88 332 VAL A O 1
ATOM 2394 N N . VAL A 1 333 ? -19.915 6.789 13.991 1.00 92.94 333 VAL A N 1
ATOM 2395 C CA . VAL A 1 333 ? -19.338 8.040 13.488 1.00 92.94 333 VAL A CA 1
ATOM 2396 C C . VAL A 1 333 ? -18.003 8.239 14.179 1.00 92.94 333 VAL A C 1
ATOM 2398 O O . VAL A 1 333 ? -17.926 8.169 15.399 1.00 92.94 333 VAL A O 1
ATOM 2401 N N . GLY A 1 334 ? -16.951 8.444 13.403 1.00 94.25 334 GLY A N 1
ATOM 2402 C CA . GLY A 1 334 ? -15.587 8.547 13.890 1.00 94.25 334 GLY A CA 1
ATOM 2403 C C . GLY A 1 334 ? -14.900 9.816 13.432 1.00 94.25 334 GLY A C 1
ATOM 2404 O O . GLY A 1 334 ? -15.282 10.444 12.443 1.00 94.25 334 GLY A O 1
ATOM 2405 N N . THR A 1 335 ? -13.844 10.188 14.137 1.00 94.44 335 THR A N 1
ATOM 2406 C CA . THR A 1 335 ? -12.884 11.183 13.683 1.00 94.44 335 THR A CA 1
ATOM 2407 C C . THR A 1 335 ? -11.469 10.723 14.002 1.00 94.44 335 THR A C 1
ATOM 2409 O O . THR A 1 335 ? -11.184 10.320 15.127 1.00 94.44 335 THR A O 1
ATOM 2412 N N . ILE A 1 336 ? -10.580 10.844 13.020 1.00 94.25 336 ILE A N 1
ATOM 2413 C CA . ILE A 1 336 ? -9.134 10.710 13.192 1.00 94.25 336 ILE A CA 1
ATOM 2414 C C . ILE A 1 336 ? -8.515 12.113 13.194 1.00 94.25 336 ILE A C 1
ATOM 2416 O O . ILE A 1 336 ? -8.858 12.922 12.327 1.00 94.25 336 ILE A O 1
ATOM 2420 N N . LYS A 1 337 ? -7.645 12.413 14.165 1.00 92.75 337 LYS A N 1
ATOM 2421 C CA . LYS A 1 337 ? -7.007 13.734 14.344 1.00 92.75 337 LYS A CA 1
ATOM 2422 C C . LYS A 1 337 ? -5.522 13.584 14.658 1.00 92.75 337 LYS A C 1
ATOM 2424 O O . LYS A 1 337 ? -5.158 12.705 15.432 1.00 92.75 337 LYS A O 1
ATOM 2429 N N . ASP A 1 338 ? -4.684 14.461 14.126 1.00 86.62 338 ASP A N 1
ATOM 2430 C CA . ASP A 1 338 ? -3.271 14.538 14.499 1.00 86.62 338 ASP A CA 1
ATOM 2431 C C . ASP A 1 338 ? -3.114 15.582 15.611 1.00 86.62 338 ASP A C 1
ATOM 2433 O O . ASP A 1 338 ? -3.561 16.720 15.479 1.00 86.62 338 ASP A O 1
ATOM 2437 N N . GLU A 1 339 ? -2.495 15.197 16.726 1.00 78.69 339 GLU A N 1
ATOM 2438 C CA . GLU A 1 339 ? -2.254 16.103 17.858 1.00 78.69 339 GLU A CA 1
ATOM 2439 C C . GLU A 1 339 ? -1.290 17.236 17.489 1.00 78.69 339 GLU A C 1
ATOM 2441 O O . GLU A 1 339 ? -1.375 18.330 18.046 1.00 78.69 339 GLU A O 1
ATOM 2446 N N . ASN A 1 340 ? -0.395 16.985 16.531 1.00 81.00 340 ASN A N 1
ATOM 2447 C CA . ASN A 1 340 ? 0.617 17.936 16.084 1.00 81.00 340 ASN A CA 1
ATOM 2448 C C . ASN A 1 340 ? 0.145 18.784 14.897 1.00 81.00 340 ASN A C 1
ATOM 2450 O O . ASN A 1 340 ? 0.783 19.784 14.567 1.00 81.00 340 ASN A O 1
ATOM 2454 N N . ASN A 1 341 ? -0.961 18.397 14.257 1.00 82.75 341 ASN A N 1
ATOM 2455 C CA . ASN A 1 341 ? -1.535 19.097 13.119 1.00 82.75 341 ASN A CA 1
ATOM 2456 C C . ASN A 1 341 ? -3.062 19.223 13.284 1.00 82.75 341 ASN A C 1
ATOM 2458 O O . ASN A 1 341 ? -3.801 18.334 12.859 1.00 82.75 341 ASN A O 1
ATOM 2462 N N . PRO A 1 342 ? -3.560 20.333 13.860 1.00 80.75 342 PRO A N 1
ATOM 2463 C CA . PRO A 1 342 ? -4.988 20.507 14.131 1.00 80.75 342 PRO A CA 1
ATOM 2464 C C . PRO A 1 342 ? -5.850 20.581 12.862 1.00 80.75 342 PRO A C 1
ATOM 2466 O O . PRO A 1 342 ? -7.057 20.342 12.937 1.00 80.75 342 PRO A O 1
ATOM 2469 N N . ASP A 1 343 ? -5.248 20.886 11.709 1.00 81.19 343 ASP A N 1
ATOM 2470 C CA . ASP A 1 343 ? -5.938 20.917 10.417 1.00 81.19 343 ASP A CA 1
ATOM 2471 C C . ASP A 1 343 ? -6.130 19.508 9.835 1.00 81.19 343 ASP A C 1
ATOM 2473 O O . ASP A 1 343 ? -6.984 19.294 8.970 1.00 81.19 343 ASP A O 1
ATOM 2477 N N . PHE A 1 344 ? -5.373 18.519 10.321 1.00 84.50 344 PHE A N 1
ATOM 2478 C CA . PHE A 1 344 ? -5.552 17.131 9.927 1.00 84.50 344 PHE A CA 1
ATOM 2479 C C . PHE A 1 344 ? -6.760 16.527 10.651 1.00 84.50 344 PHE A C 1
ATOM 2481 O O . PHE A 1 344 ? -6.729 16.225 11.848 1.00 84.50 344 PHE A O 1
ATOM 2488 N N . LYS A 1 345 ? -7.839 16.320 9.892 1.00 89.38 345 LYS A N 1
ATOM 24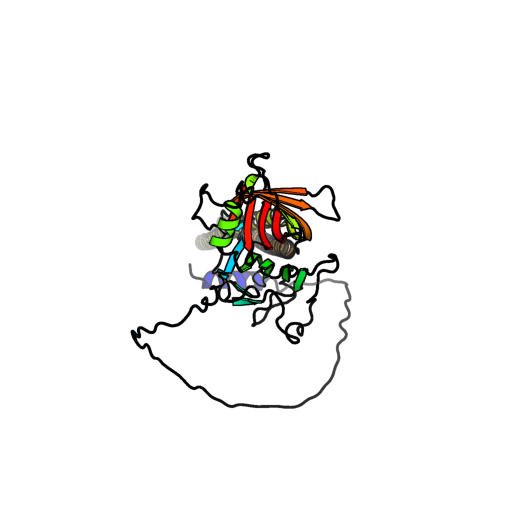89 C CA . LYS A 1 345 ? -9.068 15.699 10.382 1.00 89.38 345 LYS A CA 1
ATOM 2490 C C . LYS A 1 345 ? -9.695 14.814 9.313 1.00 89.38 345 LYS A C 1
ATOM 2492 O O . LYS A 1 345 ? -10.038 15.286 8.232 1.00 89.38 345 LYS A O 1
ATOM 2497 N N . ILE A 1 346 ? -9.930 13.550 9.652 1.00 88.81 346 ILE A N 1
ATOM 2498 C CA . ILE A 1 346 ? -10.670 12.609 8.804 1.00 88.81 346 ILE A CA 1
ATOM 2499 C C . ILE A 1 346 ? -11.954 12.232 9.528 1.00 88.81 346 ILE A C 1
ATOM 2501 O O . ILE A 1 346 ? -11.899 11.678 10.623 1.00 88.81 346 ILE A O 1
ATOM 2505 N N . ASN A 1 347 ? -13.105 12.523 8.924 1.00 90.38 347 ASN A N 1
ATOM 2506 C CA . ASN A 1 347 ? -14.394 12.066 9.436 1.00 90.38 347 ASN A CA 1
ATOM 2507 C C . ASN A 1 347 ? -14.714 10.700 8.829 1.00 90.38 347 ASN A C 1
ATOM 2509 O O . ASN A 1 347 ? -14.578 10.502 7.623 1.00 90.38 347 ASN A O 1
ATOM 2513 N N . LEU A 1 348 ? -15.147 9.770 9.671 1.00 88.56 348 LEU A N 1
ATOM 2514 C CA . LEU A 1 348 ? -15.503 8.416 9.278 1.00 88.56 348 LEU A CA 1
ATOM 2515 C C . LEU A 1 348 ? -16.969 8.165 9.615 1.00 88.56 348 LEU A C 1
ATOM 2517 O O . LEU A 1 348 ? -17.459 8.593 10.661 1.00 88.56 348 LEU A O 1
ATOM 2521 N N . LYS A 1 349 ? -17.680 7.449 8.747 1.00 87.69 349 LYS A N 1
ATOM 2522 C CA . LYS A 1 349 ? -19.070 7.067 8.992 1.00 87.69 349 LYS A CA 1
ATOM 2523 C C . LYS A 1 349 ? -19.340 5.671 8.462 1.00 87.69 349 LYS A C 1
ATOM 2525 O O . LYS A 1 349 ? -19.000 5.353 7.329 1.00 87.69 349 LYS A O 1
ATOM 2530 N N . GLY A 1 350 ? -19.982 4.856 9.284 1.00 84.69 350 GLY A N 1
ATOM 2531 C CA . GLY A 1 350 ? -20.343 3.493 8.942 1.00 84.69 350 GLY A CA 1
ATOM 2532 C C . GLY A 1 350 ? -21.646 3.079 9.598 1.00 84.69 350 GLY A C 1
ATOM 2533 O O . GLY A 1 350 ? -22.129 3.697 10.552 1.00 84.69 350 GLY A O 1
ATOM 2534 N N . THR A 1 351 ? -22.218 2.013 9.063 1.00 83.81 351 THR A N 1
ATOM 2535 C CA . THR A 1 351 ? -23.386 1.341 9.626 1.00 83.81 351 THR A CA 1
ATOM 2536 C C . THR A 1 351 ? -23.083 -0.135 9.815 1.00 83.81 351 THR A C 1
ATOM 2538 O O . THR A 1 351 ? -22.222 -0.680 9.125 1.00 83.81 351 THR A O 1
ATOM 2541 N N . PHE A 1 352 ? -23.797 -0.792 10.722 1.00 78.19 352 PHE A N 1
ATOM 2542 C CA . PHE A 1 352 ? -23.710 -2.241 10.903 1.00 78.19 352 PHE A CA 1
ATOM 2543 C C . PHE A 1 352 ? -25.087 -2.903 10.807 1.00 78.19 352 PHE A C 1
ATOM 2545 O O . PHE A 1 352 ? -26.132 -2.279 10.983 1.00 78.19 352 PHE A O 1
ATOM 2552 N N . GLY A 1 353 ? -25.114 -4.197 10.490 1.00 61.59 353 GLY A N 1
ATOM 2553 C CA . GLY A 1 353 ? -26.329 -5.007 10.568 1.00 61.59 353 GLY A CA 1
ATOM 2554 C C . GLY A 1 353 ? -27.353 -4.902 9.422 1.00 61.59 353 GLY A C 1
ATOM 2555 O O . GLY A 1 353 ? -28.469 -5.379 9.641 1.00 61.59 353 GLY A O 1
ATOM 2556 N N . LYS A 1 354 ? -27.037 -4.338 8.236 1.00 53.34 354 LYS A N 1
ATOM 2557 C CA . LYS A 1 354 ? -27.784 -4.566 6.964 1.00 53.34 354 LYS A CA 1
ATOM 2558 C C . LYS A 1 354 ? -26.927 -4.316 5.696 1.00 53.34 354 LYS A C 1
ATOM 2560 O O . LYS A 1 354 ? -26.207 -3.329 5.639 1.00 53.34 354 LYS A O 1
ATOM 2565 N N . LYS A 1 355 ? -27.050 -5.224 4.704 1.00 41.19 355 LYS A N 1
ATOM 2566 C CA . LYS A 1 355 ? -26.324 -5.308 3.410 1.00 41.19 355 LYS A CA 1
ATOM 2567 C C . LYS A 1 355 ? -26.469 -4.053 2.530 1.00 41.19 355 LYS A C 1
ATOM 2569 O O . LYS A 1 355 ? -27.590 -3.670 2.204 1.00 41.19 355 LYS A O 1
ATOM 2574 N N . ALA A 1 356 ? -25.333 -3.546 2.058 1.00 31.75 356 ALA A N 1
ATOM 2575 C CA . ALA A 1 356 ? -25.173 -2.871 0.774 1.00 31.75 356 ALA A CA 1
ATOM 2576 C C . ALA A 1 356 ? -23.866 -3.414 0.168 1.00 31.75 356 ALA A C 1
ATOM 2578 O O . ALA A 1 356 ? -22.790 -2.976 0.552 1.00 31.75 356 ALA A O 1
ATOM 2579 N N . ASP A 1 357 ? -24.000 -4.475 -0.634 1.00 39.44 357 ASP A N 1
ATOM 2580 C CA . ASP A 1 357 ? -23.108 -4.898 -1.726 1.00 39.44 357 ASP A CA 1
ATOM 2581 C C . ASP A 1 357 ? -21.605 -4.644 -1.450 1.00 39.44 357 ASP A C 1
ATOM 2583 O O . ASP A 1 357 ? -21.101 -3.563 -1.722 1.00 39.44 357 ASP A O 1
ATOM 2587 N N . TYR A 1 358 ? -20.850 -5.529 -0.790 1.00 37.12 358 TYR A N 1
ATOM 2588 C CA . TYR A 1 358 ? -20.373 -6.835 -1.263 1.00 37.12 358 TYR A CA 1
ATOM 2589 C C . TYR A 1 358 ? -20.079 -7.781 -0.071 1.00 37.12 358 TYR A C 1
ATOM 2591 O O . TYR A 1 358 ? -19.469 -7.381 0.912 1.00 37.12 358 TYR A O 1
ATOM 2599 N N . SER A 1 359 ? -20.523 -9.039 -0.209 1.00 36.69 359 SER A N 1
ATOM 2600 C CA . SER A 1 359 ? -20.297 -10.239 0.633 1.00 36.69 359 SER A CA 1
ATOM 2601 C C . SER A 1 359 ? -20.620 -10.176 2.142 1.00 36.69 359 SER A C 1
ATOM 2603 O O . SER A 1 359 ? -19.850 -9.683 2.951 1.00 36.69 359 SER A O 1
ATOM 2605 N N . ASP A 1 360 ? -21.766 -10.782 2.474 1.00 37.50 360 ASP A N 1
ATOM 2606 C CA . ASP A 1 360 ? -22.154 -11.447 3.731 1.00 37.50 360 ASP A CA 1
ATOM 2607 C C . ASP A 1 360 ? -21.920 -10.772 5.095 1.00 37.50 360 ASP A C 1
ATOM 2609 O O . ASP A 1 360 ? -20.858 -10.827 5.693 1.00 37.50 360 ASP A O 1
ATOM 2613 N N . THR A 1 361 ? -23.030 -10.221 5.608 1.00 43.19 361 THR A N 1
ATOM 2614 C CA . THR A 1 361 ? -23.567 -10.328 6.985 1.00 43.19 361 THR A CA 1
ATOM 2615 C C . THR A 1 361 ? -22.649 -10.900 8.066 1.00 43.19 361 THR A C 1
ATOM 2617 O O . THR A 1 361 ? -22.979 -11.910 8.683 1.00 43.19 361 THR A O 1
ATOM 2620 N N . ASP A 1 362 ? -21.560 -10.209 8.361 1.00 52.03 362 ASP A N 1
ATOM 2621 C CA . ASP A 1 362 ? -20.853 -10.381 9.617 1.00 52.03 362 ASP A CA 1
ATOM 2622 C C . ASP A 1 362 ? -21.403 -9.332 10.611 1.00 52.03 362 ASP A C 1
ATOM 2624 O O . ASP A 1 362 ? -21.165 -8.133 10.431 1.00 52.03 362 ASP A O 1
ATOM 2628 N N . PRO A 1 363 ? -22.212 -9.718 11.618 1.00 49.38 363 PRO A N 1
ATOM 2629 C CA . PRO A 1 363 ? -22.793 -8.775 12.578 1.00 49.38 363 PRO A CA 1
ATOM 2630 C C . PRO A 1 363 ? -21.742 -8.077 13.446 1.00 49.38 363 PRO A C 1
ATOM 2632 O O . PRO A 1 363 ? -22.076 -7.093 14.111 1.00 49.38 363 PRO A O 1
ATOM 2635 N N . TYR A 1 364 ? -20.494 -8.551 13.433 1.00 51.91 364 TYR A N 1
ATOM 2636 C CA . TYR A 1 364 ? -19.383 -7.907 14.119 1.00 51.91 364 TYR A CA 1
ATOM 2637 C C . TYR A 1 364 ? -18.843 -6.709 13.339 1.00 51.91 364 TYR A C 1
ATOM 2639 O O . TYR A 1 364 ? -18.167 -5.872 13.936 1.00 51.91 364 TYR A O 1
ATOM 2647 N N . ARG A 1 365 ? -19.139 -6.608 12.034 1.00 59.16 365 ARG A N 1
ATOM 2648 C CA . ARG A 1 365 ? -18.546 -5.610 11.148 1.00 59.16 365 ARG A CA 1
ATOM 2649 C C . ARG A 1 365 ? -19.399 -4.361 10.987 1.00 59.16 365 ARG A C 1
ATOM 2651 O O . ARG A 1 365 ? -20.619 -4.418 10.818 1.00 59.16 365 ARG A O 1
ATOM 2658 N N . PHE A 1 366 ? -18.730 -3.218 10.973 1.00 62.53 366 PHE A N 1
ATOM 2659 C CA . PHE A 1 366 ? -19.300 -1.949 10.537 1.00 62.53 366 PHE A CA 1
ATOM 2660 C C . PHE A 1 366 ? -18.516 -1.425 9.345 1.00 62.53 366 PHE A C 1
ATOM 2662 O O . PHE A 1 366 ? -17.310 -1.630 9.256 1.00 62.53 366 PHE A O 1
ATOM 2669 N N . GLY A 1 367 ? -19.189 -0.713 8.449 1.00 57.97 367 GLY A N 1
ATOM 2670 C CA . GLY A 1 367 ? -18.513 -0.036 7.355 1.00 57.97 367 GLY A CA 1
ATOM 2671 C C . GLY A 1 367 ? -19.418 0.913 6.593 1.00 57.97 367 GLY A C 1
ATOM 2672 O O . GLY A 1 367 ? -20.635 0.949 6.804 1.00 57.97 367 GLY A O 1
ATOM 2673 N N . GLY A 1 368 ? -18.815 1.743 5.754 1.00 55.97 368 GLY A N 1
ATOM 2674 C CA . GLY A 1 368 ? -19.544 2.717 4.952 1.00 55.97 368 GLY A CA 1
ATOM 2675 C C . GLY A 1 368 ? -18.669 3.857 4.456 1.00 55.97 368 GLY A C 1
ATOM 2676 O O . GLY A 1 368 ? -17.512 3.995 4.851 1.00 55.97 368 GLY A O 1
ATOM 2677 N N . LYS A 1 369 ? -19.254 4.657 3.565 1.00 57.81 369 LYS A N 1
ATOM 2678 C CA . LYS A 1 369 ? -18.669 5.886 3.035 1.00 57.81 369 LYS A CA 1
ATOM 2679 C C . LYS A 1 369 ? -19.263 7.094 3.743 1.00 57.81 369 LYS A C 1
ATOM 2681 O O . LYS A 1 369 ? -20.466 7.106 4.027 1.00 57.81 369 LYS A O 1
ATOM 2686 N N . ASP A 1 370 ? -18.469 8.145 3.937 1.00 55.28 370 ASP A N 1
ATOM 2687 C CA . ASP A 1 370 ? -19.034 9.454 4.262 1.00 55.28 370 ASP A CA 1
ATOM 2688 C C . ASP A 1 370 ? -19.824 10.013 3.064 1.00 55.28 370 ASP A C 1
ATOM 2690 O O . ASP A 1 370 ? -19.292 10.650 2.154 1.00 55.28 370 ASP A O 1
ATOM 2694 N N . SER A 1 371 ? -21.132 9.752 3.066 1.00 50.44 371 SER A N 1
ATOM 2695 C CA . SER A 1 371 ? -22.057 10.175 2.015 1.00 50.44 371 SER A CA 1
ATOM 2696 C C . SER A 1 371 ? -22.167 11.695 1.871 1.00 50.44 371 SER A C 1
ATOM 2698 O O . SER A 1 371 ? -22.635 12.161 0.835 1.00 50.44 371 SER A O 1
ATOM 2700 N N . ALA A 1 372 ? -21.765 12.479 2.881 1.00 55.25 372 ALA A N 1
ATOM 2701 C CA . ALA A 1 372 ? -21.799 13.940 2.807 1.00 55.25 372 ALA A CA 1
ATOM 2702 C C . ALA A 1 372 ? -20.748 14.504 1.833 1.00 55.25 372 ALA A C 1
ATOM 2704 O O . ALA A 1 372 ? -20.924 15.606 1.318 1.00 55.25 372 ALA A O 1
ATOM 2705 N N . LEU A 1 373 ? -19.690 13.737 1.548 1.00 50.56 373 LEU A N 1
ATOM 2706 C CA . LEU A 1 373 ? -18.583 14.129 0.671 1.00 50.56 373 LEU A CA 1
ATOM 2707 C C . LEU A 1 373 ? -18.620 13.431 -0.702 1.00 50.56 373 LEU A C 1
ATOM 2709 O O . LEU A 1 373 ? -17.664 13.516 -1.473 1.00 50.56 373 LEU A O 1
ATOM 2713 N N . GLY A 1 374 ? -19.722 12.753 -1.043 1.00 56.09 374 GLY A N 1
ATOM 2714 C CA . GLY A 1 374 ? -19.891 12.093 -2.341 1.00 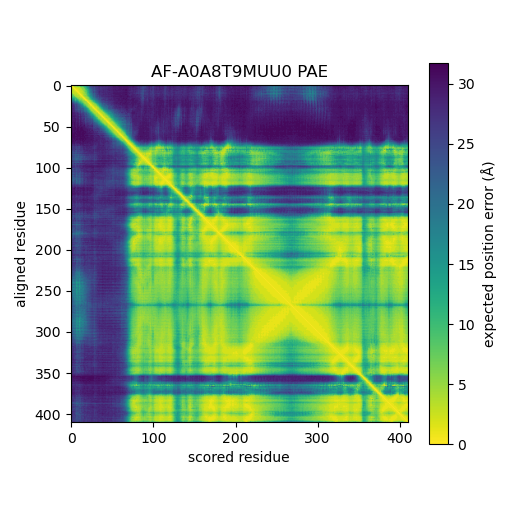56.09 374 GLY A CA 1
ATOM 2715 C C . GLY A 1 374 ? -18.822 11.028 -2.598 1.00 56.09 374 GLY A C 1
ATOM 2716 O O . GLY A 1 374 ? -18.486 10.259 -1.700 1.00 56.09 374 GLY A O 1
ATOM 2717 N N . GLU A 1 375 ? -18.271 10.959 -3.817 1.00 53.00 375 GLU A N 1
ATOM 2718 C CA . GLU A 1 375 ? -17.245 9.962 -4.149 1.00 53.00 375 GLU A CA 1
ATOM 2719 C C . GLU A 1 375 ? -15.899 10.154 -3.424 1.00 53.00 375 GLU A C 1
ATOM 2721 O O . GLU A 1 375 ? -15.111 9.210 -3.359 1.00 53.00 375 GLU A O 1
ATOM 2726 N N . ALA A 1 376 ? -15.679 11.314 -2.804 1.00 58.91 376 ALA A N 1
ATOM 2727 C CA . ALA A 1 376 ? -14.455 11.657 -2.085 1.00 58.91 376 ALA A CA 1
ATOM 2728 C C . ALA A 1 376 ? -14.495 11.323 -0.580 1.00 58.91 376 ALA A C 1
ATOM 2730 O O . ALA A 1 376 ? -13.509 11.542 0.115 1.00 58.91 376 ALA A O 1
ATOM 2731 N N . GLY A 1 377 ? -15.623 10.822 -0.061 1.00 66.69 377 GLY A N 1
ATOM 2732 C CA . GLY A 1 377 ? -15.745 10.466 1.352 1.00 66.69 377 GLY A CA 1
ATOM 2733 C C . GLY A 1 377 ? -14.849 9.295 1.751 1.00 66.69 377 GLY A C 1
ATOM 2734 O O . GLY A 1 377 ? -14.724 8.321 1.002 1.00 66.69 377 GLY A O 1
ATOM 2735 N N . ALA A 1 378 ? -14.278 9.372 2.954 1.00 78.38 378 ALA A N 1
ATOM 2736 C CA . ALA A 1 378 ? -13.530 8.274 3.546 1.00 78.38 378 ALA A CA 1
ATOM 2737 C C . ALA A 1 378 ? -14.414 7.026 3.683 1.00 78.38 378 ALA A C 1
ATOM 2739 O O . ALA A 1 378 ? -15.608 7.116 3.991 1.00 78.38 378 ALA A O 1
ATOM 2740 N N . ILE A 1 379 ? -13.812 5.867 3.449 1.00 80.88 379 ILE A N 1
ATOM 2741 C CA . ILE A 1 379 ? -14.416 4.550 3.616 1.00 80.88 379 ILE A CA 1
ATOM 2742 C C . ILE A 1 379 ? -13.761 3.909 4.831 1.00 80.88 379 ILE A C 1
ATOM 2744 O O . ILE A 1 379 ? -12.537 3.936 4.948 1.00 80.88 379 ILE A O 1
ATOM 2748 N N . MET A 1 380 ? -14.554 3.325 5.724 1.00 86.12 380 MET A N 1
ATOM 2749 C CA . MET A 1 380 ? -14.025 2.501 6.811 1.00 86.12 380 MET A CA 1
ATOM 2750 C C . MET A 1 380 ? -14.686 1.132 6.860 1.00 86.12 380 MET A C 1
ATOM 2752 O O . MET A 1 380 ? -15.847 0.987 6.473 1.00 86.12 380 MET A O 1
ATOM 2756 N N . GLU A 1 381 ? -13.949 0.166 7.392 1.00 85.56 381 GLU A N 1
ATOM 2757 C CA . GLU A 1 381 ? -14.442 -1.134 7.831 1.00 85.56 381 GLU A CA 1
ATOM 2758 C C . GLU A 1 381 ? -13.845 -1.427 9.213 1.00 85.56 381 GLU A C 1
ATOM 2760 O O . GLU A 1 381 ? -12.686 -1.106 9.472 1.00 85.56 381 GLU A O 1
ATOM 2765 N N . GLY A 1 382 ? -14.610 -2.013 10.125 1.00 89.00 382 GLY A N 1
ATOM 2766 C CA . GLY A 1 382 ? -14.112 -2.332 11.458 1.00 89.00 382 GLY A CA 1
ATOM 2767 C C . GLY A 1 382 ? -14.921 -3.399 12.169 1.00 89.00 382 GLY A C 1
ATOM 2768 O O . GLY A 1 382 ? -15.864 -3.948 11.608 1.00 89.00 382 GLY A O 1
ATOM 2769 N N . THR A 1 383 ? -14.519 -3.734 13.392 1.00 90.06 383 THR A N 1
ATOM 2770 C CA . THR A 1 383 ? -15.087 -4.818 14.197 1.00 90.06 383 THR A CA 1
ATOM 2771 C C . THR A 1 383 ? -15.172 -4.437 15.678 1.00 90.06 383 THR A C 1
ATOM 2773 O O . THR A 1 383 ? -14.320 -3.702 16.179 1.00 90.06 383 THR A O 1
ATOM 2776 N N . PHE A 1 384 ? -16.207 -4.919 16.376 1.00 93.56 384 PHE A N 1
ATOM 2777 C CA . PHE A 1 384 ? -16.350 -4.795 17.835 1.00 93.56 384 PHE A CA 1
ATOM 2778 C C . PHE A 1 384 ? -15.707 -5.975 18.574 1.00 93.56 384 PHE A C 1
ATOM 2780 O O . PHE A 1 384 ? -15.850 -7.128 18.159 1.00 93.56 384 PHE A O 1
ATOM 2787 N N . HIS A 1 385 ? -15.040 -5.689 19.694 1.00 93.50 385 HIS A N 1
ATOM 2788 C CA . HIS A 1 385 ? -14.280 -6.667 20.470 1.00 93.50 385 HIS A CA 1
ATOM 2789 C C . HIS A 1 385 ? -14.622 -6.658 21.968 1.00 93.50 385 HIS A C 1
ATOM 2791 O O . HIS A 1 385 ? -15.071 -5.653 22.533 1.00 93.50 385 HIS A O 1
ATOM 2797 N N . GLY A 1 386 ? -14.405 -7.807 22.615 1.00 93.19 386 GLY A N 1
ATOM 2798 C CA . GLY A 1 386 ? -14.748 -8.056 24.021 1.00 93.19 386 GLY A CA 1
ATOM 2799 C C . GLY A 1 386 ? -16.239 -8.340 24.241 1.00 93.19 386 GLY A C 1
ATOM 2800 O O . GLY A 1 386 ? -17.069 -8.073 23.374 1.00 93.19 386 GLY A O 1
ATOM 2801 N N . ASP A 1 387 ? -16.608 -8.869 25.408 1.00 92.25 387 ASP A N 1
ATOM 2802 C CA . ASP A 1 387 ? -17.957 -9.415 25.656 1.00 92.25 387 ASP A CA 1
ATOM 2803 C C . ASP A 1 387 ? -19.090 -8.382 25.516 1.00 92.25 387 ASP A C 1
ATOM 2805 O O . ASP A 1 387 ? -20.228 -8.746 25.225 1.00 92.25 387 ASP A O 1
ATOM 2809 N N . ASN A 1 388 ? -18.796 -7.092 25.704 1.00 93.88 388 ASN A N 1
ATOM 2810 C CA . ASN A 1 388 ? -19.789 -6.011 25.700 1.00 93.88 388 ASN A CA 1
ATOM 2811 C C . ASN A 1 388 ? -19.459 -4.888 24.702 1.00 93.88 388 ASN A C 1
ATOM 2813 O O . ASN A 1 388 ? -19.791 -3.728 24.969 1.00 93.88 388 ASN A O 1
ATOM 2817 N N . ALA A 1 389 ? -18.782 -5.224 23.594 1.00 94.12 389 ALA A N 1
ATOM 2818 C CA . ALA A 1 389 ? -18.204 -4.252 22.660 1.00 94.12 389 ALA A CA 1
ATOM 2819 C C . ALA A 1 389 ? -17.394 -3.190 23.412 1.00 94.12 389 ALA A C 1
ATOM 2821 O O . ALA A 1 389 ? -17.654 -1.991 23.327 1.00 94.12 389 ALA A O 1
ATOM 2822 N N . GLU A 1 390 ? -16.464 -3.653 24.239 1.00 96.88 390 GLU A N 1
ATOM 2823 C CA . GLU A 1 390 ? -15.620 -2.798 25.076 1.00 96.88 390 GLU A CA 1
ATOM 28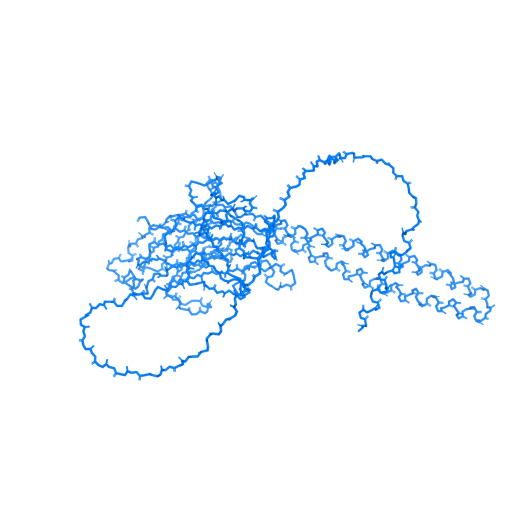24 C C . GLU A 1 390 ? -14.590 -2.055 24.226 1.00 96.88 390 GLU A C 1
ATOM 2826 O O . GLU A 1 390 ? -14.114 -0.990 24.606 1.00 96.88 390 GLU A O 1
ATOM 2831 N N . GLU A 1 391 ? -14.292 -2.598 23.050 1.00 97.12 391 GLU A N 1
ATOM 2832 C CA . GLU A 1 391 ? -13.298 -2.087 22.124 1.00 97.12 391 GLU A CA 1
ATOM 2833 C C . GLU A 1 391 ? -13.829 -2.166 20.693 1.00 97.12 391 GLU A C 1
ATOM 2835 O O . GLU A 1 391 ? -14.699 -2.979 20.369 1.00 97.12 391 GLU A O 1
ATOM 2840 N N . LEU A 1 392 ? -13.282 -1.327 19.823 1.00 95.38 392 LEU A N 1
ATOM 2841 C CA . LEU A 1 392 ? -13.470 -1.417 18.384 1.00 95.38 392 LEU A CA 1
ATOM 2842 C C . LEU A 1 392 ? -12.132 -1.223 17.681 1.00 95.38 392 LEU A C 1
ATOM 2844 O O . LEU A 1 392 ? -11.288 -0.447 18.132 1.00 95.38 392 LEU A O 1
ATOM 2848 N N . THR A 1 393 ? -11.944 -1.923 16.569 1.00 95.00 393 THR A N 1
ATOM 2849 C CA . THR A 1 393 ? -10.804 -1.719 15.671 1.00 95.00 393 THR A CA 1
ATOM 2850 C C . THR A 1 393 ? -11.280 -1.613 14.236 1.00 95.00 393 THR A C 1
ATOM 2852 O O . THR A 1 393 ? -12.399 -2.014 13.919 1.00 95.00 393 THR A O 1
ATOM 2855 N N . GLY A 1 394 ? -10.450 -1.080 13.350 1.00 91.94 394 GLY A N 1
ATOM 2856 C CA . GLY A 1 394 ? -10.751 -1.114 11.927 1.00 91.94 394 GLY A CA 1
ATOM 2857 C C . GLY A 1 394 ? -9.667 -0.522 11.048 1.00 91.94 394 GLY A C 1
ATOM 2858 O O . GLY A 1 394 ? -8.577 -0.173 11.505 1.00 91.94 394 GLY A O 1
ATOM 2859 N N . ILE A 1 395 ? -9.994 -0.438 9.766 1.00 90.38 395 ILE A N 1
ATOM 2860 C CA . ILE A 1 395 ? -9.173 0.102 8.690 1.00 90.38 395 ILE A CA 1
ATOM 2861 C C . ILE A 1 395 ? -9.991 1.188 7.989 1.00 90.38 395 ILE A C 1
ATOM 2863 O O . ILE A 1 395 ? -11.213 1.079 7.861 1.00 90.38 395 ILE A O 1
ATOM 2867 N N . TYR A 1 396 ? -9.333 2.248 7.534 1.00 87.81 396 TYR A N 1
ATOM 2868 C CA . TYR A 1 396 ? -9.956 3.266 6.696 1.00 87.81 396 TYR A CA 1
ATOM 2869 C C . TYR A 1 396 ? -9.094 3.614 5.488 1.00 87.81 396 TYR A C 1
ATOM 2871 O O . TYR A 1 396 ? -7.871 3.466 5.500 1.00 87.81 396 TYR A O 1
ATOM 2879 N N . ILE A 1 397 ? -9.761 4.118 4.455 1.00 83.81 397 ILE A N 1
ATOM 2880 C CA . ILE A 1 397 ? -9.179 4.665 3.234 1.00 83.81 397 ILE A CA 1
ATOM 2881 C C . ILE A 1 397 ? -9.830 6.029 2.998 1.00 83.81 397 ILE A C 1
ATOM 2883 O O . ILE A 1 397 ? -11.054 6.148 3.015 1.00 83.81 397 ILE A O 1
ATOM 2887 N N . ASN A 1 398 ? -9.028 7.064 2.777 1.00 81.62 398 ASN A N 1
ATOM 2888 C CA . ASN A 1 398 ? -9.486 8.419 2.493 1.00 81.62 398 ASN A CA 1
ATOM 2889 C C . ASN A 1 398 ? -8.645 9.021 1.361 1.00 81.62 398 ASN A C 1
ATOM 2891 O O . ASN A 1 398 ? -7.534 9.487 1.592 1.00 81.62 398 ASN A O 1
ATOM 2895 N N . GLY A 1 399 ? -9.157 8.986 0.129 1.00 78.75 399 GLY A N 1
ATOM 2896 C CA . GLY A 1 399 ? -8.381 9.387 -1.045 1.00 78.75 399 GLY A CA 1
ATOM 2897 C C . GLY A 1 399 ? -7.135 8.513 -1.213 1.00 78.75 399 GLY A C 1
ATOM 2898 O O . GLY A 1 399 ? -7.249 7.301 -1.389 1.00 78.75 399 GLY A O 1
ATOM 2899 N N . THR A 1 400 ? -5.954 9.131 -1.160 1.00 76.19 400 THR A N 1
ATOM 2900 C CA . THR A 1 400 ? -4.654 8.445 -1.202 1.00 76.19 400 THR A CA 1
ATOM 2901 C C . THR A 1 400 ? -4.134 8.041 0.171 1.00 76.19 400 THR A C 1
ATOM 2903 O O . THR A 1 400 ? -3.106 7.375 0.261 1.00 76.19 400 THR A O 1
ATOM 2906 N N . SER A 1 401 ? -4.818 8.411 1.247 1.00 82.62 401 SER A N 1
ATOM 2907 C CA . SER A 1 401 ? -4.408 8.060 2.596 1.00 82.62 401 SER A CA 1
ATOM 2908 C C . SER A 1 401 ? -5.141 6.816 3.095 1.00 82.62 401 SER A C 1
ATOM 2910 O O . SER A 1 401 ? -6.264 6.515 2.687 1.00 82.62 401 SER A O 1
ATOM 2912 N N . HIS A 1 402 ? -4.519 6.092 4.014 1.00 87.31 402 HIS A N 1
ATOM 2913 C CA . HIS A 1 402 ? -5.123 4.939 4.674 1.00 87.31 402 HIS A CA 1
ATOM 2914 C C . HIS A 1 402 ? -4.632 4.840 6.113 1.00 87.31 402 HIS A C 1
ATOM 2916 O O . HIS A 1 402 ? -3.714 5.552 6.531 1.00 87.31 402 HIS A O 1
ATOM 2922 N N . GLY A 1 403 ? -5.248 3.953 6.878 1.00 90.19 403 GLY A N 1
ATOM 2923 C CA . GLY A 1 403 ? -4.771 3.680 8.215 1.00 90.19 403 GLY A CA 1
ATOM 2924 C C . GLY A 1 403 ? -5.551 2.605 8.937 1.00 90.19 403 GLY A C 1
ATOM 2925 O O . GLY A 1 403 ? -6.601 2.152 8.483 1.00 90.19 403 GLY A O 1
ATOM 2926 N N . THR A 1 404 ? -5.033 2.231 10.098 1.00 94.06 404 THR A N 1
ATOM 2927 C CA . THR A 1 404 ? -5.709 1.356 11.058 1.00 94.06 404 THR A CA 1
ATOM 2928 C C . THR A 1 404 ? -6.075 2.144 12.306 1.00 94.06 404 THR A C 1
ATOM 2930 O O . THR A 1 404 ? -5.420 3.131 12.634 1.00 94.06 404 THR A O 1
ATOM 2933 N N . PHE A 1 405 ? -7.123 1.741 13.012 1.00 94.94 405 PHE A N 1
ATOM 2934 C CA . PHE A 1 405 ? -7.539 2.377 14.258 1.00 94.94 405 PHE A CA 1
ATOM 2935 C C . PHE A 1 405 ? -7.940 1.354 15.310 1.00 94.94 405 PHE A C 1
ATOM 2937 O O . PHE A 1 405 ? -8.371 0.244 14.994 1.00 94.94 405 PHE A O 1
ATOM 2944 N N . GLY A 1 406 ? -7.833 1.773 16.566 1.00 95.75 406 GLY A N 1
ATOM 2945 C CA . GLY A 1 406 ? -8.335 1.059 17.725 1.00 95.75 406 GLY A CA 1
ATOM 2946 C C . GLY A 1 406 ? -8.784 2.042 18.797 1.00 95.75 406 GLY A C 1
ATOM 2947 O O . GLY A 1 406 ? -8.098 3.031 19.054 1.00 95.75 406 GLY A O 1
ATOM 2948 N N . ALA A 1 407 ? -9.944 1.784 19.393 1.00 96.75 407 ALA A N 1
ATOM 2949 C CA . ALA A 1 407 ? -10.521 2.619 20.436 1.00 96.75 407 ALA A CA 1
ATOM 2950 C C . ALA A 1 407 ? -11.236 1.769 21.491 1.00 96.75 407 ALA A C 1
ATOM 2952 O O . ALA A 1 407 ? -11.853 0.751 21.172 1.00 96.75 407 ALA A O 1
ATOM 2953 N N . ALA A 1 408 ? -11.167 2.206 22.745 1.00 96.88 408 ALA A N 1
ATOM 2954 C CA . ALA A 1 408 ? -11.842 1.592 23.880 1.00 96.88 408 ALA A CA 1
ATOM 2955 C C . ALA A 1 408 ? -13.013 2.465 24.339 1.00 96.88 408 ALA A C 1
ATOM 2957 O O . ALA A 1 408 ? -12.988 3.687 24.209 1.00 96.88 408 ALA A O 1
ATOM 2958 N N . LYS A 1 409 ? -14.050 1.822 24.864 1.00 96.06 409 LYS A N 1
ATOM 2959 C CA . LYS A 1 409 ? -15.243 2.459 25.420 1.00 96.06 409 LYS A CA 1
ATOM 2960 C C . LYS A 1 409 ? -14.906 3.271 26.677 1.00 96.06 409 LYS A C 1
ATOM 2962 O O . LYS A 1 409 ? -14.192 2.763 27.541 1.00 96.06 409 LYS A O 1
ATOM 2967 N N . GLU A 1 410 ? -15.458 4.484 26.784 1.00 93.06 410 GLU A N 1
ATOM 2968 C CA . GLU A 1 410 ? -15.334 5.353 27.974 1.00 93.06 410 GLU A CA 1
ATOM 2969 C C . GLU A 1 410 ? -16.247 4.960 29.145 1.00 93.06 410 GLU A C 1
ATOM 2971 O O . GLU A 1 410 ? -17.391 4.491 28.907 1.00 93.06 410 GLU A O 1
#

Mean predicted aligned error: 14.48 Å

pLDDT: mean 72.35, std 23.54, range [25.48, 98.38]